Protein AF-A0A7R9AD05-F1 (afdb_monomer)

Solvent-accessible surface area (backbone atoms only — not comparable to full-atom values): 25129 Å² total; per-residue (Å²): 143,82,87,79,82,93,74,79,76,81,78,79,52,71,71,63,50,54,55,50,48,52,51,37,48,52,46,32,52,55,46,48,68,53,78,76,80,74,77,81,80,73,47,46,68,55,47,49,50,42,49,53,50,31,60,75,64,71,47,61,74,66,31,45,58,46,11,53,53,49,38,43,54,38,51,52,54,52,46,53,54,46,52,54,48,39,72,75,70,43,92,71,51,66,66,62,53,48,55,52,53,52,55,52,59,72,40,42,68,59,49,44,53,28,23,38,32,53,25,22,51,72,75,35,77,90,64,47,58,49,68,66,59,54,40,53,56,36,43,77,70,76,43,84,64,54,68,68,57,50,52,53,41,38,52,50,47,38,63,69,47,69,68,64,74,80,65,80,61,40,43,64,54,42,30,54,51,52,55,48,53,38,38,75,72,67,72,43,92,54,53,70,59,23,51,54,44,25,50,54,49,50,53,45,47,61,50,41,36,67,58,26,50,54,44,32,49,54,54,51,47,64,74,76,42,53,80,73,49,49,66,51,49,79,70,44,80,73,61,58,62,54,55,52,48,37,62,73,35,35,29,52,56,51,18,48,11,37,45,51,52,18,41,46,73,58,74,46,66,86,50,47,67,61,52,41,52,49,46,18,62,75,62,72,40,63,53,68,57,34,52,48,47,30,44,17,49,51,52,41,50,51,56,49,70,73,39,92,65,46,82,79,78,51,60,73,70,56,55,53,47,55,72,66,38,63,64,56,52,52,58,63,49,64,74,81,36,89,71,56,56,61,60,52,47,52,53,51,50,48,54,46,50,48,54,47,61,62,59,63,67,57,79,72,88,61,91,77,90,72,91,74,46,71,61,59,60,50,46,45,40,60,73,71,59,63,73,84,68,76,90,70,83,87,81,91,77,84,88,84,81,94,75,86,87,79,89,74,88,77,79,90,76,89,88,78,93,78,78,94,75,84,80,82,86,127

Organism: NCBI:txid69355

InterPro domains:
  IPR036915 Cyclin-like superfamily [SSF47954] (44-165)

Structure (mmCIF, N/CA/C/O backbone):
data_AF-A0A7R9AD05-F1
#
_entry.id   AF-A0A7R9AD05-F1
#
loop_
_atom_site.group_PDB
_atom_site.id
_atom_site.type_symbol
_atom_site.label_atom_id
_atom_site.label_alt_id
_atom_site.label_comp_id
_atom_site.label_asym_id
_atom_site.label_entity_id
_atom_site.label_seq_id
_atom_site.pdbx_PDB_ins_code
_atom_site.Cartn_x
_atom_site.Cartn_y
_atom_site.Cartn_z
_atom_site.occupancy
_atom_site.B_iso_or_equiv
_atom_site.auth_seq_id
_atom_site.auth_comp_id
_atom_site.auth_asym_id
_atom_site.auth_atom_id
_atom_site.pdbx_PDB_model_num
ATOM 1 N N . MET A 1 1 ? -27.988 -32.432 -24.936 1.00 38.75 1 MET A N 1
ATOM 2 C CA . MET A 1 1 ? -26.512 -32.391 -24.900 1.00 38.75 1 MET A CA 1
ATOM 3 C C . MET A 1 1 ? -26.059 -31.161 -25.661 1.00 38.75 1 MET A C 1
ATOM 5 O O . MET A 1 1 ? -26.253 -31.135 -26.865 1.00 38.75 1 MET A O 1
ATOM 9 N N . ALA A 1 2 ? -25.566 -30.158 -24.932 1.00 31.08 2 ALA A N 1
ATOM 10 C CA . ALA A 1 2 ? -24.563 -29.155 -25.313 1.00 31.08 2 ALA A CA 1
ATOM 11 C C . ALA A 1 2 ? -24.635 -28.043 -24.251 1.00 31.08 2 ALA A C 1
ATOM 13 O O . ALA A 1 2 ? -25.478 -27.155 -24.329 1.00 31.08 2 ALA A O 1
ATOM 14 N N . ASN A 1 3 ? -23.805 -28.177 -23.212 1.00 33.47 3 ASN A N 1
ATOM 15 C CA . ASN A 1 3 ? -23.499 -27.109 -22.262 1.00 33.47 3 ASN A CA 1
ATOM 16 C C . ASN A 1 3 ? -22.717 -26.020 -23.006 1.00 33.47 3 ASN A C 1
ATOM 18 O O . ASN A 1 3 ? -21.735 -26.341 -23.672 1.00 33.47 3 ASN A O 1
ATOM 22 N N . GLN A 1 4 ? -23.133 -24.763 -22.871 1.00 32.56 4 GLN A N 1
ATOM 23 C CA . GLN A 1 4 ? -22.294 -23.604 -23.170 1.00 32.56 4 GLN A CA 1
ATOM 24 C C . GLN A 1 4 ? -21.716 -23.077 -21.852 1.00 32.56 4 GLN A C 1
ATOM 26 O O . GLN A 1 4 ? -22.454 -22.843 -20.895 1.00 32.56 4 GLN A O 1
ATOM 31 N N . ASP A 1 5 ? -20.390 -22.962 -21.828 1.00 30.69 5 ASP A N 1
ATOM 32 C CA . ASP A 1 5 ? -19.556 -22.383 -20.772 1.00 30.69 5 ASP A CA 1
ATOM 33 C C . ASP A 1 5 ? -19.937 -20.921 -20.470 1.00 30.69 5 ASP A C 1
ATOM 35 O O . ASP A 1 5 ? -20.053 -20.129 -21.409 1.00 30.69 5 ASP A O 1
ATOM 39 N N . PRO A 1 6 ? -20.039 -20.495 -19.196 1.00 34.41 6 PRO A N 1
ATOM 40 C CA . PRO A 1 6 ? -20.160 -19.091 -18.822 1.00 34.41 6 PRO A CA 1
ATOM 41 C C . PRO A 1 6 ? -18.776 -18.504 -18.487 1.00 34.41 6 PRO A C 1
ATOM 43 O O . PRO A 1 6 ? -18.572 -17.939 -17.416 1.00 34.41 6 PRO A O 1
ATOM 46 N N . GLY A 1 7 ? -17.809 -18.674 -19.389 1.00 32.59 7 GLY A N 1
ATOM 47 C CA . GLY A 1 7 ? -16.443 -18.156 -19.267 1.00 32.59 7 GLY A CA 1
ATOM 48 C C . GLY A 1 7 ? -16.136 -17.123 -20.347 1.00 32.59 7 GLY A C 1
ATOM 49 O O . GLY A 1 7 ? -15.186 -17.292 -21.104 1.00 32.59 7 GLY A O 1
ATOM 50 N N . ALA A 1 8 ? -16.974 -16.094 -20.485 1.00 32.88 8 ALA A N 1
ATOM 51 C CA . ALA A 1 8 ? -16.664 -14.966 -21.357 1.00 32.88 8 ALA A CA 1
ATOM 52 C C . ALA A 1 8 ? -15.658 -14.058 -20.640 1.00 32.88 8 ALA A C 1
ATOM 54 O O . ALA A 1 8 ? -16.028 -13.213 -19.825 1.00 32.88 8 ALA A O 1
ATOM 55 N N . ASP A 1 9 ? -14.382 -14.292 -20.933 1.00 37.28 9 ASP A N 1
ATOM 56 C CA . ASP A 1 9 ? -13.265 -13.418 -20.602 1.00 37.28 9 ASP A CA 1
ATOM 57 C C . ASP A 1 9 ? -13.579 -12.019 -21.163 1.00 37.28 9 ASP A C 1
ATOM 59 O O . ASP A 1 9 ? -13.679 -11.825 -22.378 1.00 37.28 9 ASP A O 1
ATOM 63 N N . VAL A 1 10 ? -13.849 -11.049 -20.285 1.00 39.06 10 VAL A N 1
ATOM 64 C CA . VAL A 1 10 ? -14.091 -9.662 -20.695 1.00 39.06 10 VAL A CA 1
ATOM 65 C C . VAL A 1 10 ? -12.745 -9.104 -21.143 1.00 39.06 10 VAL A C 1
ATOM 67 O O . VAL A 1 10 ? -11.959 -8.613 -20.336 1.00 39.06 10 VAL A O 1
ATOM 70 N N . SER A 1 11 ? -12.456 -9.212 -22.438 1.00 46.09 11 SER A N 1
ATOM 71 C CA . SER A 1 11 ? -11.277 -8.606 -23.047 1.00 46.09 11 SER A CA 1
ATOM 72 C C . SER A 1 11 ? -11.405 -7.083 -22.960 1.00 46.09 11 SER A C 1
ATOM 74 O O . SER A 1 11 ? -12.085 -6.459 -23.776 1.00 46.09 11 SER A O 1
ATOM 76 N N . ILE A 1 12 ? -10.787 -6.483 -21.943 1.00 55.50 12 ILE A N 1
ATOM 77 C CA . ILE A 1 12 ? -10.623 -5.031 -21.842 1.00 55.50 12 ILE A CA 1
ATOM 78 C C . ILE A 1 12 ? -9.799 -4.591 -23.060 1.00 55.50 12 ILE A C 1
ATOM 80 O O . ILE A 1 12 ? -8.678 -5.060 -23.255 1.00 55.50 12 ILE A O 1
ATOM 84 N N . SER A 1 13 ? -10.368 -3.737 -23.912 1.00 67.69 13 SER A N 1
ATOM 85 C CA . SER A 1 13 ? -9.664 -3.187 -25.077 1.00 67.69 13 SER A CA 1
ATOM 86 C C . SER A 1 13 ? -8.494 -2.289 -24.648 1.00 67.69 13 SER A C 1
ATOM 88 O O . SER A 1 13 ? -8.554 -1.674 -23.582 1.00 67.69 13 SER A O 1
ATOM 90 N N . GLY A 1 14 ? -7.443 -2.182 -25.469 1.00 63.88 14 GLY A N 1
ATOM 91 C CA . GLY A 1 14 ? -6.299 -1.299 -25.183 1.00 63.88 14 GLY A CA 1
ATOM 92 C C . GLY A 1 14 ? -6.727 0.147 -24.908 1.00 63.88 14 GLY A C 1
ATOM 93 O O . GLY A 1 14 ? -6.332 0.718 -23.896 1.00 63.88 14 GLY A O 1
ATOM 94 N N . ASP A 1 15 ? -7.661 0.666 -25.708 1.00 71.94 15 ASP A N 1
ATOM 95 C CA . ASP A 1 15 ? -8.190 2.031 -25.581 1.00 71.94 15 ASP A CA 1
ATOM 96 C C . ASP A 1 15 ? -8.828 2.293 -24.203 1.00 71.94 15 ASP A C 1
ATOM 98 O O . ASP A 1 15 ? -8.594 3.324 -23.577 1.00 71.94 15 ASP A O 1
ATOM 102 N N . THR A 1 16 ? -9.574 1.322 -23.664 1.00 82.81 16 THR A N 1
ATOM 103 C CA . THR A 1 16 ? -10.177 1.435 -22.323 1.00 82.81 16 THR A CA 1
ATOM 104 C C . THR A 1 16 ? -9.154 1.377 -21.185 1.00 82.81 16 THR A C 1
ATOM 106 O O . THR A 1 16 ? -9.405 1.909 -20.103 1.00 82.81 16 THR A O 1
ATOM 109 N N . LEU A 1 17 ? -8.005 0.728 -21.402 1.00 87.62 17 LEU A N 1
ATOM 110 C CA . LEU A 1 17 ? -6.941 0.640 -20.401 1.00 87.62 17 LEU A CA 1
ATOM 111 C C . LEU A 1 17 ? -6.135 1.941 -20.332 1.00 87.62 17 LEU A C 1
ATOM 113 O O . LEU A 1 17 ? -5.813 2.394 -19.234 1.00 87.62 17 LEU A O 1
ATOM 117 N N . ASP A 1 18 ? -5.873 2.560 -21.482 1.00 86.06 18 ASP A N 1
ATOM 118 C CA . ASP A 1 18 ? -5.192 3.854 -21.565 1.00 86.06 18 ASP A CA 1
ATOM 119 C C . ASP A 1 18 ? -6.026 4.966 -20.912 1.00 86.06 18 ASP A C 1
ATOM 121 O O . ASP A 1 18 ? -5.507 5.741 -20.104 1.00 86.06 18 ASP A O 1
ATOM 125 N N . GLU A 1 19 ? -7.342 4.989 -21.157 1.00 89.69 19 GLU A N 1
ATOM 126 C CA . GLU A 1 19 ? -8.265 5.903 -20.471 1.00 89.69 19 GLU A CA 1
ATOM 127 C C . GLU A 1 19 ? -8.249 5.701 -18.947 1.00 89.69 19 GLU A C 1
ATOM 129 O O . GLU A 1 19 ? -8.232 6.667 -18.176 1.00 89.69 19 GLU A O 1
ATOM 134 N N . TYR A 1 20 ? -8.223 4.446 -18.485 1.00 92.81 20 TYR A N 1
ATOM 135 C CA . TYR A 1 20 ? -8.142 4.151 -17.056 1.00 92.81 20 TYR A CA 1
ATOM 136 C C . TYR A 1 20 ? -6.794 4.576 -16.457 1.00 92.81 20 TYR A C 1
ATOM 138 O O . TYR A 1 20 ? -6.764 5.154 -15.366 1.00 92.81 20 TYR A O 1
ATOM 146 N N . MET A 1 21 ? -5.687 4.374 -17.177 1.00 94.06 21 MET A N 1
ATOM 147 C CA . MET A 1 21 ? -4.365 4.850 -16.766 1.00 94.06 21 MET A CA 1
ATOM 148 C C . MET A 1 21 ? -4.342 6.376 -16.621 1.00 94.06 21 MET A C 1
ATOM 150 O O . MET A 1 21 ? -3.841 6.895 -15.621 1.00 94.06 21 MET A O 1
ATOM 154 N N . ASP A 1 22 ? -4.958 7.109 -17.550 1.00 93.56 22 ASP A N 1
ATOM 155 C CA . ASP A 1 22 ? -5.100 8.564 -17.458 1.00 93.56 22 ASP A CA 1
ATOM 156 C C . ASP A 1 22 ? -5.862 9.004 -16.199 1.00 93.56 22 ASP A C 1
ATOM 158 O O . ASP A 1 22 ? -5.462 9.964 -15.524 1.00 93.56 22 ASP A O 1
ATOM 162 N N . VAL A 1 23 ? -6.920 8.275 -15.827 1.00 94.94 23 VAL A N 1
ATOM 163 C CA . VAL A 1 23 ? -7.646 8.501 -14.568 1.00 94.94 23 VAL A CA 1
ATOM 164 C C . VAL A 1 23 ? -6.734 8.265 -13.361 1.00 94.94 23 VAL A C 1
ATOM 166 O O . VAL A 1 23 ? -6.713 9.098 -12.450 1.00 94.94 23 VAL A O 1
ATOM 169 N N . LEU A 1 24 ? -5.951 7.183 -13.342 1.00 95.88 24 LEU A N 1
ATOM 170 C CA . LEU A 1 24 ? -5.022 6.887 -12.246 1.00 95.88 24 LEU A CA 1
ATOM 171 C C . LEU A 1 24 ? -3.923 7.949 -12.115 1.00 95.88 24 LEU A C 1
ATOM 173 O O . LEU A 1 24 ? -3.639 8.402 -11.004 1.00 95.88 24 LEU A O 1
ATOM 177 N N . ILE A 1 25 ? -3.362 8.422 -13.231 1.00 94.88 25 ILE A N 1
ATOM 178 C CA . ILE A 1 25 ? -2.390 9.525 -13.250 1.00 94.88 25 ILE A CA 1
ATOM 179 C C . ILE A 1 25 ? -3.020 10.801 -12.680 1.00 94.88 25 ILE A C 1
ATOM 181 O O . ILE A 1 25 ? -2.402 11.501 -11.870 1.00 94.88 25 ILE A O 1
ATOM 185 N N . LEU A 1 26 ? -4.261 11.115 -13.063 1.00 94.56 26 LEU A N 1
ATOM 186 C CA . LEU A 1 26 ? -4.984 12.271 -12.535 1.00 94.56 26 LEU A CA 1
ATOM 187 C C . LEU A 1 26 ? -5.225 12.154 -11.022 1.00 94.56 26 LEU A C 1
ATOM 189 O O . LEU A 1 26 ? -5.054 13.138 -10.297 1.00 94.56 26 LEU A O 1
ATOM 193 N N . LEU A 1 27 ? -5.611 10.973 -10.533 1.00 93.69 27 LEU A N 1
ATOM 194 C CA . LEU A 1 27 ? -5.800 10.712 -9.104 1.00 93.69 27 LEU A CA 1
ATOM 195 C C . LEU A 1 27 ? -4.483 10.838 -8.329 1.00 93.69 27 LEU A C 1
ATOM 197 O O . LEU A 1 27 ? -4.455 11.505 -7.294 1.00 93.69 27 LEU A O 1
ATOM 201 N N . ASN A 1 28 ? -3.386 10.294 -8.863 1.00 93.75 28 ASN A N 1
ATOM 202 C CA . ASN A 1 28 ? -2.052 10.419 -8.278 1.00 93.75 28 ASN A CA 1
ATOM 203 C C . ASN A 1 28 ? -1.631 11.892 -8.159 1.00 93.75 28 ASN A C 1
ATOM 205 O O . ASN A 1 28 ? -1.237 12.347 -7.089 1.00 93.75 28 ASN A O 1
ATOM 209 N N . ARG A 1 29 ? -1.830 12.692 -9.216 1.00 92.19 29 ARG A N 1
ATOM 210 C CA . ARG A 1 29 ? -1.558 14.142 -9.195 1.00 92.19 29 ARG A CA 1
ATOM 211 C C . ARG A 1 29 ? -2.394 14.887 -8.158 1.00 92.19 29 ARG A C 1
ATOM 213 O O . ARG A 1 29 ? -1.882 15.780 -7.487 1.00 92.19 29 ARG A O 1
ATOM 220 N N . LYS A 1 30 ? -3.678 14.548 -8.006 1.00 91.00 30 LYS A N 1
ATOM 221 C CA . LYS A 1 30 ? -4.519 15.134 -6.946 1.00 91.00 30 LYS A CA 1
ATOM 222 C C . LYS A 1 30 ? -3.963 14.810 -5.562 1.00 91.00 30 LYS A C 1
ATOM 224 O O . LYS A 1 30 ? -3.949 15.687 -4.708 1.00 91.00 30 LYS A O 1
ATOM 229 N N . LYS A 1 31 ? -3.465 13.589 -5.371 1.00 87.19 31 LYS A N 1
ATOM 230 C CA . LYS A 1 31 ? -2.884 13.122 -4.111 1.00 87.19 31 LYS A CA 1
ATOM 231 C C . LYS A 1 31 ? -1.540 13.776 -3.784 1.00 87.19 31 LYS A C 1
ATOM 233 O O . LYS A 1 31 ? -1.309 14.131 -2.636 1.00 87.19 31 LYS A O 1
ATOM 238 N N . LEU A 1 32 ? -0.694 14.005 -4.787 1.00 87.19 32 LEU A N 1
ATOM 239 C CA . LEU A 1 32 ? 0.555 14.765 -4.648 1.00 87.19 32 LEU A CA 1
ATOM 240 C C . LEU A 1 32 ? 0.325 16.222 -4.223 1.00 87.19 32 LEU A C 1
ATOM 242 O O . LEU A 1 32 ? 1.159 16.812 -3.541 1.00 87.19 32 LEU A O 1
ATOM 246 N N . ASN A 1 33 ? -0.810 16.796 -4.624 1.00 83.75 33 ASN A N 1
ATOM 247 C CA . ASN A 1 33 ? -1.207 18.152 -4.252 1.00 83.75 33 ASN A CA 1
ATOM 248 C C . ASN A 1 33 ? -1.937 18.226 -2.903 1.00 83.75 33 ASN A C 1
ATOM 250 O O . ASN A 1 33 ? -2.208 19.332 -2.425 1.00 83.75 33 ASN A O 1
ATOM 254 N N . ASP A 1 34 ? -2.271 17.083 -2.300 1.00 76.38 34 ASP A N 1
ATOM 255 C CA . ASP A 1 34 ? -2.899 17.038 -0.987 1.00 76.38 34 ASP A CA 1
ATOM 256 C C . ASP A 1 34 ? -1.876 17.432 0.085 1.00 76.38 34 ASP A C 1
ATOM 258 O O . ASP A 1 34 ? -0.828 16.804 0.244 1.00 76.38 34 ASP A O 1
ATOM 262 N N . ARG A 1 35 ? -2.181 18.513 0.806 1.00 63.88 35 ARG A N 1
ATOM 263 C CA . ARG A 1 35 ? -1.314 19.098 1.838 1.00 63.88 35 ARG A CA 1
ATOM 264 C C . ARG A 1 35 ? -1.614 18.569 3.235 1.00 63.88 35 ARG A C 1
ATOM 266 O O . ARG A 1 35 ? -1.169 19.174 4.208 1.00 63.88 35 ARG A O 1
ATOM 273 N N . ASP A 1 36 ? -2.383 17.489 3.348 1.00 65.38 36 ASP A N 1
ATOM 274 C CA . ASP A 1 36 ? -2.626 16.855 4.635 1.00 65.38 36 ASP A CA 1
ATOM 275 C C . ASP A 1 36 ? -1.294 16.462 5.308 1.00 65.38 36 ASP A C 1
ATOM 277 O O . ASP A 1 36 ? -0.552 15.592 4.832 1.00 65.38 36 ASP A O 1
ATOM 281 N N . ALA A 1 37 ? -1.016 17.153 6.417 1.00 58.31 37 ALA A N 1
ATOM 282 C CA . ALA A 1 37 ? 0.180 17.024 7.239 1.00 58.31 37 ALA A CA 1
ATOM 283 C C . ALA A 1 37 ? 0.127 15.814 8.184 1.00 58.31 37 ALA A C 1
ATOM 285 O O . ALA A 1 37 ? 1.112 15.531 8.867 1.00 58.31 37 ALA A O 1
ATOM 286 N N . LEU A 1 38 ? -1.002 15.097 8.247 1.00 62.94 38 LEU A N 1
ATOM 287 C CA . LEU A 1 38 ? -1.079 13.856 9.000 1.00 62.94 38 LEU A CA 1
ATOM 288 C C . LEU A 1 38 ? -0.247 12.787 8.293 1.00 62.94 38 LEU A C 1
ATOM 290 O O . LEU A 1 38 ? -0.567 12.358 7.175 1.00 62.94 38 LEU A O 1
ATOM 294 N N . GLY A 1 39 ? 0.827 12.374 8.968 1.00 68.44 39 GLY A N 1
ATOM 295 C CA . GLY A 1 39 ? 1.650 11.254 8.537 1.00 68.44 39 GLY A CA 1
ATOM 296 C C . GLY A 1 39 ? 0.919 9.912 8.658 1.00 68.44 39 GLY A C 1
ATOM 297 O O . GLY A 1 39 ? -0.309 9.841 8.736 1.00 68.44 39 GLY A O 1
ATOM 298 N N . ARG A 1 40 ? 1.688 8.828 8.611 1.00 79.12 40 ARG A N 1
ATOM 299 C CA . ARG A 1 40 ? 1.178 7.464 8.446 1.00 79.12 40 ARG A CA 1
ATOM 300 C C . ARG A 1 40 ? 0.812 6.806 9.783 1.00 79.12 40 ARG A C 1
ATOM 302 O O . ARG A 1 40 ? 1.646 6.706 10.674 1.00 79.12 40 ARG A O 1
ATOM 309 N N . PHE A 1 41 ? -0.405 6.283 9.909 1.00 82.69 41 PHE A N 1
ATOM 310 C CA . PHE A 1 41 ? -0.879 5.593 11.119 1.00 82.69 41 PHE A CA 1
ATOM 311 C C . PHE A 1 41 ? -0.519 4.103 11.157 1.00 82.69 41 PHE A C 1
ATOM 313 O O . PHE A 1 41 ? -0.531 3.476 12.220 1.00 82.69 41 PHE A O 1
ATOM 320 N N . THR A 1 42 ? -0.212 3.504 10.010 1.00 83.31 42 THR A N 1
ATOM 321 C CA . THR A 1 42 ? 0.208 2.106 9.918 1.00 83.31 42 THR A CA 1
ATOM 322 C C . THR A 1 42 ? 1.697 1.957 10.206 1.00 83.31 42 THR A C 1
ATOM 324 O O . THR A 1 42 ? 2.539 2.707 9.721 1.00 83.31 42 THR A O 1
ATOM 327 N N . ASN A 1 43 ? 2.023 0.936 10.994 1.00 83.62 43 ASN A N 1
ATOM 328 C CA . ASN A 1 43 ? 3.386 0.522 11.311 1.00 83.62 43 ASN A CA 1
ATOM 329 C C . ASN A 1 43 ? 3.571 -0.959 10.928 1.00 83.62 43 ASN A C 1
ATOM 331 O O . ASN A 1 43 ? 2.571 -1.637 10.658 1.00 83.62 43 ASN A O 1
ATOM 335 N N . PRO A 1 44 ? 4.805 -1.496 10.951 1.00 82.06 44 PRO A N 1
ATOM 336 C CA . PRO A 1 44 ? 5.065 -2.869 10.524 1.00 82.06 44 PRO A CA 1
ATOM 337 C C . PRO A 1 44 ? 4.195 -3.917 11.234 1.00 82.06 44 PRO A C 1
ATOM 339 O O . PRO A 1 44 ? 3.726 -4.847 10.590 1.00 82.06 44 PRO A O 1
ATOM 342 N N . ARG A 1 45 ? 3.885 -3.741 12.529 1.00 81.38 45 ARG A N 1
ATOM 343 C CA . ARG A 1 45 ? 3.042 -4.686 13.287 1.00 81.38 45 ARG A CA 1
ATOM 344 C C . ARG A 1 45 ? 1.602 -4.706 12.769 1.00 81.38 45 ARG A C 1
ATOM 346 O O . ARG A 1 45 ? 1.016 -5.777 12.643 1.00 81.38 45 ARG A O 1
ATOM 353 N N . LEU A 1 46 ? 1.038 -3.537 12.455 1.00 85.81 46 LEU A N 1
ATOM 354 C CA . LEU A 1 46 ? -0.311 -3.438 11.886 1.00 85.81 46 LEU A CA 1
ATOM 355 C C . LEU A 1 46 ? -0.351 -3.998 10.460 1.00 85.81 46 LEU A C 1
ATOM 357 O O . LEU A 1 46 ? -1.271 -4.737 10.127 1.00 85.81 46 LEU A O 1
ATOM 361 N N . VAL A 1 47 ? 0.669 -3.716 9.645 1.00 88.19 47 VAL A N 1
ATOM 362 C CA . VAL A 1 47 ? 0.792 -4.292 8.295 1.00 88.19 47 VAL A CA 1
ATOM 363 C C . VAL A 1 47 ? 0.846 -5.819 8.365 1.00 88.19 47 VAL A C 1
ATOM 365 O O . VAL A 1 47 ? 0.063 -6.485 7.690 1.00 88.19 47 VAL A O 1
ATOM 368 N N . THR A 1 48 ? 1.682 -6.380 9.244 1.00 86.19 48 THR A N 1
ATOM 369 C CA . THR A 1 48 ? 1.745 -7.829 9.480 1.00 86.19 48 THR A CA 1
ATOM 370 C C . THR A 1 48 ? 0.409 -8.389 9.957 1.00 86.19 48 THR A C 1
ATOM 372 O O . THR A 1 48 ? -0.011 -9.436 9.476 1.00 86.19 48 THR A O 1
ATOM 375 N N . MET A 1 49 ? -0.298 -7.699 10.858 1.00 86.31 49 MET A N 1
ATOM 376 C CA . MET A 1 49 ? -1.623 -8.139 11.301 1.00 86.31 49 MET A CA 1
ATOM 377 C C . MET A 1 49 ? -2.609 -8.233 10.128 1.00 86.31 49 MET A C 1
ATOM 379 O O . MET A 1 49 ? -3.311 -9.237 10.026 1.00 86.31 49 MET A O 1
ATOM 383 N N . VAL A 1 50 ? -2.646 -7.243 9.223 1.00 91.75 50 VAL A N 1
ATOM 384 C CA . VAL A 1 50 ? -3.496 -7.306 8.017 1.00 91.75 50 VAL A CA 1
ATOM 385 C C . VAL A 1 50 ? -3.087 -8.461 7.114 1.00 91.75 50 VAL A C 1
ATOM 387 O O . VAL A 1 50 ? -3.960 -9.184 6.644 1.00 91.75 50 VAL A O 1
ATOM 390 N N . GLN A 1 51 ? -1.788 -8.652 6.879 1.00 88.00 51 GLN A N 1
ATOM 391 C CA . GLN A 1 51 ? -1.285 -9.743 6.042 1.00 88.00 51 GLN A CA 1
ATOM 392 C C . GLN A 1 51 ? -1.692 -11.106 6.605 1.00 88.00 51 GLN A C 1
ATOM 394 O O . GLN A 1 51 ? -2.266 -11.915 5.884 1.00 88.00 51 GLN A O 1
ATOM 399 N N . VAL A 1 52 ? -1.469 -11.343 7.901 1.00 86.50 52 VAL A N 1
ATOM 400 C CA . VAL A 1 52 ? -1.833 -12.606 8.556 1.00 86.50 52 VAL A CA 1
ATOM 401 C C . VAL A 1 52 ? -3.346 -12.812 8.557 1.00 86.50 52 VAL A C 1
ATOM 403 O O . VAL A 1 52 ? -3.806 -13.913 8.257 1.00 86.50 52 VAL A O 1
ATOM 406 N N . LEU A 1 53 ? -4.125 -11.764 8.829 1.00 89.62 53 LEU A N 1
ATOM 407 C CA . LEU A 1 53 ? -5.584 -11.814 8.766 1.00 89.62 53 LEU A CA 1
ATOM 408 C C . LEU A 1 53 ? -6.075 -12.168 7.357 1.00 89.62 53 LEU A C 1
ATOM 410 O O . LEU A 1 53 ? -6.847 -13.108 7.201 1.00 89.62 53 LEU A O 1
ATOM 414 N N . CYS A 1 54 ? -5.592 -11.467 6.331 1.00 92.44 54 CYS A N 1
ATOM 415 C CA . CYS A 1 54 ? -5.967 -11.724 4.942 1.00 92.44 54 CYS A CA 1
ATOM 416 C C . CYS A 1 54 ? -5.570 -13.138 4.506 1.00 92.44 54 CYS A C 1
ATOM 418 O O . CYS A 1 54 ? -6.386 -13.823 3.903 1.00 92.44 54 CYS A O 1
ATOM 420 N N . SER A 1 55 ? -4.371 -13.612 4.854 1.00 90.06 55 SER A N 1
ATOM 421 C CA . SER A 1 55 ? -3.939 -14.980 4.541 1.00 90.06 55 SER A CA 1
ATOM 422 C C . SER A 1 55 ? -4.775 -16.037 5.264 1.00 90.06 55 SER A C 1
ATOM 424 O O . SER A 1 55 ? -5.154 -17.034 4.660 1.00 90.06 55 SER A O 1
ATOM 426 N N . THR A 1 56 ? -5.110 -15.814 6.540 1.00 88.31 56 THR A N 1
ATOM 427 C CA . THR A 1 56 ? -5.951 -16.739 7.326 1.00 88.31 56 THR A CA 1
ATOM 428 C C . THR A 1 56 ? -7.361 -16.843 6.748 1.00 88.31 56 THR A C 1
ATOM 430 O O . THR A 1 56 ? -7.962 -17.912 6.760 1.00 88.31 56 THR A O 1
ATOM 433 N N . LEU A 1 57 ? -7.875 -15.733 6.222 1.00 89.50 57 LEU A N 1
ATOM 434 C CA . LEU A 1 57 ? -9.200 -15.630 5.616 1.00 89.50 57 LEU A CA 1
ATOM 435 C C . LEU A 1 57 ? -9.193 -15.830 4.094 1.00 89.50 57 LEU A C 1
ATOM 437 O O . LEU A 1 57 ? -10.193 -15.535 3.441 1.00 89.50 57 LEU A O 1
ATOM 441 N N . ASN A 1 58 ? -8.066 -16.285 3.535 1.00 90.44 58 ASN A N 1
ATOM 442 C CA . ASN A 1 58 ? -7.863 -16.523 2.107 1.00 90.44 58 ASN A CA 1
ATOM 443 C C . ASN A 1 58 ? -8.305 -15.350 1.206 1.00 90.44 58 ASN A C 1
ATOM 445 O O . ASN A 1 58 ? -8.905 -15.549 0.157 1.00 90.44 58 ASN A O 1
ATOM 449 N N . GLN A 1 59 ? -8.038 -14.119 1.642 1.00 92.56 59 GLN A N 1
ATOM 450 C CA . GLN A 1 59 ? -8.419 -12.897 0.938 1.00 92.56 59 GLN A CA 1
ATOM 451 C C . GLN A 1 59 ? -7.428 -12.568 -0.188 1.00 92.56 59 GLN A C 1
ATOM 453 O O . GLN A 1 59 ? -6.212 -12.737 -0.009 1.00 92.56 59 GLN A O 1
ATOM 458 N N . PRO A 1 60 ? -7.900 -12.014 -1.321 1.00 91.62 60 PRO A N 1
ATOM 459 C CA . PRO A 1 60 ? -7.028 -11.660 -2.430 1.00 91.62 60 PRO A CA 1
ATOM 460 C C . PRO A 1 60 ? -6.069 -10.523 -2.035 1.00 91.62 60 PRO A C 1
ATOM 462 O O . PRO A 1 60 ? -6.390 -9.715 -1.154 1.00 91.62 60 PRO A O 1
ATOM 465 N N . PRO A 1 61 ? -4.894 -10.399 -2.689 1.00 90.88 61 PRO A N 1
ATOM 466 C CA . PRO A 1 61 ? -3.890 -9.396 -2.336 1.00 90.88 61 PRO A CA 1
ATOM 467 C C . PRO A 1 61 ? -4.449 -7.978 -2.225 1.00 90.88 61 PRO A C 1
ATOM 469 O O . PRO A 1 61 ? -4.152 -7.282 -1.262 1.00 90.88 61 PRO A O 1
ATOM 472 N N . ARG A 1 62 ? -5.339 -7.573 -3.132 1.00 92.88 62 ARG A N 1
ATOM 473 C CA . ARG A 1 62 ? -5.946 -6.236 -3.140 1.00 92.88 62 ARG A CA 1
ATOM 474 C C . ARG A 1 62 ? -6.639 -5.851 -1.825 1.00 92.88 62 ARG A C 1
ATOM 476 O O . ARG A 1 62 ? -6.497 -4.710 -1.384 1.00 92.88 62 ARG A O 1
ATOM 483 N N . VAL A 1 63 ? -7.294 -6.800 -1.144 1.00 94.94 63 VAL A N 1
ATOM 484 C CA . VAL A 1 63 ? -7.998 -6.551 0.132 1.00 94.94 63 VAL A CA 1
ATOM 485 C C . VAL A 1 63 ? -7.041 -6.043 1.209 1.00 94.94 63 VAL A C 1
ATOM 487 O O . VAL A 1 63 ? -7.407 -5.148 1.970 1.00 94.94 63 VAL A O 1
ATOM 490 N N . ARG A 1 64 ? -5.794 -6.539 1.253 1.00 94.38 64 ARG A N 1
ATOM 491 C CA . ARG A 1 64 ? -4.813 -6.134 2.276 1.00 94.38 64 ARG A CA 1
ATOM 492 C C . ARG A 1 64 ? -4.411 -4.667 2.124 1.00 94.38 64 ARG A C 1
ATOM 494 O O . ARG A 1 64 ? -4.398 -3.924 3.103 1.00 94.38 64 ARG A O 1
ATOM 501 N N . PHE A 1 65 ? -4.152 -4.223 0.894 1.00 95.31 65 PHE A N 1
ATOM 502 C CA . PHE A 1 65 ? -3.790 -2.834 0.615 1.00 95.31 65 PHE A CA 1
ATOM 503 C C . PHE A 1 65 ? -4.984 -1.917 0.845 1.00 95.31 65 PHE A C 1
ATOM 505 O O . PHE A 1 65 ? -4.860 -0.896 1.518 1.00 95.31 65 PHE A O 1
ATOM 512 N N . HIS A 1 66 ? -6.159 -2.314 0.361 1.00 96.19 66 HIS A N 1
ATOM 513 C CA . HIS A 1 66 ? -7.378 -1.542 0.545 1.00 96.19 66 HIS A CA 1
ATOM 514 C C . HIS A 1 66 ? -7.722 -1.357 2.028 1.00 96.19 66 HIS A C 1
ATOM 516 O O . HIS A 1 66 ? -7.964 -0.233 2.468 1.00 96.19 66 HIS A O 1
ATOM 522 N N . ALA A 1 67 ? -7.641 -2.416 2.833 1.00 97.00 67 ALA A N 1
ATOM 523 C CA . ALA A 1 67 ? -7.871 -2.344 4.272 1.00 97.00 67 ALA A CA 1
ATOM 524 C C . ALA A 1 67 ? -6.907 -1.382 4.981 1.00 97.00 67 ALA A C 1
ATOM 526 O O . ALA A 1 67 ? -7.337 -0.607 5.836 1.00 97.00 67 ALA A O 1
ATOM 527 N N . LEU A 1 68 ? -5.621 -1.391 4.608 1.00 95.69 68 LEU A N 1
ATOM 528 C CA . LEU A 1 68 ? -4.631 -0.462 5.159 1.00 95.69 68 LEU A CA 1
ATOM 529 C C . LEU A 1 68 ? -4.984 0.992 4.822 1.00 95.69 68 LEU A C 1
ATOM 531 O O . LEU A 1 68 ? -4.950 1.840 5.708 1.00 95.69 68 LEU A O 1
ATOM 535 N N . HIS A 1 69 ? -5.404 1.284 3.588 1.00 94.62 69 HIS A N 1
ATOM 536 C CA . HIS A 1 69 ? -5.813 2.642 3.197 1.00 94.62 69 HIS A CA 1
ATOM 537 C C . HIS A 1 69 ? -7.129 3.092 3.829 1.00 94.62 69 HIS A C 1
ATOM 539 O O . HIS A 1 69 ? -7.257 4.262 4.189 1.00 94.62 69 HIS A O 1
ATOM 545 N N . LEU A 1 70 ? -8.092 2.185 4.017 1.00 96.88 70 LEU A N 1
ATOM 546 C CA . LEU A 1 70 ? -9.302 2.472 4.795 1.00 96.88 70 LEU A CA 1
ATOM 547 C C . LEU A 1 70 ? -8.950 2.818 6.240 1.00 96.88 70 LEU A C 1
ATOM 549 O O . LEU A 1 70 ? -9.513 3.758 6.798 1.00 96.88 70 LEU A O 1
ATOM 553 N N . PHE A 1 71 ? -8.013 2.078 6.833 1.00 95.94 71 PHE A N 1
ATOM 554 C CA . PHE A 1 71 ? -7.554 2.331 8.189 1.00 95.94 71 PHE A CA 1
ATOM 555 C C . PHE A 1 71 ? -6.844 3.685 8.302 1.00 95.94 71 PHE A C 1
ATOM 557 O O . PHE A 1 71 ? -7.187 4.465 9.185 1.00 95.94 71 PHE A O 1
ATOM 564 N N . GLU A 1 72 ? -5.928 4.010 7.385 1.00 92.19 72 GLU A N 1
ATOM 565 C CA . GLU A 1 72 ? -5.268 5.324 7.322 1.00 92.19 72 GLU A CA 1
ATOM 566 C C . GLU A 1 72 ? -6.286 6.467 7.214 1.00 92.19 72 GLU A C 1
ATOM 568 O O . GLU A 1 72 ? -6.262 7.407 8.009 1.00 92.19 72 GLU A O 1
ATOM 573 N N . ALA A 1 73 ? -7.229 6.372 6.272 1.00 92.94 73 ALA A N 1
ATOM 574 C CA . ALA A 1 73 ? -8.261 7.389 6.085 1.00 92.94 73 ALA A CA 1
ATOM 575 C C . ALA A 1 73 ? -9.160 7.526 7.325 1.00 92.94 73 ALA A C 1
ATOM 577 O O . ALA A 1 73 ? -9.474 8.638 7.757 1.00 92.94 73 ALA A O 1
ATOM 578 N N . PHE A 1 74 ? -9.549 6.399 7.931 1.00 94.75 74 PHE A N 1
ATOM 579 C CA . PHE A 1 74 ? -10.342 6.391 9.156 1.00 94.75 74 PHE A CA 1
ATOM 580 C C . PHE A 1 74 ? -9.586 7.077 10.292 1.00 94.75 74 PHE A C 1
ATOM 582 O O . PHE A 1 74 ? -10.153 7.935 10.965 1.00 94.75 74 PHE A O 1
ATOM 589 N N . MET A 1 75 ? -8.313 6.730 10.490 1.00 91.00 75 MET A N 1
ATOM 590 C CA . MET A 1 75 ? -7.488 7.280 11.561 1.00 91.00 75 MET A CA 1
ATOM 591 C C . MET A 1 75 ? -7.283 8.785 11.413 1.00 91.00 75 MET A C 1
ATOM 593 O O . MET A 1 75 ? -7.391 9.496 12.409 1.00 91.00 75 MET A O 1
ATOM 597 N N . LYS A 1 76 ? -7.099 9.286 10.187 1.00 88.06 76 LYS A N 1
ATOM 598 C CA . LYS A 1 76 ? -7.020 10.726 9.901 1.00 88.06 76 LYS A CA 1
ATOM 599 C C . LYS A 1 76 ? -8.272 11.470 10.351 1.00 88.06 76 LYS A C 1
ATOM 601 O O . LYS A 1 76 ? -8.201 12.379 11.175 1.00 88.06 76 LYS A O 1
ATOM 606 N N . HIS A 1 77 ? -9.438 11.042 9.870 1.00 90.25 77 HIS A N 1
ATOM 607 C CA . HIS A 1 77 ? -10.710 11.658 10.249 1.00 90.25 77 HIS A CA 1
ATOM 608 C C . HIS A 1 77 ? -11.015 11.501 11.739 1.00 90.25 77 HIS A C 1
ATOM 610 O O . HIS A 1 77 ? -11.527 12.427 12.370 1.00 90.25 77 HIS A O 1
ATOM 616 N N . HIS A 1 78 ? -10.687 10.343 12.312 1.00 87.88 78 HIS A N 1
ATOM 617 C CA . HIS A 1 78 ? -10.910 10.093 13.724 1.00 87.88 78 HIS A CA 1
ATOM 618 C C . HIS A 1 78 ? -10.021 10.978 14.606 1.00 87.88 78 HIS A C 1
ATOM 620 O O . HIS A 1 78 ? -10.501 11.466 15.629 1.00 87.88 78 HIS A O 1
ATOM 626 N N . LEU A 1 79 ? -8.769 11.219 14.202 1.00 84.00 79 LEU A N 1
ATOM 627 C CA . LEU A 1 79 ? -7.848 12.098 14.913 1.00 84.00 79 LEU A CA 1
ATOM 628 C C . LEU A 1 79 ? -8.273 13.565 14.823 1.00 84.00 79 LEU A C 1
ATOM 630 O O . LEU A 1 79 ? -8.267 14.230 15.851 1.00 84.00 79 LEU A O 1
ATOM 634 N N . TYR A 1 80 ? -8.692 14.064 13.655 1.00 84.88 80 TYR A N 1
ATOM 635 C CA . TYR A 1 80 ? -9.207 15.437 13.550 1.00 84.88 80 TYR A CA 1
ATOM 636 C C . TYR A 1 80 ? -10.391 15.670 14.484 1.00 84.88 80 TYR A C 1
ATOM 638 O O . TYR A 1 80 ? -10.369 16.595 15.288 1.00 84.88 80 TYR A O 1
ATOM 646 N N . TRP A 1 81 ? -11.365 14.757 14.460 1.00 86.06 81 TRP A N 1
ATOM 647 C CA . TRP A 1 81 ? -12.496 14.811 15.383 1.00 86.06 81 TRP A CA 1
ATOM 648 C C . TRP A 1 81 ? -12.050 14.796 16.850 1.00 86.06 81 TRP A C 1
ATOM 650 O O . TRP A 1 81 ? -12.638 15.472 17.690 1.00 86.06 81 TRP A O 1
ATOM 660 N N . LEU A 1 82 ? -11.008 14.026 17.172 1.00 82.06 82 LEU A N 1
ATOM 661 C CA . LEU A 1 82 ? -10.478 13.959 18.527 1.00 82.06 82 LEU A CA 1
ATOM 662 C C . LEU A 1 82 ? -9.795 15.257 18.953 1.00 82.06 82 LEU A C 1
ATOM 664 O O . LEU A 1 82 ? -9.958 15.666 20.097 1.00 82.06 82 LEU A O 1
ATOM 668 N N . ILE A 1 83 ? -9.026 15.877 18.059 1.00 78.62 83 ILE A N 1
ATOM 669 C CA . ILE A 1 83 ? -8.371 17.163 18.308 1.00 78.62 83 ILE A CA 1
ATOM 670 C C . ILE A 1 83 ? -9.433 18.233 18.565 1.00 78.62 83 ILE A C 1
ATOM 672 O O . ILE A 1 83 ? -9.331 18.956 19.553 1.00 78.62 83 ILE A O 1
ATOM 676 N N . ASP A 1 84 ? -10.486 18.279 17.748 1.00 82.88 84 ASP A N 1
ATOM 677 C CA . ASP A 1 84 ? -11.606 19.204 17.941 1.00 82.88 84 ASP A CA 1
ATOM 678 C C . ASP A 1 84 ? -12.302 18.954 19.288 1.00 82.88 84 ASP A C 1
ATOM 680 O O . ASP A 1 84 ? -12.448 19.869 20.099 1.00 82.88 84 ASP A O 1
ATOM 684 N N . TYR A 1 85 ? -12.625 17.691 19.593 1.00 81.88 85 TYR A N 1
ATOM 685 C CA . TYR A 1 85 ? -13.211 17.310 20.878 1.00 81.88 85 TYR A CA 1
ATOM 686 C C . TYR A 1 85 ? -12.317 17.703 22.061 1.00 81.88 85 TYR A C 1
ATOM 688 O O . TYR A 1 85 ? -12.819 18.198 23.071 1.00 81.88 85 TYR A O 1
ATOM 696 N N . ALA A 1 86 ? -11.006 17.483 21.949 1.00 79.69 86 ALA A N 1
ATOM 697 C CA . ALA A 1 86 ? -10.035 17.824 22.977 1.00 79.69 86 ALA A CA 1
ATOM 698 C C . ALA A 1 86 ? -9.974 19.335 23.211 1.00 79.69 86 ALA A C 1
ATOM 700 O O . ALA A 1 86 ? -10.032 19.767 24.356 1.00 79.69 86 ALA A O 1
ATOM 701 N N . ASN A 1 87 ? -9.934 20.130 22.142 1.00 77.88 87 ASN A N 1
ATOM 702 C CA . ASN A 1 87 ? -9.914 21.590 22.221 1.00 77.88 87 ASN A CA 1
ATOM 703 C C . ASN A 1 87 ? -11.176 22.169 22.875 1.00 77.88 87 ASN A C 1
ATOM 705 O O . ASN A 1 87 ? -11.109 23.209 23.531 1.00 77.88 87 ASN A O 1
ATOM 709 N N . GLU A 1 88 ? -12.320 21.514 22.688 1.00 83.00 88 GLU A N 1
ATOM 710 C CA . GLU A 1 88 ? -13.609 21.967 23.213 1.00 83.00 88 GLU A CA 1
ATOM 711 C C . GLU A 1 88 ? -13.894 21.481 24.641 1.00 83.00 88 GLU A C 1
ATOM 713 O O . GLU A 1 88 ? -14.500 22.211 25.426 1.00 83.00 88 GLU A O 1
ATOM 718 N N . ASN A 1 89 ? -13.487 20.253 24.979 1.00 78.88 89 ASN A N 1
ATOM 719 C CA . ASN A 1 89 ? -13.972 19.551 26.174 1.00 78.88 89 ASN A CA 1
ATOM 720 C C . ASN A 1 89 ? -12.875 19.193 27.175 1.00 78.88 89 ASN A C 1
ATOM 722 O O . ASN A 1 89 ? -13.168 19.045 28.361 1.00 78.88 89 ASN A O 1
ATOM 726 N N . LEU A 1 90 ? -11.628 19.045 26.726 1.00 75.38 90 LEU A N 1
ATOM 727 C CA . LEU A 1 90 ? -10.508 18.793 27.621 1.00 75.38 90 LEU A CA 1
ATOM 728 C C . LEU A 1 90 ? -9.923 20.150 28.003 1.00 75.38 90 LEU A C 1
ATOM 730 O O . LEU A 1 90 ? -9.562 20.954 27.149 1.00 75.38 90 LEU A O 1
ATOM 734 N N . SER A 1 91 ? -9.809 20.426 29.298 1.00 68.25 91 SER A N 1
ATOM 735 C CA . SER A 1 91 ? -9.289 21.687 29.854 1.00 68.25 91 SER A CA 1
ATOM 736 C C . SER A 1 91 ? -7.780 21.894 29.616 1.00 68.25 91 SER A C 1
ATOM 738 O O . SER A 1 91 ? -7.114 22.600 30.372 1.00 68.25 91 SER A O 1
ATOM 740 N N . GLY A 1 92 ? -7.232 21.275 28.568 1.00 66.44 92 GLY A N 1
ATOM 741 C CA . GLY A 1 92 ? -5.809 21.196 28.284 1.00 66.44 92 GLY A CA 1
ATOM 742 C C . GLY A 1 92 ? -5.063 20.204 29.173 1.00 66.44 92 GLY A C 1
ATOM 743 O O . GLY A 1 92 ? -3.842 20.295 29.217 1.00 66.44 92 GLY A O 1
ATOM 744 N N . ASP A 1 93 ? -5.754 19.293 29.880 1.00 76.44 93 ASP A N 1
ATOM 745 C CA . ASP A 1 93 ? -5.111 18.254 30.696 1.00 76.44 93 ASP A CA 1
ATOM 746 C C . ASP A 1 93 ? -4.412 17.207 29.799 1.00 76.44 93 ASP A C 1
ATOM 748 O O . ASP A 1 93 ? -5.085 16.401 29.137 1.00 76.44 93 ASP A O 1
ATOM 752 N N . PRO A 1 94 ? -3.064 17.172 29.773 1.00 74.19 94 PRO A N 1
ATOM 753 C CA . PRO A 1 94 ? -2.321 16.221 28.954 1.00 74.19 94 PRO A CA 1
ATOM 754 C C . PRO A 1 94 ? -2.516 14.769 29.406 1.00 74.19 94 PRO A C 1
ATOM 756 O O . PRO A 1 94 ? -2.391 13.850 28.591 1.00 74.19 94 PRO A O 1
ATOM 759 N N . GLU A 1 95 ? -2.823 14.530 30.685 1.00 78.94 95 GLU A N 1
ATOM 760 C CA . GLU A 1 95 ? -3.029 13.180 31.214 1.00 78.94 95 GLU A CA 1
ATOM 761 C C . GLU A 1 95 ? -4.361 12.599 30.721 1.00 78.94 95 GLU A C 1
ATOM 763 O O . GLU A 1 95 ? -4.432 11.436 30.309 1.00 78.94 95 GLU A O 1
ATOM 768 N N . GLU A 1 96 ? -5.414 13.417 30.697 1.00 77.06 96 GLU A N 1
ATOM 769 C CA . GLU A 1 96 ? -6.711 13.027 30.147 1.00 77.06 96 GLU A CA 1
ATOM 770 C C . GLU A 1 96 ? -6.620 12.753 28.640 1.00 77.06 96 GLU A C 1
ATOM 772 O O . GLU A 1 96 ? -7.093 11.711 28.172 1.00 77.06 96 GLU A O 1
ATOM 777 N N . PHE A 1 97 ? -5.919 13.607 27.888 1.00 76.50 97 PHE A N 1
ATOM 778 C CA . PHE A 1 97 ? -5.668 13.379 26.463 1.00 76.50 97 PHE A CA 1
ATOM 779 C C . PHE A 1 97 ? -4.864 12.091 26.216 1.00 76.50 97 PHE A C 1
ATOM 781 O O . PHE A 1 97 ? -5.209 11.293 25.342 1.00 76.50 97 PHE A O 1
ATOM 788 N N . THR A 1 98 ? -3.851 11.817 27.044 1.00 78.75 98 THR A N 1
ATOM 789 C CA . THR A 1 98 ? -3.066 10.573 26.969 1.00 78.75 98 THR A CA 1
ATOM 790 C C . THR A 1 98 ? -3.951 9.341 27.172 1.00 78.75 98 THR A C 1
ATOM 792 O O . THR A 1 98 ? -3.899 8.405 26.371 1.00 78.75 98 THR A O 1
ATOM 795 N N . LYS A 1 99 ? -4.840 9.354 28.175 1.00 80.25 99 LYS A N 1
ATOM 796 C CA . LYS A 1 99 ? -5.803 8.261 28.416 1.00 80.25 99 LYS A CA 1
ATOM 797 C C . LYS A 1 99 ? -6.733 8.039 27.223 1.00 80.25 99 LYS A C 1
ATOM 799 O O . LYS A 1 99 ? -7.106 6.899 26.936 1.00 80.25 99 LYS A O 1
ATOM 804 N N . VAL A 1 100 ? -7.127 9.101 26.522 1.00 79.44 100 VAL A N 1
ATOM 805 C CA . VAL A 1 100 ? -7.943 8.998 25.305 1.00 79.44 100 VAL A CA 1
ATOM 806 C C . VAL A 1 100 ? -7.151 8.345 24.167 1.00 79.44 100 VAL A C 1
ATOM 808 O O . VAL A 1 100 ? -7.642 7.385 23.565 1.00 79.44 100 VAL A O 1
ATOM 811 N N . CYS A 1 101 ? -5.914 8.780 23.926 1.00 76.88 101 CYS A N 1
ATOM 812 C CA . CYS A 1 101 ? -5.019 8.177 22.934 1.00 76.88 101 CYS A CA 1
ATOM 813 C C . CYS A 1 101 ? -4.779 6.682 23.205 1.00 76.88 101 CYS A C 1
ATOM 815 O O . CYS A 1 101 ? -4.900 5.858 22.298 1.00 76.88 101 CYS A O 1
ATOM 817 N N . GLU A 1 102 ? -4.536 6.293 24.458 1.00 80.00 102 GLU A N 1
ATOM 818 C CA . GLU A 1 102 ? -4.377 4.885 24.841 1.00 80.00 102 GLU A CA 1
ATOM 819 C C . GLU A 1 102 ? -5.623 4.041 24.542 1.00 80.00 102 GLU A C 1
ATOM 821 O O . GLU A 1 102 ? -5.514 2.904 24.073 1.00 80.00 102 GLU A O 1
ATOM 826 N N . ARG A 1 103 ? -6.827 4.577 24.785 1.00 81.06 103 ARG A N 1
ATOM 827 C CA . ARG A 1 103 ? -8.083 3.881 24.452 1.00 81.06 103 ARG A CA 1
ATOM 828 C C . ARG A 1 103 ? -8.228 3.670 22.949 1.00 81.06 103 ARG A C 1
ATOM 830 O O . ARG A 1 103 ? -8.712 2.619 22.537 1.00 81.06 103 ARG A O 1
ATOM 837 N N . ILE A 1 104 ? -7.808 4.639 22.141 1.00 82.00 104 ILE A N 1
ATOM 838 C CA . ILE A 1 104 ? -7.846 4.547 20.678 1.00 82.00 104 ILE A CA 1
ATOM 839 C C . ILE A 1 104 ? -6.864 3.483 20.182 1.00 82.00 104 ILE A C 1
ATOM 841 O O . ILE A 1 104 ? -7.238 2.633 19.371 1.00 82.00 104 ILE A O 1
ATOM 845 N N . LEU A 1 105 ? -5.642 3.470 20.718 1.00 79.69 105 LEU A N 1
ATOM 846 C CA . LEU A 1 105 ? -4.626 2.465 20.396 1.00 79.69 105 LEU A CA 1
ATOM 847 C C . LEU A 1 105 ? -5.101 1.046 20.736 1.00 79.69 105 LEU A C 1
ATOM 849 O O . LEU A 1 105 ? -4.984 0.143 19.910 1.00 79.69 105 LEU A O 1
ATOM 853 N N . LYS A 1 106 ? -5.748 0.855 21.893 1.00 82.81 106 LYS A N 1
ATOM 854 C CA . LYS A 1 106 ? -6.360 -0.434 22.277 1.00 82.81 106 LYS A CA 1
ATOM 855 C C . LYS A 1 106 ? -7.464 -0.902 21.320 1.00 82.81 106 LYS A C 1
ATOM 857 O O . LYS A 1 106 ? -7.786 -2.086 21.296 1.00 82.81 106 LYS A O 1
ATOM 862 N N . GLN A 1 107 ? -8.053 0.000 20.535 1.00 87.56 107 GLN A N 1
ATOM 863 C CA . GLN A 1 107 ? -9.073 -0.334 19.538 1.00 87.56 107 GLN A CA 1
ATOM 864 C C . GLN A 1 107 ? -8.496 -0.601 18.143 1.00 87.56 107 GLN A C 1
ATOM 866 O O . GLN A 1 107 ? -9.235 -1.095 17.293 1.00 87.56 107 GLN A O 1
ATOM 871 N N . HIS A 1 108 ? -7.214 -0.314 17.887 1.00 87.75 108 HIS A N 1
ATOM 872 C CA . HIS A 1 108 ? -6.606 -0.483 16.561 1.00 87.75 108 HIS A CA 1
ATOM 873 C C . HIS A 1 108 ? -6.819 -1.876 15.961 1.00 87.75 108 HIS A C 1
ATOM 875 O O . HIS A 1 108 ? -7.277 -1.931 14.821 1.00 87.75 108 HIS A O 1
ATOM 881 N N . PRO A 1 109 ? -6.590 -2.987 16.694 1.00 88.62 109 PRO A N 1
ATOM 882 C CA . PRO A 1 109 ? -6.801 -4.321 16.140 1.00 88.62 109 PRO A CA 1
ATOM 883 C C . PRO A 1 109 ? -8.231 -4.526 15.630 1.00 88.62 109 PRO A C 1
ATOM 885 O O . PRO A 1 109 ? -8.430 -5.015 14.522 1.00 88.62 109 PRO A O 1
ATOM 888 N N . LEU A 1 110 ? -9.233 -4.081 16.399 1.00 94.25 110 LEU A N 1
ATOM 889 C CA . LEU A 1 110 ? -10.640 -4.172 16.009 1.00 94.25 110 LEU A CA 1
ATOM 890 C C . LEU A 1 110 ? -10.955 -3.306 14.784 1.00 94.25 110 LEU A C 1
ATOM 892 O O . LEU A 1 110 ? -11.659 -3.760 13.882 1.00 94.25 110 LEU A O 1
ATOM 896 N N . ARG A 1 111 ? -10.445 -2.067 14.741 1.00 95.62 111 ARG A N 1
ATOM 897 C CA . ARG A 1 111 ? -10.653 -1.150 13.605 1.00 95.62 111 ARG A CA 1
ATOM 898 C C . ARG A 1 111 ? -10.040 -1.711 12.333 1.00 95.62 111 ARG A C 1
ATOM 900 O O . ARG A 1 111 ? -10.709 -1.759 11.312 1.00 95.62 111 ARG A O 1
ATOM 907 N N . LEU A 1 112 ? -8.811 -2.199 12.424 1.00 94.12 112 LEU A N 1
ATOM 908 C CA . LEU A 1 112 ? -8.078 -2.781 11.311 1.00 94.12 112 LEU A CA 1
ATOM 909 C C . LEU A 1 112 ? -8.767 -4.046 10.778 1.00 94.12 112 LEU A C 1
ATOM 911 O O . LEU A 1 112 ? -8.980 -4.177 9.577 1.00 94.12 112 LEU A O 1
ATOM 915 N N . ALA A 1 113 ? -9.198 -4.930 11.678 1.00 94.94 113 ALA A N 1
ATOM 916 C CA . ALA A 1 113 ? -9.983 -6.113 11.344 1.00 94.94 113 ALA A CA 1
ATOM 917 C C . ALA A 1 113 ? -11.309 -5.741 10.648 1.00 94.94 113 ALA A C 1
ATOM 919 O O . ALA A 1 113 ? -11.690 -6.345 9.647 1.00 94.94 113 ALA A O 1
ATOM 920 N N . SER A 1 114 ? -11.977 -4.685 11.121 1.00 97.44 114 SER A N 1
ATOM 921 C CA . SER A 1 114 ? -13.194 -4.157 10.489 1.00 97.44 114 SER A CA 1
ATOM 922 C C . SER A 1 114 ? -12.908 -3.536 9.111 1.00 97.44 114 SER A C 1
ATOM 924 O O . SER A 1 114 ? -13.713 -3.685 8.199 1.00 97.44 114 SER A O 1
ATOM 926 N N . CYS A 1 115 ? -11.756 -2.883 8.913 1.00 97.81 115 CYS A N 1
ATOM 927 C CA . CYS A 1 115 ? -11.324 -2.397 7.598 1.00 97.81 115 CYS A CA 1
ATOM 928 C C . CYS A 1 115 ? -11.091 -3.547 6.608 1.00 97.81 115 CYS A C 1
ATOM 930 O O . CYS A 1 115 ? -11.473 -3.410 5.450 1.00 97.81 115 CYS A O 1
ATOM 932 N N . VAL A 1 116 ? -10.525 -4.680 7.049 1.00 96.62 116 VAL A N 1
ATOM 933 C CA . VAL A 1 116 ? -10.410 -5.895 6.215 1.00 96.62 116 VAL A CA 1
ATOM 934 C C . VAL A 1 116 ? -11.786 -6.422 5.839 1.00 96.62 116 VAL A C 1
ATOM 936 O O . VAL A 1 116 ? -12.029 -6.713 4.672 1.00 96.62 116 VAL A O 1
ATOM 939 N N . GLN A 1 117 ? -12.713 -6.466 6.796 1.00 95.81 117 GLN A N 1
ATOM 940 C CA . GLN A 1 117 ? -14.087 -6.850 6.508 1.00 95.81 117 GLN A CA 1
ATOM 941 C C . GLN A 1 117 ? -14.719 -5.933 5.447 1.00 95.81 117 GLN A C 1
ATOM 943 O O . GLN A 1 117 ? -15.213 -6.439 4.445 1.00 95.81 117 GLN A O 1
ATOM 948 N N . ILE A 1 118 ? -14.641 -4.608 5.594 1.00 96.88 118 ILE A N 1
ATOM 949 C CA . ILE A 1 118 ? -15.171 -3.656 4.601 1.00 96.88 118 ILE A CA 1
ATOM 950 C C . ILE A 1 118 ? -14.500 -3.847 3.231 1.00 96.88 118 ILE A C 1
ATOM 952 O O . ILE A 1 118 ? -15.191 -3.921 2.216 1.00 96.88 118 ILE A O 1
ATOM 956 N N . ALA A 1 119 ? -13.171 -3.960 3.195 1.00 96.25 119 ALA A N 1
ATOM 957 C CA . ALA A 1 119 ? -12.412 -4.147 1.961 1.00 96.25 119 ALA A CA 1
ATOM 958 C C . ALA A 1 119 ? -12.770 -5.460 1.248 1.00 96.25 119 ALA A C 1
ATOM 960 O O . ALA A 1 119 ? -12.931 -5.455 0.029 1.00 96.25 119 ALA A O 1
ATOM 961 N N . SER A 1 120 ? -12.961 -6.560 1.990 1.00 94.81 120 SER A N 1
ATOM 962 C CA . SER A 1 120 ? -13.407 -7.842 1.424 1.00 94.81 120 SER A CA 1
ATOM 963 C C . SER A 1 120 ? -14.765 -7.699 0.736 1.00 94.81 120 SER A C 1
ATOM 965 O O . SER A 1 120 ? -14.912 -8.070 -0.423 1.00 94.81 120 SER A O 1
ATOM 967 N N . LYS A 1 121 ? -15.723 -7.036 1.403 1.00 93.62 121 LYS A N 1
ATOM 968 C CA . LYS A 1 121 ? -17.071 -6.782 0.873 1.00 93.62 121 LYS A CA 1
ATOM 969 C C . LYS A 1 121 ? -17.070 -5.895 -0.364 1.00 93.62 121 LYS A C 1
ATOM 971 O O . LYS A 1 121 ? -17.942 -6.046 -1.212 1.00 93.62 121 LYS A O 1
ATOM 976 N N . PHE A 1 122 ? -16.124 -4.964 -0.449 1.00 91.81 122 PHE A N 1
ATOM 977 C CA . PHE A 1 122 ? -15.994 -4.075 -1.596 1.00 91.81 122 PHE A CA 1
ATOM 978 C C . PHE A 1 122 ? -15.294 -4.743 -2.786 1.00 91.81 122 PHE A C 1
ATOM 980 O O . PHE A 1 122 ? -15.675 -4.505 -3.928 1.00 91.81 122 PHE A O 1
ATOM 987 N N . THR A 1 123 ? -14.263 -5.548 -2.523 1.00 85.50 123 THR A N 1
ATOM 988 C CA . THR A 1 123 ? -13.388 -6.101 -3.567 1.00 85.50 123 THR A CA 1
ATOM 989 C C . THR A 1 123 ? -13.997 -7.326 -4.238 1.00 85.50 123 THR A C 1
ATOM 991 O O . THR A 1 123 ? -13.948 -7.432 -5.459 1.00 85.50 123 THR A O 1
ATOM 994 N N . ASP A 1 124 ? -14.558 -8.250 -3.455 1.00 75.44 124 ASP A N 1
ATOM 995 C CA . ASP A 1 124 ? -15.099 -9.504 -3.973 1.00 75.44 124 ASP A CA 1
ATOM 996 C C . ASP A 1 124 ? -16.263 -10.002 -3.108 1.00 75.44 124 ASP A C 1
ATOM 998 O O . ASP A 1 124 ? -16.099 -10.456 -1.973 1.00 75.44 124 ASP A O 1
ATOM 1002 N N . THR A 1 125 ? -17.468 -9.956 -3.677 1.00 72.44 125 THR A N 1
ATOM 1003 C CA . THR A 1 125 ? -18.686 -10.420 -2.996 1.00 72.44 125 THR A CA 1
ATOM 1004 C C . THR A 1 125 ? -18.718 -11.935 -2.756 1.00 72.44 125 THR A C 1
ATOM 1006 O O . THR A 1 125 ? -19.473 -12.395 -1.903 1.00 72.44 125 THR A O 1
ATOM 1009 N N . SER A 1 126 ? -17.890 -12.719 -3.453 1.00 74.25 126 SER A N 1
ATOM 1010 C CA . SER A 1 126 ? -17.806 -14.173 -3.272 1.00 74.25 126 SER A CA 1
ATOM 1011 C C . SER A 1 126 ? -16.903 -14.592 -2.104 1.00 74.25 126 SER A C 1
ATOM 1013 O O . SER A 1 126 ? -17.065 -15.692 -1.578 1.00 74.25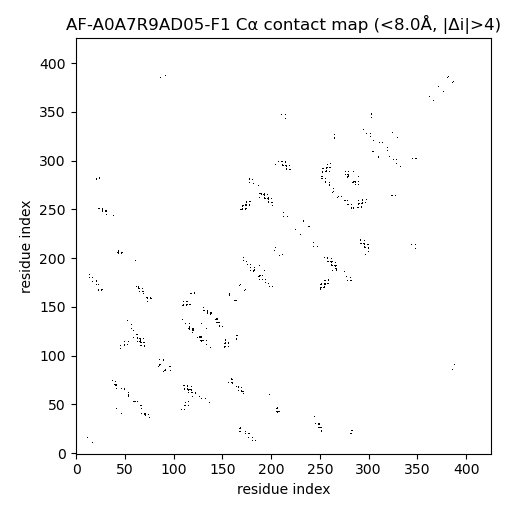 126 SER A O 1
ATOM 1015 N N . GLN A 1 127 ? -16.006 -13.708 -1.648 1.00 79.31 127 GLN A N 1
ATOM 1016 C CA . GLN A 1 127 ? -15.051 -13.957 -0.557 1.00 79.31 127 GLN A CA 1
ATOM 1017 C C . GLN A 1 127 ? -15.241 -12.998 0.629 1.00 79.31 127 GLN A C 1
ATOM 1019 O O . GLN A 1 127 ? -14.294 -12.646 1.334 1.00 79.31 127 GLN A O 1
ATOM 1024 N N . MET A 1 128 ? -16.478 -12.559 0.868 1.00 87.25 128 MET A N 1
ATOM 1025 C CA . MET A 1 128 ? -16.799 -11.628 1.950 1.00 87.25 128 MET A CA 1
ATOM 1026 C C . MET A 1 128 ? -16.457 -12.217 3.320 1.00 87.25 128 MET A C 1
ATOM 1028 O O . MET A 1 128 ? -17.006 -13.239 3.722 1.00 87.25 128 MET A O 1
ATOM 1032 N N . THR A 1 129 ? -15.631 -11.509 4.088 1.00 89.44 129 THR A N 1
ATOM 1033 C CA . THR A 1 129 ? -15.338 -11.882 5.475 1.00 89.44 129 THR A CA 1
ATOM 1034 C C . THR A 1 129 ? -16.568 -11.685 6.368 1.00 89.44 129 THR A C 1
ATOM 1036 O O . THR A 1 129 ? -17.091 -10.571 6.534 1.00 89.44 129 THR A O 1
ATOM 1039 N N . SER A 1 130 ? -17.017 -12.761 7.008 1.00 92.12 130 SER A N 1
ATOM 1040 C CA . SER A 1 130 ? -18.104 -12.741 7.983 1.00 92.12 130 SER A CA 1
ATOM 1041 C C . SER A 1 130 ? -17.643 -12.239 9.358 1.00 92.12 130 SER A C 1
ATOM 1043 O O . SER A 1 130 ? -16.469 -12.295 9.729 1.00 92.12 130 SER A O 1
ATOM 1045 N N . ILE A 1 131 ? -18.596 -11.773 10.174 1.00 94.56 131 ILE A N 1
ATOM 1046 C CA . ILE A 1 131 ? -18.320 -11.375 11.567 1.00 94.56 131 ILE A CA 1
ATOM 1047 C C . ILE A 1 131 ? -17.795 -12.568 12.386 1.00 94.56 131 ILE A C 1
ATOM 1049 O O . ILE A 1 131 ? -16.947 -12.384 13.256 1.00 94.56 131 ILE A O 1
ATOM 1053 N N . ALA A 1 132 ? -18.284 -13.783 12.116 1.00 94.75 132 ALA A N 1
ATOM 1054 C CA . ALA A 1 132 ? -17.891 -14.991 12.840 1.00 94.75 132 ALA A CA 1
ATOM 1055 C C . ALA A 1 132 ? -16.432 -15.390 12.564 1.00 94.75 132 ALA A C 1
ATOM 1057 O O . ALA A 1 132 ? -15.705 -15.748 13.493 1.00 94.75 132 ALA A O 1
ATOM 1058 N N . GLU A 1 133 ? -15.986 -15.277 11.313 1.00 94.19 133 GLU A N 1
ATOM 1059 C CA . GLU A 1 133 ? -14.591 -15.515 10.929 1.00 94.19 133 GLU A CA 1
ATOM 1060 C C . GLU A 1 133 ? -13.664 -14.484 11.571 1.00 94.19 133 GLU A C 1
ATOM 1062 O O . GLU A 1 133 ? -12.676 -14.849 12.212 1.00 94.19 133 GLU A O 1
ATOM 1067 N N . LEU A 1 134 ? -14.033 -13.200 11.499 1.00 94.38 134 LEU A N 1
ATOM 1068 C CA . LEU A 1 134 ? -13.255 -12.128 12.115 1.00 94.38 134 LEU A CA 1
ATOM 1069 C C . LEU A 1 134 ? -13.166 -12.288 13.636 1.00 94.38 134 LEU A C 1
ATOM 1071 O O . LEU A 1 134 ? -12.113 -12.081 14.234 1.00 94.38 134 LEU A O 1
ATOM 1075 N N . GLN A 1 135 ? -14.269 -12.687 14.271 1.00 95.44 135 GLN A N 1
ATOM 1076 C CA . GLN A 1 135 ? -14.303 -12.960 15.700 1.00 95.44 135 GLN A CA 1
ATOM 1077 C C . GLN A 1 135 ? -13.406 -14.144 16.069 1.00 95.44 135 GLN A C 1
ATOM 1079 O O . GLN A 1 135 ? -12.685 -14.064 17.059 1.00 95.44 135 GLN A O 1
ATOM 1084 N N . THR A 1 136 ? -13.443 -15.226 15.290 1.00 94.50 136 THR A N 1
ATOM 1085 C CA . THR A 1 136 ? -12.583 -16.399 15.499 1.00 94.50 136 THR A CA 1
ATOM 1086 C C . THR A 1 136 ? -11.109 -16.016 15.408 1.00 94.50 136 THR A C 1
ATOM 1088 O O . THR A 1 136 ? -10.340 -16.368 16.300 1.00 94.50 136 THR A O 1
ATOM 1091 N N . PHE A 1 137 ? -10.737 -15.220 14.402 1.00 90.69 137 PHE A N 1
ATOM 1092 C CA . PHE A 1 137 ? -9.381 -14.695 14.272 1.00 90.69 137 PHE A CA 1
ATOM 1093 C C . PHE A 1 137 ? -8.983 -13.824 15.467 1.00 90.69 137 PHE A C 1
ATOM 1095 O O . PHE A 1 137 ? -7.949 -14.039 16.081 1.00 90.69 137 PHE A O 1
ATOM 1102 N N . LEU A 1 138 ? -9.803 -12.844 15.852 1.00 90.62 138 LEU A N 1
ATOM 1103 C CA . LEU A 1 138 ? -9.460 -11.953 16.966 1.00 90.62 138 LEU A CA 1
ATOM 1104 C C . LEU A 1 138 ? -9.302 -12.735 18.282 1.00 90.62 138 LEU A C 1
ATOM 1106 O O . LEU A 1 138 ? -8.357 -12.499 19.034 1.00 90.62 138 LEU A O 1
ATOM 1110 N N . ARG A 1 139 ? -10.155 -13.738 18.523 1.00 93.25 139 ARG A N 1
ATOM 1111 C CA . ARG A 1 139 ? -10.037 -14.632 19.684 1.00 93.25 139 ARG A CA 1
ATOM 1112 C C . ARG A 1 139 ? -8.729 -15.422 19.707 1.00 93.25 139 ARG A C 1
ATOM 1114 O O . ARG A 1 139 ? -8.216 -15.643 20.797 1.00 93.25 139 ARG A O 1
ATOM 1121 N N . SER A 1 140 ? -8.162 -15.808 18.559 1.00 87.69 140 SER A N 1
ATOM 1122 C CA . SER A 1 140 ? -6.871 -16.517 18.527 1.00 87.69 140 SER A CA 1
ATOM 1123 C C . SER A 1 140 ? -5.677 -15.643 18.935 1.00 87.69 140 SER A C 1
ATOM 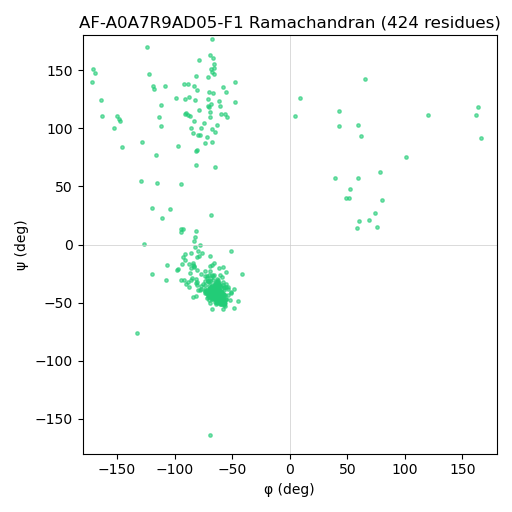1125 O O . SER A 1 140 ? -4.587 -16.167 19.132 1.00 87.69 140 SER A O 1
ATOM 1127 N N . TYR A 1 141 ? -5.879 -14.329 19.073 1.00 84.31 141 TYR A N 1
ATOM 1128 C CA . TYR A 1 141 ? -4.906 -13.361 19.592 1.00 84.31 141 TYR A CA 1
ATOM 1129 C C . TYR A 1 141 ? -5.322 -12.794 20.963 1.00 84.31 141 TYR A C 1
ATOM 1131 O O . TYR A 1 141 ? -4.925 -11.685 21.315 1.00 84.31 141 TYR A O 1
ATOM 1139 N N . ASP A 1 142 ? -6.168 -13.512 21.711 1.00 88.19 142 ASP A N 1
ATOM 1140 C CA . ASP A 1 142 ?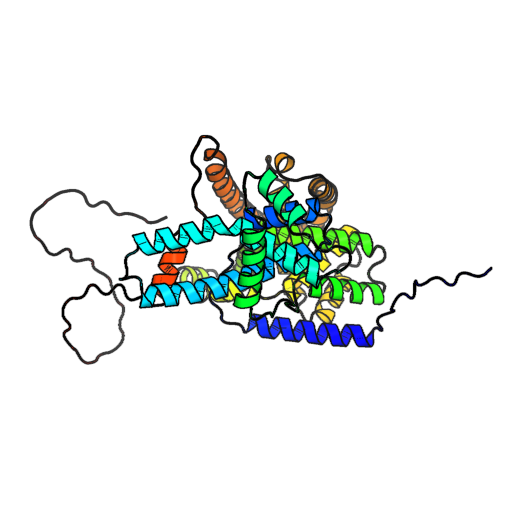 -6.733 -13.095 23.005 1.00 88.19 142 ASP A CA 1
ATOM 1141 C C . ASP A 1 142 ? -7.578 -11.802 22.954 1.00 88.19 142 ASP A C 1
ATOM 1143 O O . ASP A 1 142 ? -7.867 -11.168 23.975 1.00 88.19 142 ASP A O 1
ATOM 1147 N N . LEU A 1 143 ? -8.057 -11.421 21.764 1.00 89.06 143 LEU A N 1
ATOM 1148 C CA . LEU A 1 143 ? -8.914 -10.255 21.549 1.00 89.06 143 LEU A CA 1
ATOM 1149 C C . LEU A 1 143 ? -10.393 -10.665 21.502 1.00 89.06 143 LEU A C 1
ATOM 1151 O O . LEU A 1 143 ? -11.003 -10.867 20.449 1.00 89.06 143 LEU A O 1
ATOM 1155 N N . ASN A 1 144 ? -10.995 -10.772 22.683 1.00 92.69 144 ASN A N 1
ATOM 1156 C CA . ASN A 1 144 ? -12.369 -11.240 22.862 1.00 92.69 144 ASN A CA 1
ATOM 1157 C C . ASN A 1 144 ? -13.416 -10.136 22.619 1.00 92.69 144 ASN A C 1
ATOM 1159 O O . ASN A 1 144 ? -13.965 -9.560 23.558 1.00 92.69 144 ASN A O 1
ATOM 1163 N N . TYR A 1 145 ? -13.732 -9.855 21.353 1.00 94.19 145 TYR A N 1
ATOM 1164 C CA . TYR A 1 145 ? -14.802 -8.919 20.987 1.00 94.19 145 TYR A CA 1
ATOM 1165 C C . TYR A 1 145 ? -16.148 -9.621 20.783 1.00 94.19 145 TYR A C 1
ATOM 1167 O O . TYR A 1 145 ? -16.229 -10.678 20.155 1.00 94.19 145 TYR A O 1
ATOM 1175 N N . ALA A 1 146 ? -17.233 -9.015 21.274 1.00 95.75 146 ALA A N 1
ATOM 1176 C CA . ALA A 1 146 ? -18.592 -9.457 20.965 1.00 95.75 146 ALA A CA 1
ATOM 1177 C C . ALA A 1 146 ? -18.928 -9.202 19.477 1.00 95.75 146 ALA A C 1
ATOM 1179 O O . ALA A 1 146 ? -18.432 -8.223 18.913 1.00 95.75 146 ALA A O 1
ATOM 1180 N N . PRO A 1 147 ? -19.811 -9.998 18.839 1.00 96.44 147 PRO A N 1
ATOM 1181 C CA . PRO A 1 147 ? -20.189 -9.778 17.437 1.00 96.44 147 PRO A CA 1
ATOM 1182 C C . PRO A 1 147 ? -20.769 -8.377 17.195 1.00 96.44 147 PRO A C 1
ATOM 1184 O O . PRO A 1 147 ? -20.466 -7.730 16.197 1.00 96.44 147 PRO A O 1
ATOM 1187 N N . THR A 1 148 ? -21.539 -7.864 18.159 1.00 97.12 148 THR A N 1
ATOM 1188 C CA . THR A 1 148 ? -22.088 -6.502 18.136 1.00 97.12 148 THR A CA 1
ATOM 1189 C C . THR A 1 148 ? -21.000 -5.430 18.178 1.00 97.12 148 THR A C 1
ATOM 1191 O O . THR A 1 148 ? -21.144 -4.398 17.534 1.00 97.12 148 THR A O 1
ATOM 1194 N N . ALA A 1 149 ? -19.885 -5.665 18.878 1.00 96.44 149 ALA A N 1
ATOM 1195 C CA . ALA A 1 149 ? -18.758 -4.735 18.911 1.00 96.44 149 ALA A CA 1
ATOM 1196 C C . ALA A 1 149 ? -18.028 -4.672 17.560 1.00 96.44 149 ALA A C 1
ATOM 1198 O O . ALA A 1 149 ? -17.631 -3.587 17.138 1.00 96.44 149 ALA A O 1
ATOM 1199 N N . ILE A 1 150 ? -17.900 -5.811 16.870 1.00 96.81 150 ILE A N 1
ATOM 1200 C CA . ILE A 1 150 ? -17.355 -5.883 15.506 1.00 96.81 150 ILE A CA 1
ATOM 1201 C C . ILE A 1 150 ? -18.262 -5.122 14.534 1.00 96.81 150 ILE A C 1
ATOM 1203 O O . ILE A 1 150 ? -17.797 -4.218 13.847 1.00 96.81 150 ILE A O 1
ATOM 1207 N N . MET A 1 151 ? -19.566 -5.404 14.553 1.00 97.19 151 MET A N 1
ATOM 1208 C CA . MET A 1 151 ? -20.547 -4.717 13.707 1.00 97.19 151 MET A CA 1
ATOM 1209 C C . MET A 1 151 ? -20.560 -3.200 13.947 1.00 97.19 151 MET A C 1
ATOM 1211 O O . MET A 1 151 ? -20.482 -2.412 13.009 1.00 97.19 151 MET A O 1
ATOM 1215 N N . ASN A 1 152 ? -20.590 -2.768 15.210 1.00 97.69 152 ASN A N 1
ATOM 1216 C CA . ASN A 1 152 ? -20.530 -1.347 15.556 1.00 97.69 152 ASN A CA 1
ATOM 1217 C C . ASN A 1 152 ? -19.208 -0.710 15.119 1.00 97.69 152 ASN A C 1
ATOM 1219 O O . ASN A 1 152 ? -19.151 0.490 14.843 1.00 97.69 152 ASN A O 1
ATOM 1223 N N . SER A 1 153 ? -18.128 -1.493 15.081 1.00 97.12 153 SER A N 1
ATOM 1224 C CA . SER A 1 153 ? -16.847 -1.011 14.595 1.00 97.12 153 SER A CA 1
ATOM 1225 C C . SER A 1 153 ? -16.846 -0.774 13.092 1.00 97.12 153 SER A C 1
ATOM 1227 O O . SER A 1 153 ? -16.389 0.286 12.663 1.00 97.12 153 SER A O 1
ATOM 1229 N N . GLU A 1 154 ? -17.414 -1.703 12.327 1.00 97.25 154 GLU A N 1
ATOM 1230 C CA . GLU A 1 154 ? -17.644 -1.550 10.893 1.00 97.25 154 GLU A CA 1
ATOM 1231 C C . GLU A 1 154 ? -18.500 -0.309 10.591 1.00 97.25 154 GLU A C 1
ATOM 1233 O O . GLU A 1 154 ? -18.061 0.562 9.840 1.00 97.25 154 GLU A O 1
ATOM 1238 N N . ILE A 1 155 ? -19.661 -0.168 11.246 1.00 97.69 155 ILE A N 1
ATOM 1239 C CA . ILE A 1 155 ? -20.558 0.990 11.077 1.00 97.69 155 ILE A CA 1
ATOM 1240 C C . ILE A 1 155 ? -19.816 2.297 11.355 1.00 97.69 155 ILE A C 1
ATOM 1242 O O . ILE A 1 155 ? -19.864 3.223 10.550 1.00 97.69 155 ILE A O 1
ATOM 1246 N N . ARG A 1 156 ? -19.053 2.364 12.453 1.00 96.88 156 ARG A N 1
ATOM 1247 C CA . ARG A 1 156 ? -18.293 3.572 12.792 1.00 96.88 156 ARG A CA 1
ATOM 1248 C C . ARG A 1 156 ? -17.293 3.950 11.700 1.00 96.88 156 ARG A C 1
ATOM 1250 O O . ARG A 1 156 ? -17.140 5.139 11.424 1.00 96.88 156 ARG A O 1
ATOM 1257 N N . ILE A 1 157 ? -16.591 2.983 11.108 1.00 97.62 157 ILE A N 1
ATOM 1258 C CA . ILE A 1 157 ? -15.637 3.262 10.025 1.00 97.62 157 ILE A CA 1
ATOM 1259 C C . ILE A 1 157 ? -16.379 3.812 8.807 1.00 97.62 157 ILE A C 1
ATOM 1261 O O . ILE A 1 157 ? -15.979 4.848 8.279 1.00 97.62 157 ILE A O 1
ATOM 1265 N N . LEU A 1 158 ? -17.488 3.180 8.413 1.00 97.88 158 LEU A N 1
ATOM 1266 C CA . LEU A 1 158 ? -18.319 3.635 7.296 1.00 97.88 158 LEU A CA 1
ATOM 1267 C C . LEU A 1 158 ? -18.842 5.062 7.515 1.00 97.88 158 LEU A C 1
ATOM 1269 O O . LEU A 1 158 ? -18.680 5.913 6.639 1.00 97.88 158 LEU A O 1
ATOM 1273 N N . ASP A 1 159 ? -19.376 5.357 8.700 1.00 97.38 159 ASP A N 1
ATOM 1274 C CA . ASP A 1 159 ? -19.892 6.684 9.057 1.00 97.38 159 ASP A CA 1
ATOM 1275 C C . ASP A 1 159 ? -18.799 7.756 9.108 1.00 97.38 159 ASP A C 1
ATOM 1277 O O . ASP A 1 159 ? -19.013 8.904 8.691 1.00 97.38 159 ASP A O 1
ATOM 1281 N N . THR A 1 160 ? -17.615 7.392 9.610 1.00 95.75 160 THR A N 1
ATOM 1282 C CA . THR A 1 160 ? -16.452 8.290 9.665 1.00 95.75 160 THR A CA 1
ATOM 1283 C C . THR A 1 160 ? -15.986 8.634 8.254 1.00 95.75 160 THR A C 1
ATOM 1285 O O . THR A 1 160 ? -15.751 9.801 7.953 1.00 95.75 160 THR A O 1
ATOM 1288 N N . LEU A 1 161 ? -15.939 7.639 7.363 1.00 95.88 161 LEU A N 1
ATOM 1289 C CA . LEU A 1 161 ? -15.543 7.801 5.963 1.00 95.88 161 LEU A CA 1
ATOM 1290 C C . LEU A 1 161 ? -16.678 8.287 5.051 1.00 95.88 161 LEU A C 1
ATOM 1292 O O . LEU A 1 161 ? -16.485 8.398 3.841 1.00 95.88 161 LEU A O 1
ATOM 1296 N N . LYS A 1 162 ? -17.871 8.568 5.593 1.00 96.19 162 LYS A N 1
ATOM 1297 C CA . LYS A 1 162 ? -19.061 8.968 4.817 1.00 96.19 162 LYS A CA 1
ATOM 1298 C C . LYS A 1 162 ? -19.357 8.000 3.668 1.00 96.19 162 LYS A C 1
ATOM 1300 O O . LYS A 1 162 ? -19.682 8.429 2.564 1.00 96.19 162 LYS A O 1
ATOM 1305 N N . PHE A 1 163 ? -19.192 6.702 3.929 1.00 94.56 163 PHE A N 1
ATOM 1306 C CA . PHE A 1 163 ? -19.362 5.609 2.967 1.00 94.56 163 PHE A CA 1
ATOM 1307 C C . PHE A 1 163 ? -18.451 5.697 1.723 1.00 94.56 163 PHE A C 1
ATOM 1309 O O . PHE A 1 163 ? -18.640 4.954 0.761 1.00 94.56 163 PHE A O 1
ATOM 1316 N N . LYS A 1 164 ? -17.412 6.547 1.734 1.00 93.62 164 LYS A N 1
ATOM 1317 C CA . LYS A 1 164 ? -16.411 6.647 0.660 1.00 93.62 164 LYS A CA 1
ATOM 1318 C C . LYS A 1 164 ? -15.352 5.556 0.810 1.00 93.62 164 LYS A C 1
ATOM 1320 O O . LYS A 1 164 ? -14.200 5.831 1.124 1.00 93.62 164 LYS A O 1
ATOM 1325 N N . VAL A 1 165 ? -15.759 4.306 0.599 1.00 93.62 165 VAL A N 1
ATOM 1326 C CA . VAL A 1 165 ? -14.885 3.140 0.798 1.00 93.62 165 VAL A CA 1
ATOM 1327 C C . VAL A 1 165 ? -14.115 2.720 -0.446 1.00 93.62 165 VAL A C 1
ATOM 1329 O O . VAL A 1 165 ? -13.174 1.963 -0.305 1.00 93.62 165 VAL A O 1
ATOM 1332 N N . GLY A 1 166 ? -14.452 3.203 -1.645 1.00 89.69 166 GLY A N 1
ATOM 1333 C CA . GLY A 1 166 ? -13.845 2.689 -2.881 1.00 89.69 166 GLY A CA 1
ATOM 1334 C C . GLY A 1 166 ? -12.367 3.032 -3.096 1.00 89.69 166 GLY A C 1
ATOM 1335 O O . GLY A 1 166 ? -11.700 2.316 -3.826 1.00 89.69 166 GLY A O 1
ATOM 1336 N N . MET A 1 167 ? -11.864 4.093 -2.453 1.00 87.31 167 MET A N 1
ATOM 1337 C CA . MET A 1 167 ? -10.448 4.504 -2.443 1.00 87.31 167 MET A CA 1
ATOM 1338 C C . MET A 1 167 ? -9.714 4.336 -3.794 1.00 87.31 167 MET A C 1
ATOM 1340 O O . MET A 1 167 ? -8.708 3.640 -3.834 1.00 87.31 167 MET A O 1
ATOM 1344 N N . PRO A 1 168 ? -10.177 4.943 -4.903 1.00 88.44 168 PRO A N 1
ATOM 1345 C CA . PRO A 1 168 ? -9.587 4.692 -6.215 1.00 88.44 168 PRO A CA 1
ATOM 1346 C C . PRO A 1 168 ? -8.141 5.195 -6.301 1.00 88.44 168 PRO A C 1
ATOM 1348 O O . PRO A 1 168 ? -7.799 6.234 -5.727 1.00 88.44 168 PRO A O 1
ATOM 1351 N N . GLY A 1 169 ? -7.317 4.492 -7.077 1.00 90.31 169 GLY A N 1
ATOM 1352 C CA . GLY A 1 169 ? -5.924 4.870 -7.300 1.00 90.31 169 GLY A CA 1
ATOM 1353 C C . GLY A 1 169 ? -5.018 4.460 -6.149 1.00 90.31 169 GLY A C 1
ATOM 1354 O O . GLY A 1 169 ? -4.127 5.217 -5.770 1.00 90.31 169 GLY A O 1
ATOM 1355 N N . LEU A 1 170 ? -5.259 3.285 -5.562 1.00 93.75 170 LEU A N 1
ATOM 1356 C CA . LEU A 1 170 ? -4.320 2.648 -4.640 1.00 93.75 170 LEU A CA 1
ATOM 1357 C C . LEU A 1 170 ? -3.041 2.228 -5.383 1.00 93.75 170 LEU A C 1
ATOM 1359 O O . LEU A 1 170 ? -3.083 2.013 -6.595 1.00 93.75 170 LEU A O 1
ATOM 1363 N N . PRO A 1 171 ? -1.912 1.998 -4.682 1.00 95.25 171 PRO A N 1
ATOM 1364 C CA . PRO A 1 171 ? -0.696 1.515 -5.336 1.00 95.25 171 PRO A CA 1
ATOM 1365 C C . PRO A 1 171 ? -0.904 0.186 -6.066 1.00 95.25 171 PRO A C 1
ATOM 1367 O O . PRO A 1 171 ? -0.294 -0.031 -7.105 1.00 95.25 171 PRO A O 1
ATOM 1370 N N . CYS A 1 172 ? -1.786 -0.683 -5.555 1.00 95.19 172 CYS A N 1
ATOM 1371 C CA . CYS A 1 172 ? -2.150 -1.925 -6.233 1.00 95.19 172 CYS A CA 1
ATOM 1372 C C . CYS A 1 172 ? -2.941 -1.685 -7.528 1.00 95.19 172 CYS A C 1
ATOM 1374 O O . CYS A 1 172 ? -2.679 -2.381 -8.499 1.00 95.19 172 CYS A O 1
ATOM 1376 N N . ASP A 1 173 ? -3.822 -0.678 -7.589 1.00 94.75 173 ASP A N 1
ATOM 1377 C CA . ASP A 1 173 ? -4.570 -0.357 -8.815 1.00 94.75 173 ASP A CA 1
ATOM 1378 C C . ASP A 1 173 ? -3.609 0.133 -9.911 1.00 94.75 173 ASP A C 1
ATOM 1380 O O . ASP A 1 173 ? -3.656 -0.332 -11.051 1.00 94.75 173 ASP A O 1
ATOM 1384 N N . CYS A 1 174 ? -2.685 1.034 -9.550 1.00 96.44 174 CYS A N 1
ATOM 1385 C CA . CYS A 1 174 ? -1.623 1.499 -10.443 1.00 96.44 174 CYS A CA 1
ATOM 1386 C C . CYS A 1 174 ? -0.750 0.332 -10.917 1.00 96.44 174 CYS A C 1
ATOM 1388 O O . CYS A 1 174 ? -0.471 0.212 -12.106 1.00 96.44 174 CYS A O 1
ATOM 1390 N N . LEU A 1 175 ? -0.351 -0.550 -9.997 1.00 96.81 175 LEU A N 1
ATOM 1391 C CA . LEU A 1 175 ? 0.506 -1.691 -10.297 1.00 96.81 175 LEU A CA 1
ATOM 1392 C C . LEU A 1 175 ? -0.162 -2.681 -11.259 1.00 96.81 175 LEU A C 1
ATOM 1394 O O . LEU A 1 175 ? 0.436 -3.051 -12.265 1.00 96.81 175 LEU A O 1
ATOM 1398 N N . GLU A 1 176 ? -1.396 -3.091 -10.967 1.00 94.94 176 GLU A N 1
ATOM 1399 C CA . GLU A 1 176 ? -2.177 -4.007 -11.805 1.00 94.94 176 GLU A CA 1
ATOM 1400 C C . GLU A 1 176 ? -2.366 -3.443 -13.216 1.00 94.94 176 GLU A C 1
ATOM 1402 O O . GLU A 1 176 ? -2.170 -4.158 -14.199 1.00 94.94 176 GLU A O 1
ATOM 1407 N N . THR A 1 177 ? -2.677 -2.148 -13.315 1.00 95.38 177 THR A N 1
ATOM 1408 C CA . THR A 1 177 ? -2.895 -1.472 -14.600 1.00 95.38 177 THR A CA 1
ATOM 1409 C C . THR A 1 177 ? -1.597 -1.373 -15.401 1.00 95.38 177 THR A C 1
ATOM 1411 O O . THR A 1 177 ? -1.584 -1.716 -16.579 1.00 95.38 177 THR A O 1
ATOM 1414 N N . ILE A 1 1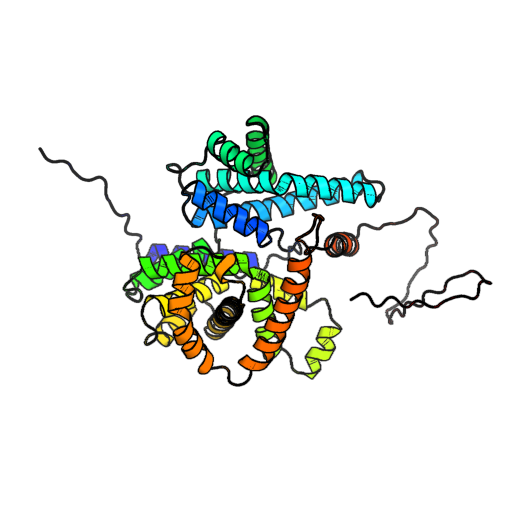78 ? -0.477 -1.001 -14.766 1.00 95.69 178 ILE A N 1
ATOM 1415 C CA . ILE A 1 178 ? 0.845 -0.979 -15.413 1.00 95.69 178 ILE A CA 1
ATOM 1416 C C . ILE A 1 178 ? 1.207 -2.367 -15.954 1.00 95.69 178 ILE A C 1
ATOM 1418 O O . ILE A 1 178 ? 1.609 -2.500 -17.109 1.00 95.69 178 ILE A O 1
ATOM 1422 N N . LEU A 1 179 ? 1.054 -3.417 -15.141 1.00 95.06 179 LEU A N 1
ATOM 1423 C CA . LEU A 1 179 ? 1.358 -4.785 -15.565 1.00 95.06 179 LEU A CA 1
ATOM 1424 C C . LEU A 1 179 ? 0.429 -5.254 -16.693 1.00 95.06 179 LEU A C 1
ATOM 1426 O O . LEU A 1 179 ? 0.866 -6.000 -17.571 1.00 95.06 179 LEU A O 1
ATOM 1430 N N . ALA A 1 180 ? -0.831 -4.816 -16.704 1.00 94.12 180 ALA A N 1
ATOM 1431 C CA . ALA A 1 180 ? -1.752 -5.078 -17.803 1.00 94.12 180 ALA A CA 1
ATOM 1432 C C . ALA A 1 180 ? -1.287 -4.404 -19.107 1.00 94.12 180 ALA A C 1
ATOM 1434 O O . ALA A 1 180 ? -1.212 -5.095 -20.122 1.00 94.12 180 ALA A O 1
ATOM 1435 N N . CYS A 1 181 ? -0.884 -3.126 -19.075 1.00 93.06 181 CYS A N 1
ATOM 1436 C CA . CYS A 1 181 ? -0.337 -2.419 -20.243 1.00 93.06 181 CYS A CA 1
ATOM 1437 C C . CYS A 1 181 ? 0.890 -3.153 -20.807 1.00 93.06 181 CYS A C 1
ATOM 1439 O O . CYS A 1 181 ? 0.928 -3.502 -21.985 1.00 93.06 181 CYS A O 1
ATOM 1441 N N . LEU A 1 182 ? 1.853 -3.497 -19.943 1.00 92.38 182 LEU A N 1
ATOM 1442 C CA . LEU A 1 182 ? 3.048 -4.246 -20.347 1.00 92.38 182 LEU A CA 1
ATOM 1443 C C . LEU A 1 182 ? 2.710 -5.632 -20.924 1.00 92.38 182 LEU A C 1
ATOM 1445 O O . LEU A 1 182 ? 3.388 -6.114 -21.832 1.00 92.38 182 LEU A O 1
ATOM 1449 N N . SER A 1 183 ? 1.666 -6.289 -20.411 1.00 91.56 183 SER A N 1
ATOM 1450 C CA . SER A 1 183 ? 1.207 -7.581 -20.935 1.00 91.56 183 SER A CA 1
ATOM 1451 C C . SER A 1 183 ? 0.625 -7.449 -22.342 1.00 91.56 183 SER A C 1
ATOM 1453 O O . SER A 1 183 ? 0.943 -8.268 -23.202 1.00 91.56 183 SER A O 1
ATOM 1455 N N . LEU A 1 184 ? -0.201 -6.425 -22.589 1.00 90.19 184 LEU A N 1
ATOM 1456 C CA . LEU A 1 184 ? -0.793 -6.166 -23.907 1.00 90.19 184 LEU A CA 1
ATOM 1457 C C . LEU A 1 184 ? 0.272 -5.839 -24.961 1.00 90.19 184 LEU A C 1
ATOM 1459 O O . LEU A 1 184 ? 0.138 -6.231 -26.117 1.00 90.19 184 LEU A O 1
ATOM 1463 N N . GLU A 1 185 ? 1.358 -5.190 -24.549 1.00 89.12 185 GLU A N 1
ATOM 1464 C CA . GLU A 1 185 ? 2.512 -4.883 -25.402 1.00 89.12 185 GLU A CA 1
ATOM 1465 C C . GLU A 1 185 ? 3.445 -6.084 -25.640 1.00 89.12 185 GLU A C 1
ATOM 1467 O O . GLU A 1 185 ? 4.456 -5.963 -26.332 1.00 89.12 185 GLU A O 1
ATOM 1472 N N . GLY A 1 186 ? 3.148 -7.255 -25.063 1.00 87.81 186 GLY A N 1
ATOM 1473 C CA . GLY A 1 186 ? 3.995 -8.445 -25.188 1.00 87.81 186 GLY A CA 1
ATOM 1474 C C . GLY A 1 186 ? 5.336 -8.323 -24.454 1.00 87.81 186 GLY A C 1
ATOM 1475 O O . GLY A 1 186 ? 6.297 -9.028 -24.780 1.00 87.81 186 GLY A O 1
ATOM 1476 N N . LEU A 1 187 ? 5.426 -7.426 -23.466 1.00 87.81 187 LEU A N 1
ATOM 1477 C CA . LEU A 1 187 ? 6.613 -7.254 -22.625 1.00 87.81 187 LEU A CA 1
ATOM 1478 C C . LEU A 1 187 ? 6.647 -8.238 -21.451 1.00 87.81 187 LEU A C 1
ATOM 1480 O O . LEU A 1 187 ? 7.724 -8.453 -20.899 1.00 87.81 187 LEU A O 1
ATOM 1484 N N . LEU A 1 188 ? 5.506 -8.852 -21.107 1.00 88.88 188 LEU A N 1
ATOM 1485 C CA . LEU A 1 188 ? 5.390 -9.876 -20.062 1.00 88.88 188 LEU A CA 1
ATOM 1486 C C . LEU A 1 188 ? 5.021 -11.242 -20.657 1.00 88.88 188 LEU A C 1
ATOM 1488 O O . LEU A 1 188 ? 3.896 -11.477 -21.091 1.00 88.88 188 LEU A O 1
ATOM 1492 N N . THR A 1 189 ? 5.973 -12.167 -20.634 1.00 84.25 189 THR A N 1
ATOM 1493 C CA . THR A 1 189 ? 5.839 -13.571 -21.055 1.00 84.25 189 THR A CA 1
ATOM 1494 C C . THR A 1 189 ? 5.328 -14.493 -19.940 1.00 84.25 189 THR A C 1
ATOM 1496 O O . THR A 1 189 ? 4.738 -15.535 -20.212 1.00 84.25 189 THR A O 1
ATOM 1499 N N . ARG A 1 190 ? 5.535 -14.125 -18.671 1.00 86.44 190 ARG A N 1
ATOM 1500 C CA . ARG A 1 190 ? 5.169 -14.849 -17.441 1.00 86.44 190 ARG A CA 1
ATOM 1501 C C . ARG A 1 190 ? 4.401 -13.927 -16.495 1.00 86.44 190 ARG A C 1
ATOM 1503 O O . ARG A 1 190 ? 4.742 -13.790 -15.314 1.00 86.44 190 ARG A O 1
ATOM 1510 N N . ARG A 1 191 ? 3.325 -13.335 -17.018 1.00 89.44 191 ARG A N 1
ATOM 1511 C CA . ARG A 1 191 ? 2.468 -12.366 -16.320 1.00 89.44 191 ARG A CA 1
ATOM 1512 C C . ARG A 1 191 ? 2.120 -12.776 -14.889 1.00 89.44 191 ARG A C 1
ATOM 1514 O O . ARG A 1 191 ? 2.285 -11.967 -13.982 1.00 89.44 191 ARG A O 1
ATOM 1521 N N . GLU A 1 192 ? 1.673 -14.010 -14.663 1.00 89.62 192 GLU A N 1
ATOM 1522 C CA . GLU A 1 192 ? 1.275 -14.485 -13.327 1.00 89.62 192 GLU A CA 1
ATOM 1523 C C . GLU A 1 192 ? 2.430 -14.428 -12.320 1.00 89.62 192 GLU A C 1
ATOM 1525 O O . GLU A 1 192 ? 2.276 -13.917 -11.210 1.00 89.62 192 GLU A O 1
ATOM 1530 N N . ARG A 1 193 ? 3.622 -14.882 -12.731 1.00 88.69 193 ARG A N 1
ATOM 1531 C CA . ARG A 1 193 ? 4.821 -14.861 -11.888 1.00 88.69 193 ARG A CA 1
ATOM 1532 C C . ARG A 1 193 ? 5.251 -13.431 -11.572 1.00 88.69 193 ARG A C 1
ATOM 1534 O O . ARG A 1 193 ? 5.557 -13.139 -10.419 1.00 88.69 193 ARG A O 1
ATOM 1541 N N . VAL A 1 194 ? 5.277 -12.550 -12.573 1.00 91.75 194 VAL A N 1
ATOM 1542 C CA . VAL A 1 194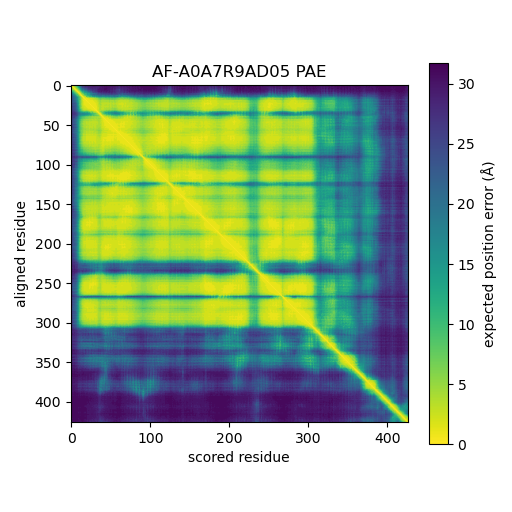 ? 5.628 -11.133 -12.380 1.00 91.75 194 VAL A CA 1
ATOM 1543 C C . VAL A 1 194 ? 4.618 -10.447 -11.468 1.00 91.75 194 VAL A C 1
ATOM 1545 O O . VAL A 1 194 ? 5.015 -9.734 -10.555 1.00 91.75 194 VAL A O 1
ATOM 1548 N N . THR A 1 195 ? 3.327 -10.715 -11.659 1.00 93.31 195 THR A N 1
ATOM 1549 C CA . THR A 1 195 ? 2.249 -10.150 -10.837 1.00 93.31 195 THR A CA 1
ATOM 1550 C C . THR A 1 195 ? 2.377 -10.594 -9.381 1.00 93.31 195 THR A C 1
ATOM 1552 O O . THR A 1 195 ? 2.341 -9.763 -8.477 1.00 93.31 195 THR A O 1
ATOM 1555 N N . SER A 1 196 ? 2.610 -11.888 -9.141 1.00 91.44 196 SER A N 1
ATOM 1556 C CA . SER A 1 196 ? 2.851 -12.420 -7.795 1.00 91.44 196 SER A CA 1
ATOM 1557 C C . SER A 1 196 ? 4.078 -11.776 -7.137 1.00 91.44 196 SER A C 1
ATOM 1559 O O . SER A 1 196 ? 3.983 -11.289 -6.010 1.00 91.44 196 SER A O 1
ATOM 1561 N N . LEU A 1 197 ? 5.205 -11.681 -7.854 1.00 91.00 197 LEU A N 1
ATOM 1562 C CA . LEU A 1 197 ? 6.409 -11.005 -7.357 1.00 91.00 197 LEU A CA 1
ATOM 1563 C C . LEU A 1 197 ? 6.155 -9.527 -7.048 1.00 91.00 197 LEU A C 1
ATOM 1565 O O . LEU A 1 197 ? 6.637 -9.025 -6.035 1.00 91.00 197 LEU A O 1
ATOM 1569 N N . ALA A 1 198 ? 5.397 -8.838 -7.896 1.00 95.25 198 ALA A N 1
ATOM 1570 C CA . ALA A 1 198 ? 5.086 -7.431 -7.721 1.00 95.25 198 ALA A CA 1
ATOM 1571 C C . ALA A 1 198 ? 4.249 -7.179 -6.460 1.00 95.25 198 ALA A C 1
ATOM 1573 O O . ALA A 1 198 ? 4.561 -6.260 -5.704 1.00 95.25 198 ALA A O 1
ATOM 1574 N N . TYR A 1 199 ? 3.253 -8.021 -6.165 1.00 94.12 199 TYR A N 1
ATOM 1575 C CA . TYR A 1 199 ? 2.526 -7.930 -4.896 1.00 94.12 199 TYR A CA 1
ATOM 1576 C C . TYR A 1 199 ? 3.418 -8.219 -3.692 1.00 94.12 199 TYR A C 1
ATOM 1578 O O . TYR A 1 199 ? 3.348 -7.476 -2.717 1.00 94.12 199 TYR A O 1
ATOM 1586 N N . SER A 1 200 ? 4.287 -9.231 -3.759 1.00 91.06 200 SER A N 1
ATOM 1587 C CA . SER A 1 200 ? 5.222 -9.532 -2.667 1.00 91.06 200 SER A CA 1
ATOM 1588 C C . SER A 1 200 ? 6.200 -8.381 -2.407 1.00 91.06 200 SER A C 1
ATOM 1590 O O . SER A 1 200 ? 6.507 -8.065 -1.258 1.00 91.06 200 SER A O 1
ATOM 1592 N N . LEU A 1 201 ? 6.667 -7.713 -3.465 1.00 93.75 201 LEU A N 1
ATOM 1593 C CA . LEU A 1 201 ? 7.493 -6.511 -3.359 1.00 93.75 201 LEU A CA 1
ATOM 1594 C C . LEU A 1 201 ? 6.704 -5.330 -2.789 1.00 93.75 201 LEU A C 1
ATOM 1596 O O . LEU A 1 201 ? 7.226 -4.598 -1.953 1.00 93.75 201 LEU A O 1
ATOM 1600 N N . LEU A 1 202 ? 5.444 -5.155 -3.189 1.00 95.75 202 LEU A N 1
ATOM 1601 C CA . LEU A 1 202 ? 4.589 -4.117 -2.625 1.00 95.75 202 LEU A CA 1
ATOM 1602 C C . LEU A 1 202 ? 4.328 -4.368 -1.131 1.00 95.75 202 LEU A C 1
ATOM 1604 O O . LEU A 1 202 ? 4.481 -3.456 -0.325 1.00 95.75 202 LEU A O 1
ATOM 1608 N N . ASP A 1 203 ? 4.028 -5.607 -0.736 1.00 91.69 203 ASP A N 1
ATOM 1609 C CA . ASP A 1 203 ? 3.924 -6.025 0.666 1.00 91.69 203 ASP A CA 1
ATOM 1610 C C . ASP A 1 203 ? 5.205 -5.722 1.449 1.00 91.69 203 ASP A C 1
ATOM 1612 O O . ASP A 1 203 ? 5.149 -5.188 2.561 1.00 91.69 203 ASP A O 1
ATOM 1616 N N . TYR A 1 204 ? 6.364 -6.011 0.852 1.00 91.69 204 TYR A N 1
ATOM 1617 C CA . TYR A 1 204 ? 7.659 -5.683 1.430 1.00 91.69 204 TYR A CA 1
ATOM 1618 C C . TYR A 1 204 ? 7.818 -4.175 1.653 1.00 91.69 204 TYR A C 1
ATOM 1620 O O . TYR A 1 204 ? 8.204 -3.772 2.748 1.00 91.69 204 TYR A O 1
ATOM 1628 N N . VAL A 1 205 ? 7.473 -3.333 0.673 1.00 94.00 205 VAL A N 1
ATOM 1629 C CA . VAL A 1 205 ? 7.548 -1.870 0.825 1.00 94.00 205 VAL A CA 1
ATOM 1630 C C . VAL A 1 205 ? 6.635 -1.375 1.945 1.00 94.00 205 VAL A C 1
ATOM 1632 O O . VAL A 1 205 ? 7.022 -0.486 2.696 1.00 94.00 205 VAL A O 1
ATOM 1635 N N . TYR A 1 206 ? 5.443 -1.949 2.117 1.00 92.50 206 TYR A N 1
ATOM 1636 C CA . TYR A 1 206 ? 4.564 -1.573 3.230 1.00 92.50 206 TYR A CA 1
ATOM 1637 C C . TYR A 1 206 ? 5.133 -1.998 4.583 1.00 92.50 206 TYR A C 1
ATOM 1639 O O . TYR A 1 206 ? 5.024 -1.252 5.556 1.00 92.50 206 TYR A O 1
ATOM 1647 N N . LEU A 1 207 ? 5.743 -3.179 4.650 1.00 87.56 207 LEU A N 1
ATOM 1648 C CA . LEU A 1 207 ? 6.316 -3.712 5.879 1.00 87.56 207 LEU A CA 1
ATOM 1649 C C . LEU A 1 207 ? 7.613 -2.994 6.279 1.00 87.56 207 LEU A C 1
ATOM 1651 O O . LEU A 1 207 ? 7.824 -2.713 7.455 1.00 87.56 207 LEU A O 1
ATOM 1655 N N . GLN A 1 208 ? 8.464 -2.685 5.303 1.00 86.94 208 GLN A N 1
ATOM 1656 C CA . GLN A 1 208 ? 9.754 -2.011 5.464 1.00 86.94 208 GLN A CA 1
ATOM 1657 C C . GLN A 1 208 ? 9.689 -0.542 5.042 1.00 86.94 208 GLN A C 1
ATOM 1659 O O . GLN A 1 208 ? 10.685 0.027 4.604 1.00 86.94 208 GLN A O 1
ATOM 1664 N N . HIS A 1 209 ? 8.519 0.080 5.201 1.00 89.25 209 HIS A N 1
ATOM 1665 C CA . HIS A 1 209 ? 8.246 1.442 4.750 1.00 89.25 209 HIS A CA 1
ATOM 1666 C C . HIS A 1 209 ? 9.334 2.429 5.162 1.00 89.25 209 HIS A C 1
ATOM 1668 O O . HIS A 1 209 ? 9.934 3.066 4.304 1.00 89.25 209 HIS A O 1
ATOM 1674 N N . ASN A 1 210 ? 9.635 2.497 6.461 1.00 86.19 210 ASN A N 1
ATOM 1675 C CA . ASN A 1 210 ? 10.628 3.435 6.975 1.00 86.19 210 ASN A CA 1
ATOM 1676 C C . ASN A 1 210 ? 11.989 3.196 6.326 1.00 86.19 210 ASN A C 1
ATOM 1678 O O . ASN A 1 210 ? 12.585 4.135 5.831 1.00 86.19 210 ASN A O 1
ATOM 1682 N N . LEU A 1 211 ? 12.441 1.944 6.239 1.00 83.19 211 LEU A N 1
ATOM 1683 C CA . LEU A 1 211 ? 13.726 1.611 5.630 1.00 83.19 211 LEU A CA 1
ATOM 1684 C C . LEU A 1 211 ? 13.784 2.000 4.142 1.00 83.19 211 LEU A C 1
ATOM 1686 O O . LEU A 1 211 ? 14.765 2.594 3.695 1.00 83.19 211 LEU A O 1
ATOM 1690 N N . VAL A 1 212 ? 12.745 1.666 3.374 1.00 88.06 212 VAL A N 1
ATOM 1691 C CA . VAL A 1 212 ? 12.670 1.960 1.936 1.00 88.06 212 VAL A CA 1
ATOM 1692 C C . VAL A 1 212 ? 12.642 3.466 1.696 1.00 88.06 212 VAL A C 1
ATOM 1694 O O . VAL A 1 212 ? 13.427 3.970 0.895 1.00 88.06 212 VAL A O 1
ATOM 1697 N N . TYR A 1 213 ? 11.775 4.190 2.403 1.00 87.75 213 TYR A N 1
ATOM 1698 C CA . TYR A 1 213 ? 11.614 5.625 2.214 1.00 87.75 213 TYR A CA 1
ATOM 1699 C C . TYR A 1 213 ? 12.785 6.422 2.797 1.00 87.75 213 TYR A C 1
ATOM 1701 O O . TYR A 1 213 ? 13.257 7.323 2.125 1.00 87.75 213 TYR A O 1
ATOM 1709 N N . GLU A 1 214 ? 13.356 6.048 3.948 1.00 83.38 214 GLU A N 1
ATOM 1710 C CA . GLU A 1 214 ? 14.610 6.636 4.461 1.00 83.38 214 GLU A CA 1
ATOM 1711 C C . GLU A 1 214 ? 15.748 6.475 3.440 1.00 83.38 214 GLU A C 1
ATOM 1713 O O . GLU A 1 214 ? 16.474 7.431 3.161 1.00 83.38 214 GLU A O 1
ATOM 1718 N N . THR A 1 215 ? 15.863 5.295 2.817 1.00 82.25 215 THR A N 1
ATOM 1719 C CA . THR A 1 215 ? 16.845 5.056 1.748 1.00 82.25 215 THR A CA 1
ATOM 1720 C C . THR A 1 215 ? 16.563 5.939 0.532 1.00 82.25 215 THR A C 1
ATOM 1722 O O . THR A 1 215 ? 17.478 6.577 0.013 1.00 82.25 215 THR A O 1
ATOM 1725 N N . LEU A 1 216 ? 15.306 6.016 0.088 1.00 85.56 216 LEU A N 1
ATOM 1726 C CA . LEU A 1 216 ? 14.893 6.870 -1.027 1.00 85.56 216 LEU A CA 1
ATOM 1727 C C . LEU A 1 216 ? 15.200 8.345 -0.748 1.00 85.56 216 LEU A C 1
ATOM 1729 O O . LEU A 1 216 ? 15.805 9.013 -1.584 1.00 85.56 216 LEU A O 1
ATOM 1733 N N . PHE A 1 217 ? 14.843 8.836 0.439 1.00 83.31 217 PHE A N 1
ATOM 1734 C CA . PHE A 1 217 ? 15.096 10.207 0.869 1.00 83.31 217 PHE A CA 1
ATOM 1735 C C . PHE A 1 217 ? 16.578 10.524 0.879 1.00 83.31 217 PHE A C 1
ATOM 1737 O O . PHE A 1 217 ? 16.971 11.557 0.348 1.00 83.31 217 PHE A O 1
ATOM 1744 N N . PHE A 1 218 ? 17.410 9.629 1.409 1.00 77.12 218 PHE A N 1
ATOM 1745 C CA . PHE A 1 218 ? 18.854 9.819 1.401 1.00 77.12 218 PHE A CA 1
ATOM 1746 C C . PHE A 1 218 ? 19.407 9.944 -0.027 1.00 77.12 218 PHE A C 1
ATOM 1748 O O . PHE A 1 218 ? 20.218 10.826 -0.311 1.00 77.12 218 PHE A O 1
ATOM 1755 N N . VAL A 1 219 ? 18.945 9.100 -0.957 1.00 77.44 219 VAL A N 1
ATOM 1756 C CA . VAL A 1 219 ? 19.387 9.159 -2.358 1.00 77.44 219 VAL A CA 1
ATOM 1757 C C . VAL A 1 219 ? 18.929 10.450 -3.039 1.00 77.44 219 VAL A C 1
ATOM 1759 O O . VAL A 1 219 ? 19.738 11.108 -3.692 1.00 77.44 219 VAL A O 1
ATOM 1762 N N . VAL A 1 220 ? 17.663 10.841 -2.872 1.00 78.88 220 VAL A N 1
ATOM 1763 C CA . VAL A 1 220 ? 17.112 12.070 -3.466 1.00 78.88 220 VAL A CA 1
ATOM 1764 C C . VAL A 1 220 ? 17.792 13.311 -2.884 1.00 78.88 220 VAL A C 1
ATOM 1766 O O . VAL A 1 220 ? 18.180 14.209 -3.634 1.00 78.88 220 VAL A O 1
ATOM 1769 N N . ALA A 1 221 ? 18.015 13.347 -1.570 1.00 72.62 221 ALA A N 1
ATOM 1770 C CA . ALA A 1 221 ? 18.695 14.449 -0.899 1.00 72.62 221 ALA A CA 1
ATOM 1771 C C . ALA A 1 221 ? 20.125 14.636 -1.415 1.00 72.62 221 ALA A C 1
ATOM 1773 O O . ALA A 1 221 ? 20.533 15.759 -1.705 1.00 72.62 221 ALA A O 1
ATOM 1774 N N . ASN A 1 222 ? 20.862 13.541 -1.615 1.00 68.94 222 ASN A N 1
ATOM 1775 C CA . ASN A 1 222 ? 22.225 13.607 -2.138 1.00 68.94 222 ASN A CA 1
ATOM 1776 C C . ASN A 1 222 ? 22.311 14.080 -3.592 1.00 68.94 222 ASN A C 1
ATOM 1778 O O . ASN A 1 222 ? 23.339 14.632 -3.976 1.00 68.94 222 ASN A O 1
ATOM 1782 N N . ARG A 1 223 ? 21.260 13.876 -4.395 1.00 68.00 223 ARG A N 1
ATOM 1783 C CA . ARG A 1 223 ? 21.186 14.389 -5.774 1.00 68.00 223 ARG A CA 1
ATOM 1784 C C . ARG A 1 223 ? 20.787 15.858 -5.842 1.00 68.00 223 ARG A C 1
ATOM 1786 O O . ARG A 1 223 ? 21.229 16.565 -6.739 1.00 68.00 223 ARG A O 1
ATOM 1793 N N . THR A 1 224 ? 19.918 16.282 -4.930 1.00 63.72 224 THR A N 1
ATOM 1794 C CA . THR A 1 224 ? 19.263 17.595 -4.993 1.00 63.72 224 THR A CA 1
ATOM 1795 C C . THR A 1 224 ? 20.081 18.683 -4.301 1.00 63.72 224 THR A C 1
ATOM 1797 O O . THR A 1 224 ? 20.045 19.833 -4.728 1.00 63.72 224 THR A O 1
ATOM 1800 N N . TYR A 1 225 ? 20.824 18.332 -3.248 1.00 63.34 225 TYR A N 1
ATOM 1801 C CA . TYR A 1 225 ? 21.515 19.295 -2.393 1.00 63.34 225 TYR A CA 1
ATOM 1802 C C . TYR A 1 225 ? 23.033 19.105 -2.429 1.00 63.34 225 TYR A C 1
ATOM 1804 O O . TYR A 1 225 ? 23.539 17.984 -2.286 1.00 63.34 225 TYR A O 1
ATOM 1812 N N . THR A 1 226 ? 23.753 20.220 -2.577 1.00 64.81 226 THR A N 1
ATOM 1813 C CA . THR A 1 226 ? 25.214 20.270 -2.425 1.00 64.81 226 THR A CA 1
ATOM 1814 C C . THR A 1 226 ? 25.614 20.064 -0.958 1.00 64.81 226 THR A C 1
ATOM 1816 O O . THR A 1 226 ? 24.787 20.212 -0.059 1.00 64.81 226 THR A O 1
ATOM 1819 N N . ASP A 1 227 ? 26.879 19.730 -0.681 1.00 60.84 227 ASP A N 1
ATOM 1820 C CA . ASP A 1 227 ? 27.359 19.555 0.703 1.00 60.84 227 ASP A CA 1
ATOM 1821 C C . ASP A 1 227 ? 27.175 20.827 1.562 1.00 60.84 227 ASP A C 1
ATOM 1823 O O . ASP A 1 227 ? 26.952 20.733 2.770 1.00 60.84 227 ASP A O 1
ATOM 1827 N N . GLU A 1 228 ? 27.191 22.009 0.938 1.00 56.97 228 GLU A N 1
ATOM 1828 C CA . GLU A 1 228 ? 26.930 23.305 1.581 1.00 56.97 228 GLU A CA 1
ATOM 1829 C C . GLU A 1 228 ? 25.435 23.496 1.899 1.00 56.97 228 GLU A C 1
ATOM 1831 O O . GLU A 1 228 ? 25.082 23.933 2.997 1.00 56.97 228 GLU A O 1
ATOM 1836 N N . ASP A 1 229 ? 24.542 23.077 0.995 1.00 55.78 229 ASP A N 1
ATOM 1837 C CA . ASP A 1 229 ? 23.090 23.087 1.221 1.00 55.78 229 ASP A CA 1
ATOM 1838 C C . ASP A 1 229 ? 22.660 22.074 2.292 1.00 55.78 229 ASP A C 1
ATOM 1840 O O . ASP A 1 229 ? 21.680 22.309 3.000 1.00 55.78 229 ASP A O 1
ATOM 1844 N N . ARG A 1 230 ? 23.394 20.963 2.462 1.00 56.91 230 ARG A N 1
ATOM 1845 C CA . ARG A 1 230 ? 23.111 19.946 3.494 1.00 56.91 230 ARG A CA 1
ATOM 1846 C C . ARG A 1 230 ? 23.292 20.485 4.913 1.00 56.91 230 ARG A C 1
ATOM 1848 O O . ARG A 1 230 ? 22.439 20.223 5.756 1.00 56.91 230 ARG A O 1
ATOM 1855 N N . GLN A 1 231 ? 24.317 21.309 5.159 1.00 50.81 231 GLN A N 1
ATOM 1856 C CA . GLN A 1 231 ? 24.476 22.005 6.446 1.00 50.81 231 GLN A CA 1
ATOM 1857 C C . GLN A 1 231 ? 23.324 22.979 6.728 1.00 50.81 231 GLN A C 1
ATOM 1859 O O . GLN A 1 231 ? 22.954 23.178 7.882 1.00 50.81 231 GLN A O 1
ATOM 1864 N N . VAL A 1 232 ? 22.728 23.573 5.689 1.00 46.81 232 VAL A N 1
ATOM 1865 C CA . VAL A 1 232 ? 21.565 24.466 5.819 1.00 46.81 232 VAL A CA 1
ATOM 1866 C C . VAL A 1 232 ? 20.253 23.678 5.938 1.00 46.81 232 VAL A C 1
ATOM 1868 O O . VAL A 1 232 ? 19.329 24.136 6.613 1.00 46.81 232 VAL A O 1
ATOM 1871 N N . LEU A 1 233 ? 20.158 22.481 5.349 1.00 50.00 233 LEU A N 1
ATOM 1872 C CA . LEU A 1 233 ? 19.008 21.583 5.494 1.00 50.00 233 LEU A CA 1
ATOM 1873 C C . LEU A 1 233 ? 18.892 21.007 6.907 1.00 50.00 233 LEU A C 1
ATOM 1875 O O . LEU A 1 233 ? 17.778 20.951 7.426 1.00 50.00 233 LEU A O 1
ATOM 1879 N N . ASP A 1 234 ? 20.020 20.708 7.560 1.00 47.16 234 ASP A N 1
ATOM 1880 C CA . ASP A 1 234 ? 20.060 20.409 9.001 1.00 47.16 234 ASP A CA 1
ATOM 1881 C C . ASP A 1 234 ? 19.435 21.546 9.842 1.00 47.16 234 ASP A C 1
ATOM 1883 O O . ASP A 1 234 ? 18.939 21.315 10.945 1.00 47.16 234 ASP A O 1
ATOM 1887 N N . CYS A 1 235 ? 19.397 22.778 9.312 1.00 39.91 235 CYS A N 1
ATOM 1888 C CA . CYS A 1 235 ? 18.852 23.959 9.985 1.00 39.91 235 CYS A CA 1
ATOM 1889 C C . CYS A 1 235 ? 17.397 24.304 9.599 1.00 39.91 235 CYS A C 1
ATOM 1891 O O . CYS A 1 235 ? 16.730 25.022 10.345 1.00 39.91 235 CYS A O 1
ATOM 1893 N N . ASN A 1 236 ? 16.886 23.835 8.452 1.00 41.75 236 ASN A N 1
ATOM 1894 C CA . ASN A 1 236 ? 15.574 24.218 7.911 1.00 41.75 236 ASN A CA 1
ATOM 1895 C C . ASN A 1 236 ? 14.610 23.019 7.850 1.00 41.75 236 ASN A C 1
ATOM 1897 O O . ASN A 1 236 ? 14.278 22.499 6.785 1.00 41.75 236 ASN A O 1
ATOM 1901 N N . LEU A 1 237 ? 14.074 22.668 9.023 1.00 50.81 237 LEU A N 1
ATOM 1902 C CA . LEU A 1 237 ? 13.078 21.616 9.311 1.00 50.81 237 LEU A CA 1
ATOM 1903 C C . LEU A 1 237 ? 11.787 21.624 8.455 1.00 50.81 237 LEU A C 1
ATOM 1905 O O . LEU A 1 237 ? 10.957 20.731 8.597 1.00 50.81 237 LEU A O 1
ATOM 1909 N N . VAL A 1 238 ? 11.570 22.617 7.588 1.00 51.47 238 VAL A N 1
ATOM 1910 C CA . VAL A 1 238 ? 10.281 22.851 6.905 1.00 51.47 238 VAL A CA 1
ATOM 1911 C C . VAL A 1 238 ? 10.202 22.192 5.521 1.00 51.47 238 VAL A C 1
ATOM 1913 O O . VAL A 1 238 ? 9.118 21.795 5.101 1.00 51.47 238 VAL A O 1
ATOM 1916 N N . HIS A 1 239 ? 11.321 22.037 4.805 1.00 59.09 239 HIS A N 1
ATOM 1917 C CA . HIS A 1 239 ? 11.302 21.485 3.439 1.00 59.09 239 HIS A CA 1
ATOM 1918 C C . HIS A 1 239 ? 11.324 19.947 3.409 1.00 59.09 239 HIS A C 1
ATOM 1920 O O . HIS A 1 239 ? 10.773 19.329 2.497 1.00 59.09 239 HIS A O 1
ATOM 1926 N N . TRP A 1 240 ? 11.927 19.336 4.431 1.00 62.91 240 TRP A N 1
ATOM 1927 C CA . TRP A 1 240 ? 12.146 17.893 4.527 1.00 62.91 240 TRP A CA 1
ATOM 1928 C C . TRP A 1 240 ? 10.854 17.069 4.679 1.00 62.91 240 TRP A C 1
ATOM 1930 O O . TRP A 1 240 ? 10.659 16.129 3.905 1.00 62.91 240 TRP A O 1
ATOM 1940 N N . PRO A 1 241 ? 9.909 17.431 5.571 1.00 69.00 241 PRO A N 1
ATOM 1941 C CA . PRO A 1 241 ? 8.666 16.674 5.727 1.00 69.00 241 PRO A CA 1
ATOM 1942 C C . PRO A 1 241 ? 7.764 16.755 4.490 1.00 69.00 241 PRO A C 1
ATOM 1944 O O . PRO A 1 241 ? 7.037 15.812 4.190 1.00 69.00 241 PRO A O 1
ATOM 1947 N N . LEU A 1 242 ? 7.823 17.867 3.747 1.00 70.19 242 LEU A N 1
ATOM 1948 C CA . LEU A 1 242 ? 7.017 18.064 2.544 1.00 70.19 242 LEU A CA 1
ATOM 1949 C C . LEU A 1 242 ? 7.500 17.180 1.388 1.00 70.19 242 LEU A C 1
ATOM 1951 O O . LEU A 1 242 ? 6.681 16.524 0.749 1.00 70.19 242 LEU A O 1
ATOM 1955 N N . LEU A 1 243 ? 8.817 17.125 1.149 1.00 74.81 243 LEU A N 1
ATOM 1956 C CA . LEU A 1 243 ? 9.399 16.221 0.152 1.00 74.81 243 LEU A CA 1
ATOM 1957 C C . LEU A 1 243 ? 9.128 14.760 0.524 1.00 74.81 243 LEU A C 1
ATOM 1959 O O . LEU A 1 243 ? 8.745 13.961 -0.333 1.00 74.81 243 LEU A O 1
ATOM 1963 N N . ALA A 1 244 ? 9.263 14.432 1.814 1.00 76.81 244 ALA A N 1
ATOM 1964 C CA . ALA A 1 244 ? 8.973 13.095 2.299 1.00 76.81 244 ALA A CA 1
ATOM 1965 C C . ALA A 1 244 ? 7.532 12.675 1.994 1.00 76.81 244 ALA A C 1
ATOM 1967 O O . ALA A 1 244 ? 7.275 11.617 1.415 1.00 76.81 244 ALA A O 1
ATOM 1968 N N . ARG A 1 245 ? 6.597 13.581 2.280 1.00 77.56 245 ARG A N 1
ATOM 1969 C CA . ARG A 1 245 ? 5.178 13.389 2.010 1.00 77.56 245 ARG A CA 1
ATOM 1970 C C . ARG A 1 245 ? 4.867 13.244 0.522 1.00 77.56 245 ARG A C 1
ATOM 1972 O O . ARG A 1 245 ? 4.039 12.408 0.169 1.00 77.56 245 ARG A O 1
ATOM 1979 N N . GLN A 1 246 ? 5.500 14.038 -0.341 1.00 82.38 246 GLN A N 1
ATOM 1980 C CA . GLN A 1 246 ? 5.294 13.958 -1.791 1.00 82.38 246 GLN A CA 1
ATOM 1981 C C . GLN A 1 246 ? 5.668 12.577 -2.328 1.00 82.38 246 GLN A C 1
ATOM 1983 O O . GLN A 1 246 ? 4.865 11.956 -3.018 1.00 82.38 246 GLN A O 1
ATOM 1988 N N . LEU A 1 247 ? 6.833 12.059 -1.940 1.00 86.62 247 LEU A N 1
ATOM 1989 C CA . LEU A 1 247 ? 7.282 10.729 -2.353 1.00 86.62 247 LEU A CA 1
ATOM 1990 C C . LEU A 1 247 ? 6.385 9.617 -1.786 1.00 86.62 247 LEU A C 1
ATOM 1992 O O . LEU A 1 247 ? 6.080 8.653 -2.484 1.00 86.62 247 LEU A O 1
ATOM 1996 N N . GLU A 1 248 ? 5.912 9.748 -0.544 1.00 88.00 248 GLU A N 1
ATOM 1997 C CA . GLU A 1 248 ? 4.937 8.810 0.034 1.00 88.00 248 GLU A CA 1
ATOM 1998 C C . GLU A 1 248 ? 3.567 8.864 -0.653 1.00 88.00 248 GLU A C 1
ATOM 2000 O O . GLU A 1 248 ? 2.834 7.879 -0.631 1.00 88.00 248 GLU A O 1
ATOM 2005 N N . CYS A 1 249 ? 3.190 10.000 -1.243 1.00 88.75 249 CYS A N 1
ATOM 2006 C CA . CYS A 1 249 ? 1.945 10.163 -1.993 1.00 88.75 249 CYS A CA 1
ATOM 2007 C C . CYS A 1 249 ? 2.037 9.711 -3.453 1.00 88.75 249 CYS A C 1
ATOM 2009 O O . CYS A 1 249 ? 0.981 9.535 -4.066 1.00 88.75 249 CYS A O 1
ATOM 2011 N N . ASP A 1 250 ? 3.241 9.536 -4.005 1.00 93.38 250 ASP A N 1
ATOM 2012 C CA . ASP A 1 250 ? 3.426 9.157 -5.405 1.00 93.38 250 ASP A CA 1
ATOM 2013 C C . ASP A 1 250 ? 3.240 7.648 -5.615 1.00 93.38 250 ASP A C 1
ATOM 2015 O O . ASP A 1 250 ? 4.175 6.844 -5.662 1.00 93.38 250 ASP A O 1
ATOM 2019 N N . TYR A 1 251 ? 1.980 7.243 -5.719 1.00 95.25 251 TYR A N 1
ATOM 2020 C CA . TYR A 1 251 ? 1.599 5.846 -5.883 1.00 95.25 251 TYR A CA 1
ATOM 2021 C C . TYR A 1 251 ? 1.898 5.322 -7.279 1.00 95.25 251 TYR A C 1
ATOM 2023 O O . TYR A 1 251 ? 2.145 4.126 -7.424 1.00 95.25 251 TYR A O 1
ATOM 2031 N N . MET A 1 252 ? 1.909 6.197 -8.287 1.00 96.31 252 MET A N 1
ATOM 2032 C CA . MET A 1 252 ? 2.321 5.813 -9.634 1.00 96.31 252 MET A CA 1
ATOM 2033 C C . MET A 1 252 ? 3.825 5.524 -9.668 1.00 96.31 252 MET A C 1
ATOM 2035 O O . MET A 1 252 ? 4.229 4.502 -10.221 1.00 96.31 252 MET A O 1
ATOM 2039 N N . LEU A 1 253 ? 4.648 6.349 -9.008 1.00 96.81 253 LEU A N 1
ATOM 2040 C CA . LEU A 1 253 ? 6.088 6.107 -8.887 1.00 96.81 253 LEU A CA 1
ATOM 2041 C C . LEU A 1 253 ? 6.392 4.834 -8.100 1.00 96.81 253 LEU A C 1
ATOM 2043 O O . LEU A 1 253 ? 7.205 4.022 -8.550 1.00 96.81 253 LEU A O 1
ATOM 2047 N N . LEU A 1 254 ? 5.713 4.617 -6.970 1.00 97.19 254 LEU A N 1
ATOM 2048 C CA . LEU A 1 254 ? 5.830 3.372 -6.213 1.00 97.19 254 LEU A CA 1
ATOM 2049 C C . LEU A 1 254 ? 5.475 2.158 -7.086 1.00 97.19 254 LEU A C 1
ATOM 2051 O O . LEU A 1 254 ? 6.253 1.206 -7.163 1.00 97.19 254 LEU A O 1
ATOM 2055 N N . ALA A 1 255 ? 4.326 2.194 -7.764 1.00 97.50 255 ALA A N 1
ATOM 2056 C CA . ALA A 1 255 ? 3.860 1.094 -8.601 1.00 97.50 255 ALA A CA 1
ATOM 2057 C C . ALA A 1 255 ? 4.798 0.821 -9.785 1.00 97.50 255 ALA A C 1
ATOM 2059 O O . ALA A 1 255 ? 5.171 -0.330 -10.000 1.00 97.50 255 ALA A O 1
ATOM 2060 N N . GLY A 1 256 ? 5.237 1.856 -10.508 1.00 96.94 256 GLY A N 1
ATOM 2061 C CA . GLY A 1 256 ? 6.178 1.723 -11.624 1.00 96.94 256 GLY A CA 1
ATOM 2062 C C . GLY A 1 256 ? 7.532 1.163 -11.189 1.00 96.94 256 GLY A C 1
ATOM 2063 O O . GLY A 1 256 ? 8.088 0.290 -11.854 1.00 96.94 256 GLY A O 1
ATOM 2064 N N . SER A 1 257 ? 8.029 1.587 -10.027 1.00 96.81 257 SER A N 1
ATOM 2065 C CA . SER A 1 257 ? 9.295 1.100 -9.465 1.00 96.81 257 SER A CA 1
ATOM 2066 C C . SER A 1 257 ? 9.201 -0.355 -9.009 1.00 96.81 257 SER A C 1
ATOM 2068 O O . SER A 1 257 ? 10.086 -1.159 -9.304 1.00 96.81 257 SER A O 1
ATOM 2070 N N . VAL A 1 258 ? 8.106 -0.729 -8.341 1.00 96.44 258 VAL A N 1
ATOM 2071 C CA . VAL A 1 258 ? 7.834 -2.122 -7.957 1.00 96.44 258 VAL A CA 1
ATOM 2072 C C . VAL A 1 258 ? 7.653 -3.005 -9.192 1.00 96.44 258 VAL A C 1
ATOM 2074 O O . VAL A 1 258 ? 8.235 -4.089 -9.243 1.00 96.44 258 VAL A O 1
ATOM 2077 N N . ALA A 1 259 ? 6.917 -2.541 -10.207 1.00 95.69 259 ALA A N 1
ATOM 2078 C CA . ALA A 1 259 ? 6.743 -3.250 -11.472 1.00 95.69 259 ALA A CA 1
ATOM 2079 C C . ALA A 1 259 ? 8.089 -3.482 -12.167 1.00 95.69 259 ALA A C 1
ATOM 2081 O O . ALA A 1 259 ? 8.372 -4.605 -12.583 1.00 95.69 259 ALA A O 1
ATOM 2082 N N . PHE A 1 260 ? 8.946 -2.458 -12.233 1.00 94.12 260 PHE A N 1
ATOM 2083 C CA . PHE A 1 260 ? 10.286 -2.573 -12.803 1.00 94.12 260 PHE A CA 1
ATOM 2084 C C . PHE A 1 260 ? 11.097 -3.676 -12.116 1.00 94.12 260 PHE A C 1
ATOM 2086 O O . PHE A 1 260 ? 11.583 -4.594 -12.779 1.00 94.12 260 PHE A O 1
ATOM 2093 N N . VAL A 1 261 ? 11.192 -3.630 -10.782 1.00 91.19 261 VAL A N 1
ATOM 2094 C CA . VAL A 1 261 ? 11.927 -4.635 -10.000 1.00 91.19 261 VAL A CA 1
ATOM 2095 C C . VAL A 1 261 ? 11.324 -6.029 -10.213 1.00 91.19 261 VAL A C 1
ATOM 2097 O O . VAL A 1 261 ? 12.060 -6.976 -10.484 1.00 91.19 261 VAL A O 1
ATOM 2100 N N . ALA A 1 262 ? 9.997 -6.165 -10.178 1.00 91.56 262 ALA A N 1
ATOM 2101 C CA . ALA A 1 262 ? 9.313 -7.441 -10.383 1.00 91.56 262 ALA A CA 1
ATOM 2102 C C . ALA A 1 262 ? 9.592 -8.055 -11.763 1.00 91.56 262 ALA A C 1
ATOM 2104 O O . ALA A 1 262 ? 9.896 -9.244 -11.856 1.00 91.56 262 ALA A O 1
ATOM 2105 N N . CYS A 1 263 ? 9.527 -7.258 -12.831 1.00 90.56 263 CYS A N 1
ATOM 2106 C CA . CYS A 1 263 ? 9.755 -7.721 -14.201 1.00 90.56 263 CYS A CA 1
ATOM 2107 C C . CYS A 1 263 ? 11.201 -8.180 -14.410 1.00 90.56 263 CYS A C 1
ATOM 2109 O O . CYS A 1 263 ? 11.449 -9.242 -14.986 1.00 90.56 263 CYS A O 1
ATOM 2111 N N . VAL A 1 264 ? 12.162 -7.406 -13.897 1.00 85.94 264 VAL A N 1
ATOM 2112 C CA . VAL A 1 264 ? 13.584 -7.746 -13.999 1.00 85.94 264 VAL A CA 1
ATOM 2113 C C . VAL A 1 264 ? 13.901 -9.052 -13.261 1.00 85.94 264 VAL A C 1
ATOM 2115 O O . VAL A 1 264 ? 14.718 -9.840 -13.736 1.00 85.94 264 VAL A O 1
ATOM 2118 N N . LEU A 1 265 ? 13.246 -9.309 -12.127 1.00 82.38 265 LEU A N 1
ATOM 2119 C CA . LEU A 1 265 ? 13.423 -10.539 -11.348 1.00 82.38 265 LEU A CA 1
ATOM 2120 C C . LEU A 1 265 ? 12.636 -11.738 -11.898 1.00 82.38 265 LEU A C 1
ATOM 2122 O O . LEU A 1 265 ? 13.050 -12.885 -11.725 1.00 82.38 265 LEU A O 1
ATOM 2126 N N . GLY A 1 266 ? 11.472 -11.492 -12.500 1.00 79.12 266 GLY A N 1
ATOM 2127 C CA . GLY A 1 266 ? 10.533 -12.533 -12.919 1.00 79.12 266 GLY A CA 1
ATOM 2128 C C . GLY A 1 266 ? 10.811 -13.120 -14.300 1.00 79.12 266 GLY A C 1
ATOM 2129 O O . GLY A 1 266 ? 10.519 -14.301 -14.528 1.00 79.12 266 GLY A O 1
ATOM 2130 N N . GLU A 1 267 ? 11.371 -12.322 -15.209 1.00 73.12 267 GLU A N 1
ATOM 2131 C CA . GLU A 1 267 ? 11.467 -12.683 -16.624 1.00 73.12 267 GLU A CA 1
ATOM 2132 C C . GLU A 1 267 ? 12.849 -12.451 -17.234 1.00 73.12 267 GLU A C 1
ATOM 2134 O O . GLU A 1 267 ? 13.568 -13.428 -17.449 1.00 73.12 267 GLU A O 1
ATOM 2139 N N . HIS A 1 268 ? 13.228 -11.202 -17.538 1.00 61.44 268 HIS A N 1
ATOM 2140 C CA . HIS A 1 268 ? 14.378 -10.929 -18.408 1.00 61.44 268 HIS A CA 1
ATOM 2141 C C . HIS A 1 268 ? 15.115 -9.624 -18.069 1.00 61.44 268 HIS A C 1
ATOM 2143 O O . HIS A 1 268 ? 14.678 -8.525 -18.410 1.00 61.44 268 HIS A O 1
ATOM 2149 N N . TYR A 1 269 ? 16.315 -9.758 -17.498 1.00 65.25 269 TYR A N 1
ATOM 2150 C CA . TYR A 1 269 ? 17.258 -8.656 -17.266 1.00 65.25 269 TYR A CA 1
ATOM 2151 C C . TYR A 1 269 ? 17.704 -7.941 -18.562 1.00 65.25 269 TYR A C 1
ATOM 2153 O O . TYR A 1 269 ? 18.043 -6.752 -18.541 1.00 65.25 269 TYR A O 1
ATOM 2161 N N . ASP A 1 270 ? 17.678 -8.642 -19.699 1.00 73.75 270 ASP A N 1
ATOM 2162 C CA . ASP A 1 270 ? 18.230 -8.159 -20.972 1.00 73.75 270 ASP A CA 1
ATOM 2163 C C . ASP A 1 270 ? 17.393 -7.044 -21.618 1.00 73.75 270 ASP A C 1
ATOM 2165 O O . ASP A 1 270 ? 17.945 -6.151 -22.260 1.00 73.75 270 ASP A O 1
ATOM 2169 N N . ARG A 1 271 ? 16.074 -7.021 -21.380 1.00 80.56 271 ARG A N 1
ATOM 2170 C CA . ARG A 1 271 ? 15.155 -5.987 -21.900 1.00 80.56 271 ARG A CA 1
ATOM 2171 C C . ARG A 1 271 ? 14.918 -4.835 -20.920 1.00 80.56 271 ARG A C 1
ATOM 2173 O O . ARG A 1 271 ? 14.030 -4.016 -21.135 1.00 80.56 271 ARG A O 1
ATOM 2180 N N . ARG A 1 272 ? 15.723 -4.714 -19.855 1.00 85.12 272 ARG A N 1
ATOM 2181 C CA . ARG A 1 272 ? 15.497 -3.718 -18.788 1.00 85.12 272 ARG A CA 1
ATOM 2182 C C . ARG A 1 272 ? 15.398 -2.271 -19.283 1.00 85.12 272 ARG A C 1
ATOM 2184 O O . ARG A 1 272 ? 14.646 -1.498 -18.711 1.00 85.12 272 ARG A O 1
ATOM 2191 N N . ARG A 1 273 ? 16.144 -1.897 -20.330 1.00 87.50 273 ARG A N 1
ATOM 2192 C CA . ARG A 1 273 ? 16.116 -0.529 -20.884 1.00 87.50 273 ARG A CA 1
ATOM 2193 C C . ARG A 1 273 ? 14.807 -0.233 -21.609 1.00 87.50 273 ARG A C 1
ATOM 2195 O O . ARG A 1 273 ? 14.244 0.835 -21.425 1.00 87.50 273 ARG A O 1
ATOM 2202 N N . GLU A 1 274 ? 14.338 -1.187 -22.407 1.00 91.12 274 GLU A N 1
ATOM 2203 C CA . GLU A 1 274 ? 13.053 -1.094 -23.101 1.00 91.12 274 GLU A CA 1
ATOM 2204 C C . GLU A 1 274 ? 11.904 -1.048 -22.089 1.00 91.12 274 GLU A C 1
ATOM 2206 O O . GLU A 1 274 ? 11.068 -0.154 -22.148 1.00 91.12 274 GLU A O 1
ATOM 2211 N N . LEU A 1 275 ? 11.933 -1.941 -21.093 1.00 91.62 275 LEU A N 1
ATOM 2212 C CA . LEU A 1 275 ? 10.973 -1.954 -19.993 1.00 91.62 275 LEU A CA 1
ATOM 2213 C C . LEU A 1 275 ? 10.938 -0.612 -19.250 1.00 91.62 275 LEU A C 1
ATOM 2215 O O . LEU A 1 275 ? 9.862 -0.080 -19.001 1.00 91.62 275 LEU A O 1
ATOM 2219 N N . LEU A 1 276 ? 12.103 -0.067 -18.892 1.00 93.00 276 LEU A N 1
ATOM 2220 C CA . LEU A 1 276 ? 12.194 1.206 -18.183 1.00 93.00 276 LEU A CA 1
ATOM 2221 C C . LEU A 1 276 ? 11.615 2.359 -19.011 1.00 93.00 276 LEU A C 1
ATOM 2223 O O . LEU A 1 276 ? 10.876 3.181 -18.473 1.00 93.00 276 LEU A O 1
ATOM 2227 N N . ALA A 1 277 ? 11.917 2.399 -20.312 1.00 94.25 277 ALA A N 1
ATOM 2228 C CA . ALA A 1 277 ? 11.366 3.400 -21.215 1.00 94.25 277 ALA A CA 1
ATOM 2229 C C . ALA A 1 277 ? 9.836 3.320 -21.276 1.00 94.25 277 ALA A C 1
ATOM 2231 O O . ALA A 1 277 ? 9.165 4.328 -21.061 1.00 94.25 277 ALA A O 1
ATOM 2232 N N . ARG A 1 278 ? 9.288 2.113 -21.455 1.00 94.25 278 ARG A N 1
ATOM 2233 C CA . ARG A 1 278 ? 7.836 1.893 -21.507 1.00 94.25 278 ARG A CA 1
ATOM 2234 C C . ARG A 1 278 ? 7.143 2.197 -20.186 1.00 94.25 278 ARG A C 1
ATOM 2236 O O . ARG A 1 278 ? 6.102 2.839 -20.192 1.00 94.25 278 ARG A O 1
ATOM 2243 N N . LEU A 1 279 ? 7.732 1.832 -19.049 1.00 94.31 279 LEU A N 1
ATOM 2244 C CA . LEU A 1 279 ? 7.211 2.210 -17.731 1.00 94.31 279 LEU A CA 1
ATOM 2245 C C . LEU A 1 279 ? 7.167 3.731 -17.539 1.00 94.31 279 LEU A C 1
ATOM 2247 O O . LEU A 1 279 ? 6.184 4.251 -17.010 1.00 94.31 279 LEU A O 1
ATOM 2251 N N . GLY A 1 280 ? 8.208 4.438 -17.987 1.00 94.88 280 GLY A N 1
ATOM 2252 C CA . GLY A 1 280 ? 8.241 5.898 -17.949 1.00 94.88 280 GLY A CA 1
ATOM 2253 C C . GLY A 1 280 ? 7.154 6.533 -18.818 1.00 94.88 280 GLY A C 1
ATOM 2254 O O . GLY A 1 280 ? 6.516 7.498 -18.402 1.00 94.88 280 GLY A O 1
ATOM 2255 N N . GLU A 1 281 ? 6.888 5.955 -19.990 1.00 95.12 281 GLU A N 1
ATOM 2256 C CA . GLU A 1 281 ? 5.830 6.401 -20.902 1.00 95.12 281 GLU A CA 1
ATOM 2257 C C . GLU A 1 281 ? 4.425 6.123 -20.342 1.00 95.12 281 GLU A C 1
ATOM 2259 O O . GLU A 1 281 ? 3.621 7.052 -20.246 1.00 95.12 281 GLU A O 1
ATOM 2264 N N . ILE A 1 282 ? 4.154 4.888 -19.901 1.00 93.50 282 ILE A N 1
ATOM 2265 C CA . ILE A 1 282 ? 2.860 4.452 -19.346 1.00 93.50 282 ILE A CA 1
ATOM 2266 C C . ILE A 1 282 ? 2.494 5.275 -18.105 1.00 93.50 282 ILE A C 1
ATOM 2268 O O . ILE A 1 282 ? 1.400 5.827 -18.017 1.00 93.50 282 ILE A O 1
ATOM 2272 N N . GLY A 1 283 ? 3.412 5.384 -17.140 1.00 91.38 283 GLY A N 1
ATOM 2273 C CA . GLY A 1 283 ? 3.159 6.097 -15.886 1.00 91.38 283 GLY A CA 1
ATOM 2274 C C . GLY A 1 283 ? 3.297 7.619 -15.993 1.00 91.38 283 GLY A C 1
ATOM 2275 O O . GLY A 1 283 ? 2.943 8.328 -15.049 1.00 91.38 283 GLY A O 1
ATOM 2276 N N . ARG A 1 284 ? 3.834 8.130 -17.113 1.00 94.69 284 ARG A N 1
ATOM 2277 C CA . ARG A 1 284 ? 4.311 9.516 -17.276 1.00 94.69 284 ARG A CA 1
ATOM 2278 C C . ARG A 1 284 ? 5.287 9.928 -16.169 1.00 94.69 284 ARG A C 1
ATOM 2280 O O . ARG A 1 284 ? 5.145 10.997 -15.572 1.00 94.69 284 ARG A O 1
ATOM 2287 N N . ILE A 1 285 ? 6.264 9.063 -15.906 1.00 93.88 285 ILE A N 1
ATOM 2288 C CA . ILE A 1 285 ? 7.273 9.218 -14.852 1.00 93.88 285 ILE A CA 1
ATOM 2289 C C . ILE A 1 285 ? 8.668 9.273 -15.478 1.00 93.88 285 ILE A C 1
ATOM 2291 O O . ILE A 1 285 ? 8.972 8.454 -16.349 1.00 93.88 285 ILE A O 1
ATOM 2295 N N . PRO A 1 286 ? 9.552 10.182 -15.035 1.00 94.56 286 PRO A N 1
ATOM 2296 C CA . PRO A 1 286 ? 10.952 10.149 -15.435 1.00 94.56 286 PRO A CA 1
ATOM 2297 C C . PRO A 1 286 ? 11.600 8.794 -15.121 1.00 94.56 286 PRO A C 1
ATOM 2299 O O . PRO A 1 286 ? 11.506 8.269 -14.012 1.00 94.56 286 PRO A O 1
ATOM 2302 N N . GLN 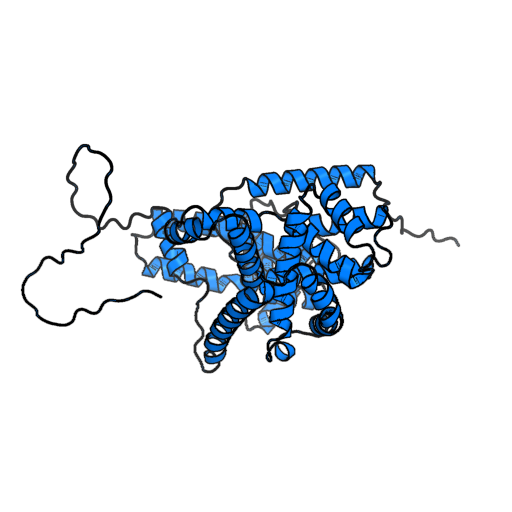A 1 287 ? 12.302 8.224 -16.101 1.00 93.69 287 GLN A N 1
ATOM 2303 C CA . GLN A 1 287 ? 12.979 6.928 -15.948 1.00 93.69 287 GLN A CA 1
ATOM 2304 C C . GLN A 1 287 ? 13.989 6.933 -14.790 1.00 93.69 287 GLN A C 1
ATOM 2306 O O . GLN A 1 287 ? 14.156 5.934 -14.092 1.00 93.69 287 GLN A O 1
ATOM 2311 N N . GLU A 1 288 ? 14.648 8.071 -14.572 1.00 89.44 288 GLU A N 1
ATOM 2312 C CA . GLU A 1 288 ? 15.585 8.265 -13.470 1.00 89.44 288 GLU A CA 1
ATOM 2313 C C . GLU A 1 288 ? 14.917 8.135 -12.099 1.00 89.44 288 GLU A C 1
ATOM 2315 O O . GLU A 1 288 ? 15.503 7.532 -11.199 1.00 89.44 288 GLU A O 1
ATOM 2320 N N . ASP A 1 289 ? 13.683 8.613 -11.940 1.00 91.81 289 ASP A N 1
ATOM 2321 C CA . ASP A 1 289 ? 12.938 8.518 -10.684 1.00 91.81 289 ASP A CA 1
ATOM 2322 C C . ASP A 1 289 ? 12.525 7.069 -10.417 1.00 91.81 289 ASP A C 1
ATOM 2324 O O . ASP A 1 289 ? 12.711 6.570 -9.303 1.00 91.81 289 ASP A O 1
ATOM 2328 N N . ILE A 1 290 ? 12.073 6.356 -11.461 1.00 92.94 290 ILE A N 1
ATOM 2329 C CA . ILE A 1 290 ? 11.770 4.917 -11.390 1.00 92.94 290 ILE A CA 1
ATOM 2330 C C . ILE A 1 290 ? 13.009 4.143 -10.932 1.00 92.94 290 ILE A C 1
ATOM 2332 O O . ILE A 1 290 ? 12.928 3.349 -9.998 1.00 92.94 290 ILE A O 1
ATOM 2336 N N . LEU A 1 291 ? 14.173 4.383 -11.548 1.00 89.69 291 LEU A N 1
ATOM 2337 C CA . LEU A 1 291 ? 15.423 3.724 -11.153 1.00 89.69 291 LEU A CA 1
ATOM 2338 C C . LEU A 1 291 ? 15.840 4.073 -9.723 1.00 89.69 291 LEU A C 1
ATOM 2340 O O . LEU A 1 291 ? 16.344 3.217 -8.998 1.00 89.69 291 LEU A O 1
ATOM 2344 N N . THR A 1 292 ? 15.618 5.315 -9.303 1.00 88.00 292 THR A N 1
ATOM 2345 C CA . THR A 1 292 ? 15.981 5.791 -7.963 1.00 88.00 292 THR A CA 1
ATOM 2346 C C . THR A 1 292 ? 15.185 5.071 -6.888 1.00 88.00 292 THR A C 1
ATOM 2348 O O . THR A 1 292 ? 15.763 4.534 -5.940 1.00 88.00 292 THR A O 1
ATOM 2351 N N . PHE A 1 293 ? 13.865 5.001 -7.048 1.00 93.62 293 PHE A N 1
ATOM 2352 C CA . PHE A 1 293 ? 13.009 4.318 -6.087 1.00 93.62 293 PHE A CA 1
ATOM 2353 C C . PHE A 1 293 ? 13.163 2.795 -6.205 1.00 93.62 293 PHE A C 1
ATOM 2355 O O . PHE A 1 293 ? 13.365 2.127 -5.190 1.00 93.62 293 PHE A O 1
ATOM 2362 N N . ALA A 1 294 ? 13.245 2.225 -7.410 1.00 91.00 294 ALA A N 1
ATOM 2363 C CA . ALA A 1 294 ? 13.605 0.814 -7.578 1.00 91.00 294 ALA A CA 1
ATOM 2364 C C . ALA A 1 294 ? 14.928 0.465 -6.867 1.00 91.00 294 ALA A C 1
ATOM 2366 O O . ALA A 1 294 ? 15.042 -0.593 -6.244 1.00 91.00 294 ALA A O 1
ATOM 2367 N N . GLY A 1 295 ? 15.904 1.378 -6.896 1.00 83.88 295 GLY A N 1
ATOM 2368 C CA . GLY A 1 295 ? 17.159 1.257 -6.165 1.00 83.88 295 GLY A CA 1
ATOM 2369 C C . GLY A 1 295 ? 17.014 1.300 -4.655 1.00 83.88 295 GLY A C 1
ATOM 2370 O O . GLY A 1 295 ? 17.604 0.463 -3.974 1.00 83.88 295 GLY A O 1
ATOM 2371 N N . ALA A 1 296 ? 16.181 2.192 -4.126 1.00 86.25 296 ALA A N 1
ATOM 2372 C CA . ALA A 1 296 ? 15.871 2.218 -2.701 1.00 86.25 296 ALA A CA 1
ATOM 2373 C C . ALA A 1 296 ? 15.209 0.908 -2.231 1.00 86.25 296 ALA A C 1
ATOM 2375 O O . ALA A 1 296 ? 15.608 0.350 -1.208 1.00 86.25 296 ALA A O 1
ATOM 2376 N N . VAL A 1 297 ? 14.265 0.366 -3.011 1.00 87.94 297 VAL A N 1
ATOM 2377 C CA . VAL A 1 297 ? 13.627 -0.934 -2.731 1.00 87.94 297 VAL A CA 1
ATOM 2378 C C . VAL A 1 297 ? 14.655 -2.067 -2.770 1.00 87.94 297 VAL A C 1
ATOM 2380 O O . VAL A 1 297 ? 14.728 -2.868 -1.839 1.00 87.94 297 VAL A O 1
ATOM 2383 N N . GLY A 1 298 ? 15.485 -2.123 -3.815 1.00 82.50 298 GLY A N 1
ATOM 2384 C CA . GLY A 1 298 ? 16.524 -3.143 -3.967 1.00 82.50 298 GLY A CA 1
ATOM 2385 C C . GLY A 1 298 ? 17.572 -3.111 -2.853 1.00 82.50 298 GLY A C 1
ATOM 2386 O O . GLY A 1 298 ? 17.941 -4.157 -2.319 1.00 82.50 298 GLY A O 1
ATOM 2387 N N . GLN A 1 299 ? 18.015 -1.919 -2.453 1.00 78.19 299 GLN A N 1
ATOM 2388 C CA . GLN A 1 299 ? 18.967 -1.736 -1.361 1.00 78.19 299 GLN A CA 1
ATOM 2389 C C . GLN A 1 299 ? 18.364 -2.169 -0.019 1.00 78.19 299 GLN A C 1
ATOM 2391 O O . GLN A 1 299 ? 19.005 -2.909 0.727 1.00 78.19 299 GLN A O 1
ATOM 2396 N N . ALA A 1 300 ? 17.122 -1.768 0.273 1.00 82.50 300 ALA A N 1
ATOM 2397 C CA . ALA A 1 300 ? 16.414 -2.199 1.475 1.00 82.50 300 ALA A CA 1
ATOM 2398 C C . ALA A 1 300 ? 16.293 -3.734 1.536 1.00 82.50 300 ALA A C 1
ATOM 2400 O O . ALA A 1 300 ? 16.561 -4.341 2.582 1.00 82.50 300 ALA A O 1
ATOM 2401 N N . LEU A 1 301 ? 15.973 -4.374 0.402 1.00 79.81 301 LEU A N 1
ATOM 2402 C CA . LEU A 1 301 ? 15.918 -5.833 0.282 1.00 79.81 301 LEU A CA 1
ATOM 2403 C C . LEU A 1 301 ? 17.267 -6.476 0.615 1.00 79.81 301 LEU A C 1
ATOM 2405 O O . LEU A 1 301 ? 17.303 -7.355 1.473 1.00 79.81 301 LEU A O 1
ATOM 2409 N N . LEU A 1 302 ? 18.373 -6.019 0.012 1.00 75.06 302 LEU A N 1
ATOM 2410 C CA . LEU A 1 302 ? 19.717 -6.550 0.301 1.00 75.06 302 LEU A CA 1
ATOM 2411 C C . LEU A 1 302 ? 20.058 -6.471 1.781 1.00 75.06 302 LEU A C 1
ATOM 2413 O O . LEU A 1 302 ? 20.531 -7.436 2.372 1.00 75.06 302 LEU A O 1
ATOM 2417 N N . VAL A 1 303 ? 19.807 -5.312 2.377 1.00 75.31 303 VAL A N 1
ATOM 2418 C CA . VAL A 1 303 ? 20.097 -5.074 3.784 1.00 75.31 303 VAL A CA 1
ATOM 2419 C C . VAL A 1 303 ? 19.277 -6.027 4.661 1.00 75.31 303 VAL A C 1
ATOM 2421 O O . VAL A 1 303 ? 19.805 -6.598 5.615 1.00 75.31 303 VAL A O 1
ATOM 2424 N N . THR A 1 304 ? 18.003 -6.237 4.324 1.00 71.88 304 THR A N 1
ATOM 2425 C CA . THR A 1 304 ? 17.153 -7.207 5.024 1.00 71.88 304 THR A CA 1
ATOM 2426 C C . THR A 1 304 ? 17.732 -8.620 4.869 1.00 71.88 304 THR A C 1
ATOM 2428 O O . THR A 1 304 ? 17.873 -9.341 5.850 1.00 71.88 304 THR A O 1
ATOM 2431 N N . MET A 1 305 ? 18.161 -9.006 3.667 1.00 66.50 305 MET A N 1
ATOM 2432 C CA . MET A 1 305 ? 18.742 -10.328 3.391 1.00 66.50 305 MET A CA 1
ATOM 2433 C C . MET A 1 305 ? 20.062 -10.598 4.130 1.00 66.50 305 MET A C 1
ATOM 2435 O O . MET A 1 305 ? 20.329 -11.737 4.505 1.00 66.50 305 MET A O 1
ATOM 2439 N N . GLU A 1 306 ? 20.895 -9.579 4.337 1.00 64.81 306 GLU A N 1
ATOM 2440 C CA . GLU A 1 306 ? 22.188 -9.711 5.023 1.00 64.81 306 GLU A CA 1
ATOM 2441 C C . GLU A 1 306 ? 22.056 -9.779 6.553 1.00 64.81 306 GLU A C 1
ATOM 2443 O O . GLU A 1 306 ? 23.026 -10.095 7.248 1.00 64.81 306 GLU A O 1
ATOM 2448 N N . HIS A 1 307 ? 20.869 -9.507 7.102 1.00 60.16 307 HIS A N 1
ATOM 2449 C CA . HIS A 1 307 ? 20.670 -9.494 8.543 1.00 60.16 307 HIS A CA 1
ATOM 2450 C C . HIS A 1 307 ? 20.451 -10.925 9.095 1.00 60.16 307 HIS A C 1
ATOM 2452 O O . HIS A 1 307 ? 19.494 -11.597 8.697 1.00 60.16 307 HIS A O 1
ATOM 2458 N N . PRO A 1 308 ? 21.255 -11.400 10.075 1.00 47.34 308 PRO A N 1
ATOM 2459 C CA . PRO A 1 308 ? 21.248 -12.797 10.545 1.00 47.34 308 PRO A CA 1
ATOM 2460 C C . PRO A 1 308 ? 19.900 -13.309 11.081 1.00 47.34 308 PRO A C 1
ATOM 2462 O O . PRO A 1 308 ? 19.687 -14.512 11.195 1.00 47.34 308 PRO A O 1
ATOM 2465 N N . CYS A 1 309 ? 18.997 -12.399 11.450 1.00 47.53 309 CYS A N 1
ATOM 2466 C CA . CYS A 1 309 ? 17.718 -12.703 12.096 1.00 47.53 309 CYS A CA 1
ATOM 2467 C C . CYS A 1 309 ? 16.549 -12.902 11.114 1.00 47.53 309 CYS A C 1
ATOM 2469 O O . CYS A 1 309 ? 15.454 -13.268 11.539 1.00 47.53 309 CYS A O 1
ATOM 2471 N N . VAL A 1 310 ? 16.740 -12.635 9.817 1.00 47.34 310 VAL A N 1
ATOM 2472 C CA . VAL A 1 310 ? 15.644 -12.599 8.828 1.00 47.34 310 VAL A CA 1
ATOM 2473 C C . VAL A 1 310 ? 15.110 -13.986 8.474 1.00 47.34 310 VAL A C 1
ATOM 2475 O O . VAL A 1 310 ? 13.928 -14.116 8.176 1.00 47.34 310 VAL A O 1
ATOM 2478 N N . SER A 1 311 ? 15.898 -15.044 8.667 1.00 42.53 311 SER A N 1
ATOM 2479 C CA . SER A 1 311 ? 15.423 -16.430 8.540 1.00 42.53 311 SER A CA 1
ATOM 2480 C C . SER A 1 311 ? 14.377 -16.841 9.590 1.00 42.53 311 SER A C 1
ATOM 2482 O O . SER A 1 311 ? 13.712 -17.854 9.401 1.00 42.53 311 SER A O 1
ATOM 2484 N N . GLN A 1 312 ? 14.215 -16.086 10.687 1.00 41.06 312 GLN A N 1
ATOM 2485 C CA . GLN A 1 312 ? 13.306 -16.441 11.790 1.00 41.06 312 GLN A CA 1
ATOM 2486 C C . GLN A 1 312 ? 11.938 -15.745 11.740 1.00 41.06 312 GLN A C 1
ATOM 2488 O O . GLN A 1 312 ? 10.998 -16.235 12.359 1.00 41.06 312 GLN A O 1
ATOM 2493 N N . PHE A 1 313 ? 11.813 -14.611 11.042 1.00 36.84 313 PHE A N 1
ATOM 2494 C CA . PHE A 1 313 ? 10.589 -13.788 11.048 1.00 36.84 313 PHE A CA 1
ATOM 2495 C C . PHE A 1 313 ? 9.765 -13.878 9.765 1.00 36.84 313 PHE A C 1
ATOM 2497 O O . PHE A 1 313 ? 8.592 -13.510 9.755 1.00 36.84 313 PHE A O 1
ATOM 2504 N N . TYR A 1 314 ? 10.374 -14.356 8.687 1.00 41.91 314 TYR A N 1
ATOM 2505 C CA . TYR A 1 314 ? 9.811 -14.304 7.352 1.00 41.91 314 TYR A CA 1
ATOM 2506 C C . TYR A 1 314 ? 9.456 -15.715 6.872 1.00 41.91 314 TYR A C 1
ATOM 2508 O O . TYR A 1 314 ? 10.310 -16.597 6.820 1.00 41.91 314 TYR A O 1
ATOM 2516 N N . GLY A 1 315 ? 8.173 -15.939 6.565 1.00 42.12 315 GLY A N 1
ATOM 2517 C CA . GLY A 1 315 ? 7.660 -17.205 6.029 1.00 42.12 315 GLY A CA 1
ATOM 2518 C C . GLY A 1 315 ? 8.155 -17.518 4.607 1.00 42.12 315 GLY A C 1
ATOM 2519 O O . GLY A 1 315 ? 8.866 -16.723 3.989 1.00 42.12 315 GLY A O 1
ATOM 2520 N N . GLY A 1 316 ? 7.763 -18.690 4.092 1.00 39.72 316 GLY A N 1
ATOM 2521 C CA . GLY A 1 316 ? 8.346 -19.365 2.918 1.00 39.72 316 GLY A CA 1
ATOM 2522 C C . GLY A 1 316 ? 8.557 -18.527 1.647 1.00 39.72 316 GLY A C 1
ATOM 2523 O O . GLY A 1 316 ? 9.606 -18.668 1.022 1.00 39.72 316 GLY A O 1
ATOM 2524 N N . ASP A 1 317 ? 7.649 -17.608 1.306 1.00 42.56 317 ASP A N 1
ATOM 2525 C CA . ASP A 1 317 ? 7.737 -16.822 0.058 1.00 42.56 317 ASP A CA 1
ATOM 2526 C C . ASP A 1 317 ? 8.887 -15.802 0.063 1.00 42.56 317 ASP A C 1
ATOM 2528 O O . ASP A 1 317 ? 9.540 -15.548 -0.953 1.00 42.56 317 ASP A O 1
ATOM 2532 N N . THR A 1 318 ? 9.211 -15.262 1.236 1.00 41.81 318 THR A N 1
ATOM 2533 C CA . THR A 1 318 ? 10.355 -14.363 1.432 1.00 41.81 318 THR A CA 1
ATOM 2534 C C . THR A 1 318 ? 11.688 -15.095 1.286 1.00 41.81 318 THR A C 1
ATOM 2536 O O . THR A 1 318 ? 12.641 -14.519 0.771 1.00 41.81 318 THR A O 1
ATOM 2539 N N . CYS A 1 319 ? 11.758 -16.382 1.645 1.00 42.03 319 CYS A N 1
ATOM 2540 C CA . CYS A 1 319 ? 12.938 -17.222 1.417 1.00 42.03 319 CYS A CA 1
ATOM 2541 C C . CYS A 1 319 ? 13.139 -17.554 -0.076 1.00 42.03 319 CYS A C 1
ATOM 2543 O O . CYS A 1 319 ? 14.274 -17.667 -0.539 1.00 42.03 319 CYS A O 1
ATOM 2545 N N . THR A 1 320 ? 12.058 -17.662 -0.856 1.00 46.03 320 THR A N 1
ATOM 2546 C CA . THR A 1 320 ? 12.130 -17.832 -2.319 1.00 46.03 320 THR A CA 1
ATOM 2547 C C . THR A 1 320 ? 12.601 -16.550 -3.011 1.00 46.03 320 THR A C 1
ATOM 2549 O O . THR A 1 320 ? 13.446 -16.617 -3.905 1.00 46.03 320 THR A O 1
ATOM 2552 N N . LEU A 1 321 ? 12.138 -15.381 -2.549 1.00 47.41 321 LEU A N 1
ATOM 2553 C CA . LEU A 1 321 ? 12.719 -14.087 -2.919 1.00 47.41 321 LEU A CA 1
ATOM 2554 C C . LEU A 1 321 ? 14.218 -14.068 -2.567 1.00 47.41 321 LEU A C 1
ATOM 2556 O O . LEU A 1 321 ? 15.045 -13.869 -3.445 1.00 47.41 321 LEU A O 1
ATOM 2560 N N . VAL A 1 322 ? 14.609 -14.410 -1.337 1.00 47.44 322 VAL A N 1
ATOM 2561 C CA . VAL A 1 322 ? 16.022 -14.454 -0.898 1.00 47.44 322 VAL A CA 1
ATOM 2562 C C . VAL A 1 322 ? 16.926 -15.267 -1.844 1.00 47.44 322 VAL A C 1
ATOM 2564 O O . VAL A 1 322 ? 18.024 -14.815 -2.173 1.00 47.44 322 VAL A O 1
ATOM 2567 N N . ALA A 1 323 ? 16.469 -16.424 -2.332 1.00 47.81 323 ALA A N 1
ATOM 2568 C CA . ALA A 1 323 ? 17.237 -17.265 -3.255 1.00 47.81 323 ALA A CA 1
ATOM 2569 C C . ALA A 1 323 ? 17.326 -16.698 -4.690 1.00 47.81 323 ALA A C 1
ATOM 2571 O O . ALA A 1 323 ? 18.356 -16.846 -5.344 1.00 47.81 323 ALA A O 1
ATOM 2572 N N . LEU A 1 324 ? 16.276 -16.026 -5.176 1.00 48.00 324 LEU A N 1
ATOM 2573 C CA . LEU A 1 324 ? 16.230 -15.392 -6.506 1.00 48.00 324 LEU A CA 1
ATOM 2574 C C . LEU A 1 324 ? 16.999 -14.060 -6.578 1.00 48.00 324 LEU A C 1
ATOM 2576 O O . LEU A 1 324 ? 17.418 -13.637 -7.658 1.00 48.00 324 LEU A O 1
ATOM 2580 N N . LEU A 1 325 ? 17.156 -13.382 -5.440 1.00 51.06 325 LEU A N 1
ATOM 2581 C CA . LEU A 1 325 ? 17.535 -11.973 -5.386 1.00 51.06 325 LEU A CA 1
ATOM 2582 C C . LEU A 1 325 ? 19.049 -11.713 -5.289 1.00 51.06 325 LEU A C 1
ATOM 2584 O O . LEU A 1 325 ? 19.505 -10.700 -5.809 1.00 51.06 325 LEU A O 1
ATOM 2588 N N . SER A 1 326 ? 19.849 -12.591 -4.673 1.00 49.41 326 SER A N 1
ATOM 2589 C CA . SER A 1 326 ? 21.239 -12.261 -4.283 1.00 49.41 326 SER A CA 1
ATOM 2590 C C . SER A 1 326 ? 22.149 -11.833 -5.450 1.00 49.41 326 SER A C 1
ATOM 2592 O O . SER A 1 326 ? 22.841 -10.818 -5.347 1.00 49.41 326 SER A O 1
ATOM 2594 N N . ASP A 1 327 ? 22.127 -12.548 -6.579 1.00 49.72 327 ASP A N 1
ATOM 2595 C CA . ASP A 1 327 ? 23.021 -12.258 -7.711 1.00 49.72 327 ASP A CA 1
ATOM 2596 C C . ASP A 1 327 ? 22.416 -11.266 -8.718 1.00 49.72 327 ASP A C 1
ATOM 2598 O O . ASP A 1 327 ? 23.131 -10.405 -9.235 1.00 49.72 327 ASP A O 1
ATOM 2602 N N . THR A 1 328 ? 21.097 -11.304 -8.928 1.00 49.69 328 THR A N 1
ATOM 2603 C CA . THR A 1 328 ? 20.377 -10.400 -9.845 1.00 49.69 328 THR A CA 1
ATOM 2604 C C . THR A 1 328 ? 20.319 -8.973 -9.304 1.00 49.69 328 THR A C 1
ATOM 2606 O O . THR A 1 328 ? 20.630 -8.028 -10.027 1.00 49.69 328 THR A O 1
ATOM 2609 N N . ILE A 1 329 ? 20.004 -8.801 -8.013 1.00 51.25 329 ILE A N 1
ATOM 2610 C CA . ILE A 1 329 ? 20.030 -7.490 -7.348 1.00 51.25 329 ILE A CA 1
ATOM 2611 C C . ILE A 1 329 ? 21.465 -6.957 -7.325 1.00 51.25 329 ILE A C 1
ATOM 2613 O O . ILE A 1 329 ? 21.719 -5.820 -7.717 1.00 51.25 329 ILE A O 1
ATOM 2617 N N . ARG A 1 330 ? 22.447 -7.787 -6.959 1.00 51.97 330 ARG A N 1
ATOM 2618 C CA . ARG A 1 330 ? 23.854 -7.370 -6.950 1.00 51.97 330 ARG A CA 1
ATOM 2619 C C . ARG A 1 330 ? 24.354 -6.983 -8.350 1.00 51.97 330 ARG A C 1
ATOM 2621 O O . ARG A 1 330 ? 25.156 -6.061 -8.453 1.00 51.97 330 ARG A O 1
ATOM 2628 N N . GLY A 1 331 ? 23.881 -7.637 -9.413 1.00 50.00 331 GLY A N 1
ATOM 2629 C CA . GLY A 1 331 ? 24.175 -7.290 -10.809 1.00 50.00 331 GLY A CA 1
ATOM 2630 C C . GLY A 1 331 ? 23.488 -6.007 -11.292 1.00 50.00 331 GLY A C 1
ATOM 2631 O O . GLY A 1 331 ? 24.121 -5.203 -11.973 1.00 50.00 331 GLY A O 1
ATOM 2632 N N . LEU A 1 332 ? 22.232 -5.773 -10.896 1.00 48.81 332 LEU A N 1
ATOM 2633 C CA . LEU A 1 332 ? 21.506 -4.520 -11.150 1.00 48.81 332 LEU A CA 1
ATOM 2634 C C . LEU A 1 332 ? 22.205 -3.318 -10.508 1.00 48.81 332 LEU A C 1
ATOM 2636 O O . LEU A 1 332 ? 22.400 -2.302 -11.168 1.00 48.81 332 LEU A O 1
ATOM 2640 N N . PHE A 1 333 ? 22.638 -3.452 -9.252 1.00 49.88 333 PHE A N 1
ATOM 2641 C CA . PHE A 1 333 ? 23.130 -2.320 -8.457 1.00 49.88 333 PHE A CA 1
ATOM 2642 C C . PHE A 1 333 ? 24.647 -2.107 -8.501 1.00 49.88 333 PHE A C 1
ATOM 2644 O O . PHE A 1 333 ? 25.114 -1.008 -8.209 1.00 49.88 333 PHE A O 1
ATOM 2651 N N . LYS A 1 334 ? 25.438 -3.097 -8.945 1.00 44.16 334 LYS A N 1
ATOM 2652 C CA . LYS A 1 334 ? 26.876 -2.907 -9.223 1.00 44.16 334 LYS A CA 1
ATOM 2653 C C . LYS A 1 334 ? 27.159 -2.024 -10.445 1.00 44.16 334 LYS A C 1
ATOM 2655 O O . LYS A 1 334 ? 28.287 -1.554 -10.575 1.00 44.16 334 LYS A O 1
ATOM 2660 N N . LEU A 1 335 ? 26.187 -1.820 -11.340 1.00 36.81 335 LEU A N 1
ATOM 2661 C CA . LEU A 1 335 ? 26.397 -1.097 -12.600 1.00 36.81 335 LEU A CA 1
ATOM 2662 C C . LEU A 1 335 ? 26.210 0.425 -12.504 1.00 36.81 335 LEU A C 1
ATOM 2664 O O . LEU A 1 335 ? 26.731 1.122 -13.367 1.00 36.81 335 LEU A O 1
ATOM 2668 N N . GLU A 1 336 ? 25.562 0.951 -11.459 1.00 41.88 336 GLU A N 1
ATOM 2669 C CA . GLU A 1 336 ? 25.276 2.399 -11.351 1.00 41.88 336 GLU A CA 1
ATOM 2670 C C . GLU A 1 336 ? 25.761 3.058 -10.047 1.00 41.88 336 GLU A C 1
ATOM 2672 O O . GLU A 1 336 ? 25.607 4.259 -9.861 1.00 41.88 336 GLU A O 1
ATOM 2677 N N . SER A 1 337 ? 26.399 2.315 -9.137 1.00 39.72 337 SER A N 1
ATOM 2678 C CA . SER A 1 337 ? 26.735 2.827 -7.803 1.00 39.72 337 SER A CA 1
ATOM 2679 C C . SER A 1 337 ? 28.060 2.246 -7.291 1.00 39.72 337 SER A C 1
ATOM 2681 O O . SER A 1 337 ? 28.106 1.269 -6.544 1.00 39.72 337 SER A O 1
ATOM 2683 N N . LYS A 1 338 ? 29.185 2.853 -7.696 1.00 41.44 338 LYS A N 1
ATOM 2684 C CA . LYS A 1 338 ? 30.476 2.638 -7.008 1.00 41.44 338 LYS A CA 1
ATOM 2685 C C . LYS A 1 338 ? 30.607 3.480 -5.733 1.00 41.44 338 LYS A C 1
ATOM 2687 O O . LYS A 1 338 ? 31.351 3.081 -4.845 1.00 41.44 338 LYS A O 1
ATOM 2692 N N . GLU A 1 339 ? 29.856 4.576 -5.612 1.00 39.69 339 GLU A N 1
ATOM 2693 C CA . GLU A 1 339 ? 29.960 5.514 -4.480 1.00 39.69 339 GLU A CA 1
ATOM 2694 C C . GLU A 1 339 ? 28.774 5.445 -3.503 1.00 39.69 339 GLU A C 1
ATOM 2696 O O . GLU A 1 339 ? 28.964 5.610 -2.301 1.00 39.69 339 GLU A O 1
ATOM 2701 N N . LEU A 1 340 ? 27.564 5.105 -3.966 1.00 41.78 340 LEU A N 1
ATOM 2702 C CA . LEU A 1 340 ? 26.376 5.033 -3.103 1.00 41.78 340 LEU A CA 1
ATOM 2703 C C . LEU A 1 340 ? 26.385 3.800 -2.178 1.00 41.78 340 LEU A C 1
ATOM 2705 O O . LEU A 1 340 ? 25.855 3.848 -1.072 1.00 41.78 340 LEU A O 1
ATOM 2709 N N . SER A 1 341 ? 26.976 2.680 -2.612 1.00 51.72 341 SER A N 1
ATOM 2710 C CA . SER A 1 341 ? 26.776 1.384 -1.946 1.00 51.72 341 SER A CA 1
ATOM 2711 C C . SER A 1 341 ? 27.452 1.257 -0.574 1.00 51.72 341 SER A C 1
ATOM 2713 O O . SER A 1 341 ? 26.914 0.556 0.271 1.00 51.72 341 SER A O 1
ATOM 2715 N N . SER A 1 342 ? 28.594 1.904 -0.305 1.00 50.84 342 SER A N 1
ATOM 2716 C CA . SER A 1 342 ? 29.310 1.729 0.975 1.00 50.84 342 SER A CA 1
ATOM 2717 C C . SER A 1 342 ? 28.771 2.629 2.090 1.00 50.84 342 SER A C 1
ATOM 2719 O O . SER A 1 342 ? 28.535 2.141 3.195 1.00 50.84 342 SER A O 1
ATOM 2721 N N . ALA A 1 343 ? 28.525 3.911 1.801 1.00 45.16 343 ALA A N 1
ATOM 2722 C CA . ALA A 1 343 ? 28.014 4.883 2.769 1.00 45.16 343 ALA A CA 1
ATOM 2723 C C . ALA A 1 343 ? 26.554 4.596 3.153 1.00 45.16 343 ALA A C 1
ATOM 2725 O O . ALA A 1 343 ? 26.247 4.487 4.339 1.00 45.16 343 ALA A O 1
ATOM 2726 N N . VAL A 1 344 ? 25.681 4.354 2.162 1.00 46.03 344 VAL A N 1
ATOM 2727 C CA . VAL A 1 344 ? 24.281 3.960 2.404 1.00 46.03 344 VAL A CA 1
ATOM 2728 C C . VAL A 1 344 ? 24.230 2.651 3.178 1.00 46.03 344 VAL A C 1
ATOM 2730 O O . VAL A 1 344 ? 23.492 2.539 4.145 1.00 46.03 344 VAL A O 1
ATOM 2733 N N . ARG A 1 345 ? 25.036 1.652 2.798 1.00 48.91 345 ARG A N 1
ATOM 2734 C CA . ARG A 1 345 ? 25.061 0.363 3.500 1.00 48.91 345 ARG A CA 1
ATOM 2735 C C . ARG A 1 345 ? 25.551 0.501 4.936 1.00 48.91 345 ARG A C 1
ATOM 2737 O O . ARG A 1 345 ? 24.966 -0.130 5.804 1.00 48.91 345 ARG A O 1
ATOM 2744 N N . SER A 1 346 ? 26.572 1.316 5.204 1.00 48.78 346 SER A N 1
ATOM 2745 C CA . SER A 1 346 ? 27.058 1.556 6.568 1.00 48.78 346 SER A CA 1
ATOM 2746 C C . SER A 1 346 ? 26.003 2.244 7.436 1.00 48.78 346 SER A C 1
ATOM 2748 O O . SER A 1 346 ? 25.747 1.781 8.544 1.00 48.78 346 SER A O 1
ATOM 2750 N N . GLU A 1 347 ? 25.362 3.303 6.934 1.00 45.97 347 GLU A N 1
ATOM 2751 C CA . GLU A 1 347 ? 24.341 4.045 7.685 1.00 45.97 347 GLU A CA 1
ATOM 2752 C C . GLU A 1 347 ? 23.073 3.207 7.886 1.00 45.97 347 GLU A C 1
ATOM 2754 O O . GLU A 1 347 ? 22.553 3.101 8.991 1.00 45.97 347 GLU A O 1
ATOM 2759 N N . VAL A 1 348 ? 22.618 2.500 6.853 1.00 43.84 348 VAL A N 1
ATOM 2760 C CA . VAL A 1 348 ? 21.441 1.632 6.942 1.00 43.84 348 VAL A CA 1
ATOM 2761 C C . VAL A 1 348 ? 21.688 0.431 7.869 1.00 43.84 348 VAL A C 1
ATOM 2763 O O . VAL A 1 348 ? 20.826 0.093 8.683 1.00 43.84 348 VAL A O 1
ATOM 2766 N N . LEU A 1 349 ? 22.866 -0.205 7.810 1.00 45.09 349 LEU A N 1
ATOM 2767 C CA . LEU A 1 349 ? 23.236 -1.259 8.764 1.00 45.09 349 LEU A CA 1
ATOM 2768 C C . LEU A 1 349 ? 23.361 -0.706 10.186 1.00 45.09 349 LEU A C 1
ATOM 2770 O O . LEU A 1 349 ? 22.978 -1.392 11.134 1.00 45.09 349 LEU A O 1
ATOM 2774 N N . HIS A 1 350 ? 23.841 0.528 10.352 1.00 45.31 350 HIS A N 1
ATOM 2775 C CA . HIS A 1 350 ? 23.876 1.207 11.642 1.00 45.31 350 HIS A CA 1
ATOM 2776 C C . HIS A 1 350 ? 22.454 1.425 12.192 1.00 45.31 350 HIS A C 1
ATOM 2778 O O . HIS A 1 350 ? 22.171 0.974 13.305 1.00 45.31 350 HIS A O 1
ATOM 2784 N N . GLN A 1 351 ? 21.531 1.973 11.393 1.00 41.56 351 GLN A N 1
ATOM 2785 C CA . GLN A 1 351 ? 20.121 2.183 11.754 1.00 41.56 351 GLN A CA 1
ATOM 2786 C C . GLN A 1 351 ? 19.388 0.874 12.080 1.00 41.56 351 GLN A C 1
ATOM 2788 O O . GLN A 1 351 ? 18.652 0.795 13.068 1.00 41.56 351 GLN A O 1
ATOM 2793 N N . LEU A 1 352 ? 19.621 -0.196 11.314 1.00 37.09 352 LEU A N 1
ATOM 2794 C CA . LEU A 1 352 ? 19.065 -1.513 11.632 1.00 37.09 352 LEU A CA 1
ATOM 2795 C C . LEU A 1 352 ? 19.689 -2.121 12.883 1.00 37.09 352 LEU A C 1
ATOM 2797 O O . LEU A 1 352 ? 18.959 -2.655 13.713 1.00 37.09 352 LEU A O 1
ATOM 2801 N N . SER A 1 353 ? 21.005 -2.008 13.074 1.00 39.44 353 SER A N 1
ATOM 2802 C CA . SER A 1 353 ? 21.659 -2.484 14.297 1.00 39.44 353 SER A CA 1
ATOM 2803 C C . SER A 1 353 ? 21.132 -1.755 15.537 1.00 39.44 353 SER A C 1
ATOM 2805 O O . SER A 1 353 ? 20.971 -2.376 16.588 1.00 39.44 353 SER A O 1
ATOM 2807 N N . TYR A 1 354 ? 20.793 -0.469 15.398 1.00 35.59 354 TYR A N 1
ATOM 2808 C CA . TYR A 1 354 ? 20.149 0.335 16.425 1.00 35.59 354 TYR A CA 1
ATOM 2809 C C . TYR A 1 354 ? 18.721 -0.174 16.681 1.00 35.59 354 TYR A C 1
ATOM 2811 O O . TYR A 1 354 ? 18.417 -0.613 17.791 1.00 35.59 354 TYR A O 1
ATOM 2819 N N . ARG A 1 355 ? 17.868 -0.254 15.649 1.00 37.88 355 ARG A N 1
ATOM 2820 C CA . ARG A 1 355 ? 16.485 -0.761 15.765 1.00 37.88 355 ARG A CA 1
ATOM 2821 C C . ARG A 1 355 ? 16.415 -2.192 16.331 1.00 37.88 355 ARG A C 1
ATOM 2823 O O . ARG A 1 355 ? 15.564 -2.460 17.176 1.00 37.88 355 ARG A O 1
ATOM 2830 N N . PHE A 1 356 ? 17.330 -3.092 15.959 1.00 35.53 356 PHE A N 1
ATOM 2831 C CA . PHE A 1 356 ? 17.379 -4.469 16.475 1.00 35.53 356 PHE A CA 1
ATOM 2832 C C . PHE A 1 356 ? 17.975 -4.582 17.886 1.00 35.53 356 PHE A C 1
ATOM 2834 O O . PHE A 1 356 ? 17.452 -5.359 18.684 1.00 35.53 356 PHE A O 1
ATOM 2841 N N . ARG A 1 357 ? 19.018 -3.814 18.251 1.00 30.75 357 ARG A N 1
ATOM 2842 C CA . ARG A 1 357 ? 19.544 -3.807 19.638 1.00 30.75 357 ARG A CA 1
ATOM 2843 C C . ARG A 1 357 ? 18.509 -3.318 20.643 1.00 30.75 357 ARG A C 1
ATOM 2845 O O . ARG A 1 357 ? 18.472 -3.833 21.759 1.00 30.75 357 ARG A O 1
ATOM 2852 N N . PHE A 1 358 ? 17.678 -2.352 20.256 1.00 32.03 358 PHE A N 1
ATOM 2853 C CA . PHE A 1 358 ? 16.595 -1.867 21.108 1.00 32.03 358 PHE A CA 1
ATOM 2854 C C . PHE A 1 358 ? 15.351 -2.768 21.043 1.00 32.03 358 PHE A C 1
ATOM 2856 O O . PHE A 1 358 ? 14.736 -2.992 22.079 1.00 32.03 358 PHE A O 1
ATOM 2863 N N . GLY A 1 359 ? 15.050 -3.390 19.897 1.00 31.36 359 GLY A N 1
ATOM 2864 C CA . GLY A 1 359 ? 13.948 -4.354 19.769 1.00 31.36 359 GLY A CA 1
ATOM 2865 C C . GLY A 1 35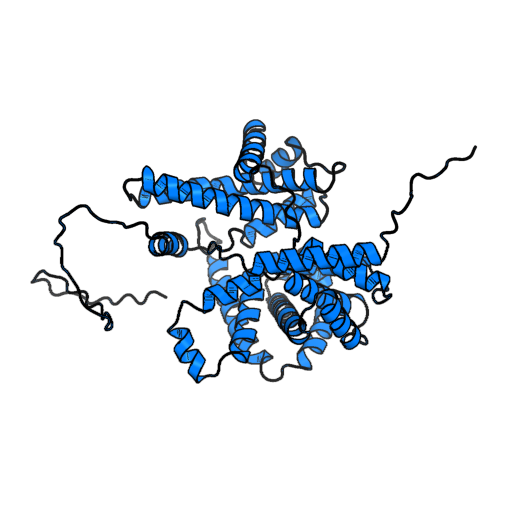9 ? 14.184 -5.717 20.445 1.00 31.36 359 GLY A C 1
ATOM 2866 O O . GLY A 1 359 ? 13.229 -6.367 20.857 1.00 31.36 359 GLY A O 1
ATOM 2867 N N . LEU A 1 360 ? 15.437 -6.165 20.608 1.00 28.45 360 LEU A N 1
ATOM 2868 C CA . LEU A 1 360 ? 15.761 -7.457 21.243 1.00 28.45 360 LEU A CA 1
ATOM 2869 C C . LEU A 1 360 ? 15.806 -7.410 22.779 1.00 28.45 360 LEU A C 1
ATOM 2871 O O . LEU A 1 360 ? 15.688 -8.459 23.414 1.00 28.45 360 LEU A O 1
ATOM 2875 N N . LYS A 1 361 ? 15.931 -6.226 23.395 1.00 29.53 361 LYS A N 1
ATOM 2876 C CA . LYS A 1 361 ? 15.840 -6.076 24.861 1.00 29.53 361 LYS A CA 1
ATOM 2877 C C . LYS A 1 361 ? 14.404 -6.154 25.402 1.00 29.53 361 LYS A C 1
ATOM 2879 O O . LYS A 1 361 ? 14.237 -6.250 26.610 1.00 29.53 361 LYS A O 1
ATOM 2884 N N . GLU A 1 362 ? 13.384 -6.195 24.542 1.00 34.78 362 GLU A N 1
ATOM 2885 C CA . GLU A 1 362 ? 11.966 -6.323 24.934 1.00 34.78 362 GLU A CA 1
ATOM 2886 C C . GLU A 1 362 ? 11.524 -7.775 25.238 1.00 34.78 362 GLU A C 1
ATOM 2888 O O . GLU A 1 362 ? 10.331 -8.044 25.372 1.00 34.78 362 GLU A O 1
ATOM 2893 N N . ARG A 1 363 ? 12.454 -8.740 25.361 1.00 28.50 363 ARG A N 1
ATOM 2894 C CA . ARG A 1 363 ? 12.120 -10.157 25.627 1.00 28.50 363 ARG A CA 1
ATOM 2895 C C . ARG A 1 363 ? 11.856 -10.527 27.088 1.00 28.50 363 ARG A C 1
ATOM 2897 O O . ARG A 1 363 ? 11.458 -11.659 27.339 1.00 28.50 363 ARG A O 1
ATOM 2904 N N . GLU A 1 364 ? 11.974 -9.600 28.031 1.00 28.20 364 GLU A N 1
ATOM 2905 C CA . GLU A 1 364 ? 11.583 -9.844 29.423 1.00 28.20 364 GLU A CA 1
ATOM 2906 C C . GLU A 1 364 ? 10.652 -8.732 29.912 1.00 28.20 364 GLU A C 1
ATOM 2908 O O . GLU A 1 364 ? 11.072 -7.712 30.445 1.00 28.20 364 GLU A O 1
ATOM 2913 N N . GLY A 1 365 ? 9.353 -8.931 29.677 1.00 27.45 365 GLY A N 1
ATOM 2914 C CA . GLY A 1 365 ? 8.290 -8.340 30.485 1.00 27.45 365 GLY A CA 1
ATOM 2915 C C . GLY A 1 365 ? 8.236 -6.815 30.575 1.00 27.45 365 GLY A C 1
ATOM 2916 O O . GLY A 1 365 ? 8.192 -6.308 31.681 1.00 27.45 365 GLY A O 1
ATOM 2917 N N . PHE A 1 366 ? 8.143 -6.086 29.460 1.00 23.39 366 PHE A N 1
ATOM 2918 C CA . PHE A 1 366 ? 7.515 -4.755 29.421 1.00 23.39 366 PHE A CA 1
ATOM 2919 C C . PHE A 1 366 ? 6.965 -4.495 28.011 1.00 23.39 366 PHE A C 1
ATOM 2921 O O . PHE A 1 366 ? 7.687 -4.147 27.084 1.00 23.39 366 PHE A O 1
ATOM 2928 N N . CYS A 1 367 ? 5.655 -4.683 27.847 1.00 28.94 367 CYS A N 1
ATOM 2929 C CA . CYS A 1 367 ? 4.900 -4.049 26.770 1.00 28.94 367 CYS A CA 1
ATOM 2930 C C . CYS A 1 367 ? 4.821 -2.550 27.079 1.00 28.94 367 CYS A C 1
ATOM 2932 O O . CYS A 1 367 ? 4.451 -2.235 28.206 1.00 28.94 367 CYS A O 1
ATOM 2934 N N . VAL A 1 368 ? 5.133 -1.668 26.117 1.00 24.86 368 VAL A N 1
ATOM 2935 C CA . VAL A 1 368 ? 4.531 -0.330 25.875 1.00 24.86 368 VAL A CA 1
ATOM 2936 C C . VAL A 1 368 ? 5.445 0.499 24.946 1.00 24.86 368 VAL A C 1
ATOM 2938 O O . VAL A 1 368 ? 6.571 0.815 25.298 1.00 24.86 368 VAL A O 1
ATOM 2941 N N . LEU A 1 369 ? 4.900 0.865 23.776 1.00 27.36 369 LEU A N 1
ATOM 2942 C CA . LEU A 1 369 ? 5.150 2.082 22.978 1.00 27.36 369 LEU A CA 1
ATOM 2943 C C . LEU A 1 369 ? 6.596 2.590 22.794 1.00 27.36 369 LEU A C 1
ATOM 2945 O O . LEU A 1 369 ? 7.152 3.205 23.699 1.00 27.36 369 LEU A O 1
ATOM 2949 N N . ARG A 1 370 ? 7.093 2.562 21.545 1.00 28.62 370 ARG A N 1
ATOM 2950 C CA . ARG A 1 370 ? 7.775 3.699 20.877 1.00 28.62 370 ARG A CA 1
ATOM 2951 C C . ARG A 1 370 ? 8.015 3.400 19.390 1.00 28.62 370 ARG A C 1
ATOM 2953 O O . ARG A 1 370 ? 8.169 2.241 19.027 1.00 28.62 370 ARG A O 1
ATOM 2960 N N . PHE A 1 371 ? 8.047 4.461 18.578 1.00 27.17 371 PHE A N 1
ATOM 2961 C CA . PHE A 1 371 ? 7.831 4.542 17.117 1.00 27.17 371 PHE A CA 1
ATOM 2962 C C . PHE A 1 371 ? 6.343 4.494 16.743 1.00 27.17 371 PHE A C 1
ATOM 2964 O O . PHE A 1 371 ? 5.881 3.542 16.129 1.00 27.17 371 PHE A O 1
ATOM 2971 N N . TRP A 1 372 ? 5.487 5.434 17.134 1.00 34.50 372 TRP A N 1
ATOM 2972 C CA . TRP A 1 372 ? 5.660 6.883 17.212 1.00 34.50 372 TRP A CA 1
ATOM 2973 C C . TRP A 1 372 ? 5.748 7.332 18.663 1.00 34.50 372 TRP A C 1
ATOM 2975 O O . TRP A 1 372 ? 5.041 6.818 19.533 1.00 34.50 372 TRP A O 1
ATOM 2985 N N . SER A 1 373 ? 6.674 8.228 18.975 1.00 34.09 373 SER A N 1
ATOM 2986 C CA . SER A 1 373 ? 6.742 8.731 20.341 1.00 34.09 373 SER A CA 1
ATOM 2987 C C . SER A 1 373 ? 5.525 9.627 20.581 1.00 34.09 373 SER A C 1
ATOM 2989 O O . SER A 1 373 ? 5.101 10.373 19.703 1.00 34.09 373 SER A O 1
ATOM 2991 N N . LEU A 1 374 ? 4.985 9.596 21.797 1.00 37.16 374 LEU A N 1
ATOM 2992 C CA . LEU A 1 374 ? 4.077 10.623 22.315 1.00 37.16 374 LEU A CA 1
ATOM 2993 C C . LEU A 1 374 ? 4.543 12.048 21.937 1.00 37.16 374 LEU A C 1
ATOM 2995 O O . LEU A 1 374 ? 3.717 12.938 21.830 1.00 37.16 374 LEU A O 1
ATOM 2999 N N . VAL A 1 375 ? 5.848 12.243 21.704 1.00 34.09 375 VAL A N 1
ATOM 3000 C CA . VAL A 1 375 ? 6.491 13.485 21.264 1.00 34.09 375 VAL A CA 1
ATOM 3001 C C . VAL A 1 375 ? 6.055 13.925 19.867 1.00 34.09 375 VAL A C 1
ATOM 3003 O O . VAL A 1 375 ? 5.921 15.116 19.676 1.00 34.09 375 VAL A O 1
ATOM 3006 N N . GLU A 1 376 ? 5.760 13.039 18.913 1.00 38.19 376 GLU A N 1
ATOM 3007 C CA . GLU A 1 376 ? 5.268 13.453 17.583 1.00 38.19 376 GLU A CA 1
ATOM 3008 C C . GLU A 1 376 ? 3.792 13.844 17.622 1.00 38.19 376 GLU A C 1
ATOM 3010 O O . GLU A 1 376 ? 3.401 14.801 16.967 1.00 38.19 376 GLU A O 1
ATOM 3015 N N . VAL A 1 377 ? 2.981 13.169 18.445 1.00 38.97 377 VAL A N 1
ATOM 3016 C CA . VAL A 1 377 ? 1.587 13.567 18.705 1.00 38.97 377 VAL A CA 1
ATOM 3017 C C . VAL A 1 377 ? 1.541 14.865 19.516 1.00 38.97 377 VAL A C 1
ATOM 3019 O O . VAL A 1 377 ? 0.747 15.744 19.204 1.00 38.97 377 VAL A O 1
ATOM 3022 N N . LEU A 1 378 ? 2.418 15.031 20.511 1.00 37.34 378 LEU A N 1
ATOM 3023 C CA . LEU A 1 378 ? 2.557 16.271 21.282 1.00 37.34 378 LEU A CA 1
ATOM 3024 C C . LEU A 1 378 ? 3.143 17.410 20.435 1.00 37.34 378 LEU A C 1
ATOM 3026 O O . LEU A 1 378 ? 2.669 18.532 20.548 1.00 37.34 378 LEU A O 1
ATOM 3030 N N . ALA A 1 379 ? 4.089 17.129 19.537 1.00 36.41 379 ALA A N 1
ATOM 3031 C CA . ALA A 1 379 ? 4.599 18.090 18.562 1.00 36.41 379 ALA A CA 1
ATOM 3032 C C . ALA A 1 379 ? 3.520 18.452 17.536 1.00 36.41 379 ALA A C 1
ATOM 3034 O O . ALA A 1 379 ? 3.427 19.608 17.147 1.00 36.41 379 ALA A O 1
ATOM 3035 N N . LEU A 1 380 ? 2.644 17.516 17.150 1.00 34.97 380 LEU A N 1
ATOM 3036 C CA . LEU A 1 380 ? 1.462 17.820 16.343 1.00 34.97 380 LEU A CA 1
ATOM 3037 C C . LEU A 1 380 ? 0.489 18.734 17.100 1.00 34.97 380 LEU A C 1
ATOM 3039 O O . LEU A 1 380 ? -0.058 19.655 16.511 1.00 34.97 380 LEU A O 1
ATOM 3043 N N . VAL A 1 381 ? 0.298 18.513 18.403 1.00 40.19 381 VAL A N 1
ATOM 3044 C CA . VAL A 1 381 ? -0.519 19.367 19.286 1.00 40.19 381 VAL A CA 1
ATOM 3045 C C . VAL A 1 381 ? 0.097 20.772 19.425 1.00 40.19 381 VAL A C 1
ATOM 3047 O O . VAL A 1 381 ? -0.633 21.765 19.409 1.00 40.19 381 VAL A O 1
ATOM 3050 N N . GLU A 1 382 ? 1.428 20.876 19.471 1.00 35.22 382 GLU A N 1
ATOM 3051 C CA . GLU A 1 382 ? 2.173 22.143 19.506 1.00 35.22 382 GLU A CA 1
ATOM 3052 C C . GLU A 1 382 ? 2.139 22.887 18.153 1.00 35.22 382 GLU A C 1
ATOM 3054 O O . GLU A 1 382 ? 1.919 24.098 18.112 1.00 35.22 382 GLU A O 1
ATOM 3059 N N . VAL A 1 383 ? 2.279 22.162 17.037 1.00 34.66 383 VAL A N 1
ATOM 3060 C CA . VAL A 1 383 ? 2.269 22.688 15.657 1.00 34.66 383 VAL A CA 1
ATOM 3061 C C . VAL A 1 383 ? 0.856 23.060 15.189 1.00 34.66 383 VAL A C 1
ATOM 3063 O O . VAL A 1 383 ? 0.691 24.048 14.475 1.00 34.66 383 VAL A O 1
ATOM 3066 N N . LEU A 1 384 ? -0.178 22.328 15.618 1.00 35.94 384 LEU A N 1
ATOM 3067 C CA . LEU A 1 384 ? -1.586 22.618 15.307 1.00 35.94 384 LEU A CA 1
ATOM 3068 C C . LEU A 1 384 ? -2.205 23.684 16.227 1.00 35.94 384 LEU A C 1
ATOM 3070 O O . LEU A 1 384 ? -3.396 23.976 16.124 1.00 35.94 384 LEU A O 1
ATOM 3074 N N . GLY A 1 385 ? -1.404 24.319 17.089 1.00 29.91 385 GLY A N 1
ATOM 3075 C CA . GLY A 1 385 ? -1.812 25.520 17.811 1.00 29.91 385 GLY A CA 1
ATOM 3076 C C . GLY A 1 385 ? -2.805 25.274 18.945 1.00 29.91 385 GLY A C 1
ATOM 3077 O O . GLY A 1 385 ? -3.540 26.200 19.305 1.00 29.91 385 GLY A O 1
ATOM 3078 N N . VAL A 1 386 ? -2.807 24.080 19.551 1.00 33.84 386 VAL A N 1
ATOM 3079 C CA . VAL A 1 386 ? -3.484 23.862 20.836 1.00 33.84 386 VAL A CA 1
ATOM 3080 C C . VAL A 1 386 ? -2.718 24.661 21.885 1.00 33.84 386 VAL A C 1
ATOM 3082 O O . VAL A 1 386 ? -1.735 24.225 22.480 1.00 33.84 386 VAL A O 1
ATOM 3085 N N . SER A 1 387 ? -3.114 25.920 22.037 1.00 33.12 387 SER A N 1
ATOM 3086 C CA . SER A 1 387 ? -2.470 26.859 22.936 1.00 33.12 387 SER A CA 1
ATOM 3087 C C . SER A 1 387 ? -2.724 26.392 24.369 1.00 33.12 387 SER A C 1
ATOM 3089 O O . SER A 1 387 ? -3.782 26.672 24.929 1.00 33.12 387 SER A O 1
ATOM 3091 N N . LEU A 1 388 ? -1.744 25.714 24.975 1.00 34.53 388 LEU A N 1
ATOM 3092 C CA . LEU A 1 388 ? -1.656 25.482 26.420 1.00 34.53 388 LEU A CA 1
ATOM 3093 C C . LEU A 1 388 ? -1.454 26.834 27.131 1.00 34.53 388 LEU A C 1
ATOM 3095 O O . LEU A 1 388 ? -0.393 27.145 27.667 1.00 34.53 388 LEU A O 1
ATOM 3099 N N . ARG A 1 389 ? -2.462 27.712 27.084 1.00 30.97 389 ARG A N 1
ATOM 3100 C CA . ARG A 1 389 ? -2.478 28.951 27.858 1.00 30.97 389 ARG A CA 1
ATOM 3101 C C . ARG A 1 389 ? -3.028 28.635 29.232 1.00 30.97 389 ARG A C 1
ATOM 3103 O O . ARG A 1 389 ? -4.238 28.601 29.437 1.00 30.97 389 ARG A O 1
ATOM 3110 N N . SER A 1 390 ? -2.110 28.500 30.183 1.00 31.38 390 SER A N 1
ATOM 3111 C CA . SER A 1 390 ? -2.401 28.830 31.573 1.00 31.38 390 SER A CA 1
ATOM 3112 C C . SER A 1 390 ? -3.091 30.200 31.613 1.00 31.38 390 SER A C 1
ATOM 3114 O O . SER A 1 390 ? -2.590 31.190 31.067 1.00 31.38 390 SER A O 1
ATOM 3116 N N . ARG A 1 391 ? -4.296 30.239 32.186 1.00 30.44 391 ARG A N 1
ATOM 3117 C CA . ARG A 1 391 ? -5.021 31.475 32.478 1.00 30.44 391 ARG A CA 1
ATOM 3118 C C . ARG A 1 391 ? -4.202 32.272 33.488 1.00 30.44 391 ARG A C 1
ATOM 3120 O O . ARG A 1 391 ? -4.297 31.988 34.669 1.00 30.44 391 ARG A O 1
ATOM 3127 N N . GLU A 1 392 ? -3.502 33.308 33.035 1.00 32.66 392 GLU A N 1
ATOM 3128 C CA . GLU A 1 392 ? -3.299 34.534 33.814 1.00 32.66 392 GLU A CA 1
ATOM 3129 C C . GLU A 1 392 ? -2.810 35.696 32.925 1.00 32.66 392 GLU A C 1
ATOM 3131 O O . GLU A 1 392 ? -1.827 35.588 32.204 1.00 32.66 392 GLU A O 1
ATOM 3136 N N . GLY A 1 393 ? -3.558 36.808 32.965 1.00 29.83 393 GLY A N 1
ATOM 3137 C CA . GLY A 1 393 ? -3.109 38.180 32.680 1.00 29.83 393 GLY A CA 1
ATOM 3138 C C . GLY A 1 393 ? -2.516 38.517 31.303 1.00 29.83 393 GLY A C 1
ATOM 3139 O O . GLY A 1 393 ? -1.325 38.358 31.062 1.00 29.83 393 GLY A O 1
ATOM 3140 N N . ARG A 1 394 ? -3.299 39.172 30.431 1.00 26.06 394 ARG A N 1
ATOM 3141 C CA . ARG A 1 394 ? -2.728 39.958 29.315 1.00 26.06 394 ARG A CA 1
ATOM 3142 C C . ARG A 1 394 ? -1.986 41.192 29.853 1.00 26.06 394 ARG A C 1
ATOM 3144 O O . ARG A 1 394 ? -2.530 41.881 30.715 1.00 26.06 394 ARG A O 1
ATOM 3151 N N . PRO A 1 395 ? -0.929 41.626 29.151 1.00 27.83 395 PRO A N 1
ATOM 3152 C CA . PRO A 1 395 ? -0.906 43.007 28.682 1.00 27.83 395 PRO A CA 1
ATOM 3153 C C . PRO A 1 395 ? -0.766 43.086 27.153 1.00 27.83 395 PRO A C 1
ATOM 3155 O O . PRO A 1 395 ? -0.154 42.245 26.501 1.00 27.83 395 PRO A O 1
ATOM 3158 N N . ARG A 1 396 ? -1.396 44.109 26.565 1.00 33.53 396 ARG A N 1
ATOM 3159 C CA . ARG A 1 396 ? -1.296 44.465 25.140 1.00 33.53 396 ARG A CA 1
ATOM 3160 C C . ARG A 1 396 ? -0.013 45.266 24.884 1.00 33.53 396 ARG A C 1
ATOM 3162 O O . ARG A 1 396 ? 0.146 46.291 25.532 1.00 33.53 396 ARG A O 1
ATOM 3169 N N . LEU A 1 397 ? 0.762 44.916 23.853 1.00 24.64 397 LEU A N 1
ATOM 3170 C CA . LEU A 1 397 ? 1.719 45.789 23.136 1.00 24.64 397 LEU A CA 1
ATOM 3171 C C . LEU A 1 397 ? 1.738 45.322 21.661 1.00 24.64 397 LEU A C 1
ATOM 3173 O O . LEU A 1 397 ? 1.966 44.149 21.402 1.00 24.64 397 LEU A O 1
ATOM 3177 N N . LYS A 1 398 ? 1.151 46.051 20.699 1.00 24.12 398 LYS A N 1
ATOM 3178 C CA . LYS A 1 398 ? 1.740 47.108 19.844 1.00 24.12 398 LYS A CA 1
ATOM 3179 C C . LYS A 1 398 ? 3.138 46.786 19.288 1.00 24.12 398 LYS A C 1
ATOM 3181 O O . LYS A 1 398 ? 4.110 47.030 19.978 1.00 24.12 398 LYS A O 1
ATOM 3186 N N . GLY A 1 399 ? 3.167 46.391 18.007 1.00 25.44 399 GLY A N 1
ATOM 3187 C CA . GLY A 1 399 ? 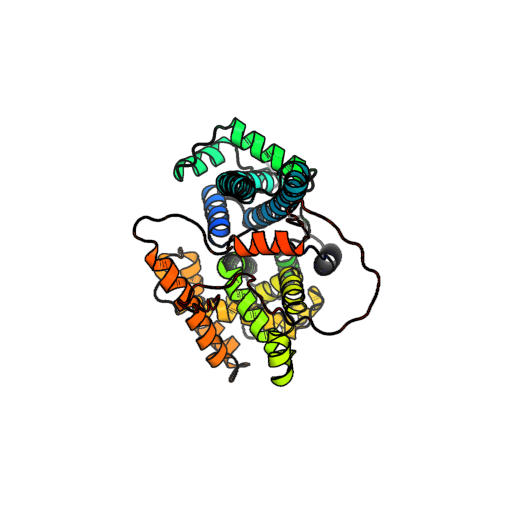4.171 46.746 16.992 1.00 25.44 399 GLY A CA 1
ATOM 3188 C C . GLY A 1 399 ? 5.621 46.264 17.155 1.00 25.44 399 GLY A C 1
ATOM 3189 O O . GLY A 1 399 ? 6.203 46.364 18.222 1.00 25.44 399 GLY A O 1
ATOM 3190 N N . VAL A 1 400 ? 6.211 45.913 16.004 1.00 23.97 400 VAL A N 1
ATOM 3191 C CA . VAL A 1 400 ? 7.646 45.923 15.632 1.00 23.97 400 VAL A CA 1
ATOM 3192 C C . VAL A 1 400 ? 8.242 44.557 15.238 1.00 23.97 400 VAL A C 1
ATOM 3194 O O . VAL A 1 400 ? 8.394 43.636 16.027 1.00 23.97 400 VAL A O 1
ATOM 3197 N N . GLN A 1 401 ? 8.547 44.523 13.936 1.00 24.59 401 GLN A N 1
ATOM 3198 C CA . GLN A 1 401 ? 9.578 43.844 13.142 1.00 24.59 401 GLN A CA 1
ATOM 3199 C C . GLN A 1 401 ? 10.493 42.773 13.767 1.00 24.59 401 GLN A C 1
ATOM 3201 O O . GLN A 1 401 ? 11.274 43.019 14.680 1.00 24.59 401 GLN A O 1
ATOM 3206 N N . SER A 1 402 ? 10.479 41.624 13.082 1.00 34.25 402 SER A N 1
ATOM 3207 C CA . SER A 1 402 ? 11.606 40.754 12.707 1.00 34.25 402 SER A CA 1
ATOM 3208 C C . SER A 1 402 ? 13.006 41.128 13.221 1.00 34.25 402 SER A C 1
ATOM 3210 O O . SER A 1 402 ? 13.637 42.041 12.686 1.00 34.25 402 SER A O 1
ATOM 3212 N N . ARG A 1 403 ? 13.532 40.316 14.145 1.00 25.42 403 ARG A N 1
ATOM 3213 C CA . ARG A 1 403 ? 14.937 39.866 14.249 1.00 25.42 403 ARG A CA 1
ATOM 3214 C C . ARG A 1 403 ? 15.016 38.733 15.285 1.00 25.42 403 ARG A C 1
ATOM 3216 O O . ARG A 1 403 ? 14.194 38.682 16.191 1.00 25.42 403 ARG A O 1
ATOM 3223 N N . GLY A 1 404 ? 15.938 37.794 15.063 1.00 25.02 404 GLY A N 1
ATOM 3224 C CA . GLY A 1 404 ? 15.958 36.442 15.636 1.00 25.02 404 GLY A CA 1
ATOM 3225 C C . GLY A 1 404 ? 15.727 36.331 17.146 1.00 25.02 404 GLY A C 1
ATOM 3226 O O . GLY A 1 404 ? 16.243 37.117 17.938 1.00 25.02 404 GLY A O 1
ATOM 3227 N N . ILE A 1 405 ? 14.962 35.309 17.530 1.00 22.05 405 ILE A N 1
ATOM 3228 C CA . ILE A 1 405 ? 14.694 34.967 18.925 1.00 22.05 405 ILE A CA 1
ATOM 3229 C C . ILE A 1 405 ? 15.818 34.051 19.417 1.00 22.05 405 ILE A C 1
ATOM 3231 O O . ILE A 1 405 ? 15.928 32.900 19.005 1.00 22.05 405 ILE A O 1
ATOM 3235 N N . ARG A 1 406 ? 16.643 34.579 20.322 1.00 21.50 406 ARG A N 1
ATOM 3236 C CA . ARG A 1 406 ? 17.526 33.810 21.203 1.00 21.50 406 ARG A CA 1
ATOM 3237 C C . ARG A 1 406 ? 16.725 33.524 22.476 1.00 21.50 406 ARG A C 1
ATOM 3239 O O . ARG A 1 406 ? 16.368 34.463 23.184 1.00 21.50 406 ARG A O 1
ATOM 3246 N N . ILE A 1 407 ? 16.386 32.264 22.742 1.00 23.22 407 ILE A N 1
ATOM 3247 C CA . ILE A 1 407 ? 15.676 31.881 23.972 1.00 23.22 407 ILE A CA 1
ATOM 3248 C C . ILE A 1 407 ? 16.721 31.695 25.077 1.00 23.22 407 ILE A C 1
ATOM 3250 O O . ILE A 1 407 ? 17.341 30.642 25.191 1.00 23.22 407 ILE A O 1
ATOM 3254 N N . GLU A 1 408 ? 16.937 32.733 25.884 1.00 22.58 408 GLU A N 1
ATOM 3255 C CA . GLU A 1 408 ? 17.594 32.604 27.187 1.00 22.58 408 GLU A CA 1
ATOM 3256 C C . GLU A 1 408 ? 16.520 32.305 28.241 1.00 22.58 408 GLU A C 1
ATOM 3258 O O . GLU A 1 408 ? 15.679 33.147 28.557 1.00 22.58 408 GLU A O 1
ATOM 3263 N N . LEU A 1 409 ? 16.529 31.086 28.787 1.00 24.66 409 LEU A N 1
ATOM 3264 C CA . LEU A 1 409 ? 15.714 30.720 29.946 1.00 24.66 409 LEU A CA 1
ATOM 3265 C C . LEU A 1 409 ? 16.310 31.369 31.202 1.00 24.66 409 LEU A C 1
ATOM 3267 O O . LEU A 1 409 ? 17.126 30.780 31.908 1.00 24.66 409 LEU A O 1
ATOM 3271 N N . ALA A 1 410 ? 15.904 32.605 31.482 1.00 23.92 410 ALA A N 1
ATOM 3272 C CA . ALA A 1 410 ? 16.178 33.262 32.752 1.00 23.92 410 ALA A CA 1
ATOM 3273 C C . ALA A 1 410 ? 15.232 32.709 33.833 1.00 23.92 410 ALA A C 1
ATOM 3275 O O . ALA A 1 410 ? 14.071 33.105 33.936 1.00 23.92 410 ALA A O 1
ATOM 3276 N N . THR A 1 411 ? 15.721 31.792 34.669 1.00 28.81 411 THR A N 1
ATOM 3277 C CA . THR A 1 411 ? 15.012 31.386 35.889 1.00 28.81 411 THR A CA 1
ATOM 3278 C C . THR A 1 411 ? 15.135 32.488 36.939 1.00 28.81 411 THR A C 1
ATOM 3280 O O . THR A 1 411 ? 16.179 32.653 37.573 1.00 28.81 411 THR A O 1
ATOM 3283 N N . ALA A 1 412 ? 14.064 33.248 37.150 1.00 27.91 412 ALA A N 1
ATOM 3284 C CA . ALA A 1 412 ? 13.973 34.198 38.250 1.00 27.91 412 ALA A CA 1
ATOM 3285 C C . ALA A 1 412 ? 13.628 33.475 39.567 1.00 27.91 412 ALA A C 1
ATOM 3287 O O . ALA A 1 412 ? 12.457 33.263 39.870 1.00 27.91 412 ALA A O 1
ATOM 3288 N N . LYS A 1 413 ? 14.646 33.123 40.364 1.00 28.92 413 LYS A N 1
ATOM 3289 C CA . LYS A 1 413 ? 14.691 33.373 41.822 1.00 28.92 413 LYS A CA 1
ATOM 3290 C C . LYS A 1 413 ? 16.079 33.038 42.402 1.00 28.92 413 LYS A C 1
ATOM 3292 O O . LYS A 1 413 ? 16.689 32.056 41.985 1.00 28.92 413 LYS A O 1
ATOM 3297 N N . PRO A 1 414 ? 16.596 33.853 43.339 1.00 30.88 414 PRO A N 1
ATOM 3298 C CA . PRO A 1 414 ? 17.980 33.787 43.788 1.00 30.88 414 PRO A CA 1
ATOM 3299 C C . PRO A 1 414 ? 18.154 32.798 44.945 1.00 30.88 414 PRO A C 1
ATOM 3301 O O . PRO A 1 414 ? 17.376 32.797 45.895 1.00 30.88 414 PRO A O 1
ATOM 3304 N N . GLY A 1 415 ? 19.235 32.019 44.892 1.00 36.16 415 GLY A N 1
ATOM 3305 C CA . GLY A 1 415 ? 19.756 31.294 46.050 1.00 36.16 415 GLY A CA 1
ATOM 3306 C C . GLY A 1 415 ? 19.391 29.817 46.103 1.00 36.16 415 GLY A C 1
ATOM 3307 O O . GLY A 1 415 ? 18.584 29.418 46.926 1.00 36.16 415 GLY A O 1
ATOM 3308 N N . LEU A 1 416 ? 20.053 29.002 45.280 1.00 30.03 416 LEU A N 1
ATOM 3309 C CA . LEU A 1 416 ? 20.448 27.628 45.609 1.00 30.03 416 LEU A CA 1
ATOM 3310 C C . LEU A 1 416 ? 21.526 27.205 44.601 1.00 30.03 416 LEU A C 1
ATOM 3312 O O . LEU A 1 416 ? 21.279 27.089 43.404 1.00 30.03 416 LEU A O 1
ATOM 3316 N N . ARG A 1 417 ? 22.764 27.056 45.084 1.00 31.77 417 ARG A N 1
ATOM 3317 C CA . ARG A 1 417 ? 23.878 26.485 44.316 1.00 31.77 417 ARG A CA 1
ATOM 3318 C C . ARG A 1 417 ? 23.620 24.987 44.151 1.00 31.77 417 ARG A C 1
ATOM 3320 O O . ARG A 1 417 ? 23.492 24.300 45.159 1.00 31.77 417 ARG A O 1
ATOM 3327 N N . GLY A 1 418 ? 23.622 24.475 42.923 1.00 27.33 418 GLY A N 1
ATOM 3328 C CA . GLY A 1 418 ? 23.689 23.031 42.698 1.00 27.33 418 GLY A CA 1
ATOM 3329 C C . GLY A 1 418 ? 23.257 22.577 41.306 1.00 27.33 418 GLY A C 1
ATOM 3330 O O . GLY A 1 418 ? 22.077 22.602 40.997 1.00 27.33 418 GLY A O 1
ATOM 3331 N N . ALA A 1 419 ? 24.233 22.099 40.528 1.00 26.98 419 ALA A N 1
ATOM 3332 C CA . ALA A 1 419 ? 24.114 21.256 39.332 1.00 26.98 419 ALA A CA 1
ATOM 3333 C C . ALA A 1 419 ? 23.351 21.821 38.111 1.00 26.98 419 ALA A C 1
ATOM 3335 O O . ALA A 1 419 ? 22.164 21.579 37.915 1.00 26.98 419 ALA A O 1
ATOM 3336 N N . GLN A 1 420 ? 24.103 22.435 37.187 1.00 23.59 420 GLN A N 1
ATOM 3337 C CA . GLN A 1 420 ? 23.761 22.408 35.762 1.00 23.59 420 GLN A CA 1
ATOM 3338 C C . GLN A 1 420 ? 23.726 20.943 35.300 1.00 23.59 420 GLN A C 1
ATOM 3340 O O . GLN A 1 420 ? 24.758 20.275 35.254 1.00 23.59 420 GLN A O 1
ATOM 3345 N N . ARG A 1 421 ? 22.542 20.438 34.955 1.00 23.23 421 ARG A N 1
ATOM 3346 C CA . ARG A 1 421 ? 22.396 19.262 34.093 1.00 23.23 421 ARG A CA 1
ATOM 3347 C C . ARG A 1 421 ? 21.793 19.729 32.780 1.00 23.23 421 ARG A C 1
ATOM 3349 O O . ARG A 1 421 ? 20.602 20.006 32.699 1.00 23.23 421 ARG A O 1
ATOM 3356 N N . SER A 1 422 ? 22.649 19.847 31.775 1.00 23.22 422 SER A N 1
ATOM 3357 C CA . SER A 1 422 ? 22.251 20.004 30.383 1.00 23.22 422 SER A CA 1
ATOM 3358 C C . SER A 1 422 ? 21.657 18.676 29.919 1.00 23.22 422 SER A C 1
ATOM 3360 O O . SER A 1 422 ? 22.349 17.658 29.933 1.00 23.22 422 SER A O 1
ATOM 3362 N N . PHE A 1 423 ? 20.385 18.670 29.536 1.00 21.03 423 PHE A N 1
ATOM 3363 C CA . PHE A 1 423 ? 19.798 17.543 28.822 1.00 21.03 423 PHE A CA 1
ATOM 3364 C C . PHE A 1 423 ? 19.967 17.800 27.325 1.00 21.03 423 PHE A C 1
ATOM 3366 O O . PHE A 1 423 ? 19.387 18.734 26.780 1.00 21.03 423 PHE A O 1
ATOM 3373 N N . ILE A 1 424 ? 20.806 16.985 26.689 1.00 20.55 424 ILE A N 1
ATOM 3374 C CA . ILE A 1 424 ? 20.804 16.788 25.240 1.00 20.55 424 ILE A CA 1
ATOM 3375 C C . ILE A 1 424 ? 19.643 15.832 24.980 1.00 20.55 424 ILE A C 1
ATOM 3377 O O . ILE A 1 424 ? 19.649 14.712 25.492 1.00 20.55 424 ILE A O 1
ATOM 3381 N N . ILE A 1 425 ? 18.623 16.291 24.263 1.00 21.55 425 ILE A N 1
ATOM 3382 C CA . ILE A 1 425 ? 17.554 15.415 23.788 1.00 21.55 425 ILE A CA 1
ATOM 3383 C C . ILE A 1 425 ? 18.086 14.787 22.495 1.00 21.55 425 ILE A C 1
ATOM 3385 O O . ILE A 1 425 ? 18.269 15.496 21.509 1.00 21.55 425 ILE A O 1
ATOM 3389 N N . ILE A 1 426 ? 18.440 13.499 22.577 1.00 25.31 426 ILE A N 1
ATOM 3390 C CA . ILE A 1 426 ? 18.764 12.613 21.445 1.00 25.31 426 ILE A CA 1
ATOM 3391 C C . ILE A 1 426 ? 17.460 12.054 20.891 1.00 25.31 426 ILE A C 1
ATOM 3393 O O . ILE A 1 426 ? 16.627 11.628 21.731 1.00 25.31 426 ILE A O 1
#

Secondary structure (DSSP, 8-state):
--PPP--------HHHHHHHHHHHHHHHHHHHT----------HHHHHHHHHHHHHTT--HHHHHHHHHHHHHHHHHHHHHHHHHHHHHS-S-HHHHHHHHHHHHHHHHHHHHHHHHHHHHHH-GGGPPPHHHHHHHHHTTT----HHHHHHHHHHHHHHTTT-----S-HHHHHHHHHHHHHHTT--SSHHHHHHHHHHHHHHHHHTHHHHHHHHHHHHHHHH--HHHHHHHTT-TTHHHHHHHHHHH-HHHHHHHHHHHHHHHHT-GGGHHHHHHHHHHHHT--HHHHHHHHHHHHHHHHHHHHSTTHHHHS-HHHHHHHHHHHHHHHHHHTTT-SSHHHHHHHHHHHHHHHHHHHHHGGGSS-----SS-HHHHHHHHHHTT-----S-----------------------------------

Radius of gyration: 24.92 Å; Cα contacts (8 Å, |Δi|>4): 321; chains: 1; bounding box: 57×80×72 Å

pLDDT: mean 70.29, std 25.45, range [20.55, 97.88]

Sequence (426 aa):
MANQDPGADVSISGDTLDEYMDVLILLNRKKLNDRDALGRFTNPRLVTMVQVLCSTLNQPPRVRFHALHLFEAFMKHHLYWLIDYANENLSGDPEEFTKVCERILKQHPLRLASCVQIASKFTDTSQMTSIAELQTFLRSYDLNYAPTAIMNSEIRILDTLKFKVGMPGLPCDCLETILACLSLEGLLTRRERVTSLAYSLLDYVYLQHNLVYETLFFVVANRTYTDEDRQVLDCNLVHWPLLARQLECDYMLLAGSVAFVACVLGEHYDRRRELLARLGEIGRIPQEDILTFAGAVGQALLVTMEHPCVSQFYGGDTCTLVALLSDTIRGLFKLESKELSSAVRSEVLHQLSYRFRFGLKEREGFCVLRFWSLVEVLALVEVLGVSLRSREGRPRLKGVQSRGIRIELATAKPGLRGAQRSFIII

Mean predicted aligned error: 14.42 Å

Nearest PDB structures (foldseek):
  6kkl-assembly1_A  TM=2.062E-01  e=5.871E+00  Escherichia coli K-12

Foldseek 3Di:
DDDDDPPPDPPDDPVNLLVVLVVLLVVLVVLLPDPPLDDAPDALVLLVLLVVLCVLLVHDLQLSLLLRVLLRLLVSLVVVVLLVCCLVPPPPPVVVSVVVVVVVVVCSSLLSLLSSQLSRVVPDVVSHDDLVSSQVVCVVVVNHDDSVRSVVSNVSSCVSCVVPSPPPNGLLNLQVSLLVSCVVVVVDPPSVQLNVQLSVLVSVCSNCVCQLLVLLLVLVCVVPDDPVVVVVVVVDPPVSSSVSSSVVSNSNLVSLLSSLLSSLLRDNVPCSVVSLVSSCVSSVHPSVSSLSSNLSSLLSLVLLLPDPCNVPPDDDVNVVCSVSRDVSSCVSPVVPDPPSNPVSSVVSNVVVVVVVVVVVVPPPDDDDDDDPDVVVVVVVCVVVPSPPDDDDDDDDD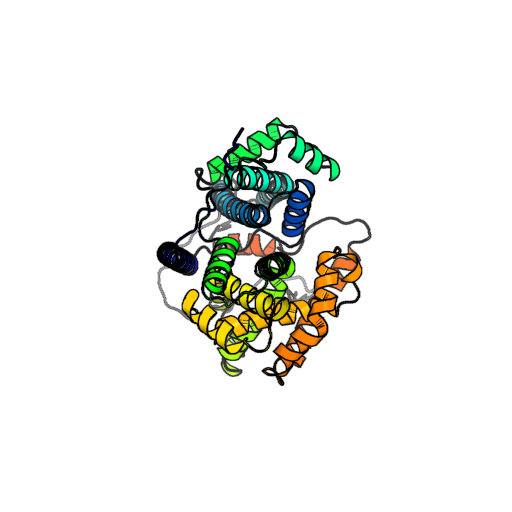DDDDDDDDDDDPDDDDDDDDDDDDDDDDD